Protein AF-A0A6B2G062-F1 (afdb_monomer_lite)

InterPro domains:
  IPR006133 DNA-directed DNA polymerase, family B, exonuclease domain [PF03104] (7-107)
  IPR006134 DNA-directed DNA polymerase, family B, multifunctional domain [PF00136] (172-376)
  IPR006172 DNA-directed DNA polymerase, family B [PR00106] (249-262)
  IPR006172 DNA-directed DNA polymerase, family B [PR00106] (330-342)
  IPR006172 DNA-directed DNA polymerase, family B [SM00486] (1-377)
  IPR012337 Ribonuclease H-like superfamily [SSF53098] (8-193)
  IPR023211 DNA polymerase, palm domain superfamily [G3DSA:3.90.1600.10] (231-376)
  IPR036397 Ribonuclease H superfamily [G3DSA:3.30.420.10] (1-230)
  IPR043502 DNA/RNA polymerase superfamily [SSF56672] (225-377)

Radius of gyration: 25.91 Å; chains: 1; bounding box: 56×65×72 Å

Foldseek 3Di:
DPDDPDPDDDDPDPLRVLLVVLVVCLVVVAQEAFAACCQPPVVLVSLVVCVVSVNQSQLSLAPDDDRDRDDSVCSNVVCRSNPNHAYAHQQVLCVVQDDDPHRPLQVLCCVQVVDRQDDDDPVCPVVCVPDPVSVVVVVVSVVVNVVSRVVSCVSSVVQLLLVLLCVLQVHDSSCSRSHDLLVSLLSNLVVLCVVVVHDAFPQDCVVVDPDDDDDDDDDDPPCPPPPPDQPADAADDDDDPDDDDPDDDDDDDDDLQLLVLCLVVLQDPVQWDWDQDPNDTATDGDPPDPDRYRSNVSLVVLVVVLVVLVVVLVVDDPPDPVNVSSVSNNVSSSSNSSCNLVNCSDPSRSNPPNNSNNVSNVVNRVVVVVVVVVVVD

Structure (mmCIF, N/CA/C/O backbone):
data_AF-A0A6B2G062-F1
#
_entry.id   AF-A0A6B2G062-F1
#
loop_
_atom_site.group_PDB
_atom_site.id
_atom_site.type_symbol
_atom_site.label_atom_id
_atom_site.label_alt_id
_atom_site.label_comp_id
_atom_site.label_asym_id
_atom_site.label_entity_id
_atom_site.label_seq_id
_atom_site.pdbx_PDB_ins_code
_atom_site.Cartn_x
_atom_site.Cartn_y
_atom_site.Cartn_z
_atom_site.occupancy
_atom_site.B_iso_or_equiv
_atom_site.auth_seq_id
_atom_site.auth_comp_id
_atom_site.auth_asym_id
_atom_site.auth_atom_id
_atom_site.pdbx_PDB_model_num
ATOM 1 N N . MET A 1 1 ? 12.544 -27.575 -26.876 1.00 39.84 1 MET A N 1
ATOM 2 C CA . MET A 1 1 ? 11.435 -26.635 -27.160 1.00 39.84 1 MET A CA 1
ATOM 3 C C . MET A 1 1 ? 11.613 -26.103 -28.573 1.00 39.84 1 MET A C 1
ATOM 5 O O . MET A 1 1 ? 12.681 -25.585 -28.862 1.00 39.84 1 MET A O 1
ATOM 9 N N . LYS A 1 2 ? 10.628 -26.300 -29.462 1.00 33.97 2 LYS A N 1
ATOM 10 C CA . LYS A 1 2 ? 10.662 -25.785 -30.844 1.00 33.97 2 LYS A CA 1
ATOM 11 C C . LYS A 1 2 ? 10.883 -24.268 -30.823 1.00 33.97 2 LYS A C 1
ATOM 13 O O . LYS A 1 2 ? 10.237 -23.581 -30.033 1.00 33.97 2 LYS A O 1
ATOM 18 N N . SER A 1 3 ? 11.791 -23.779 -31.666 1.00 41.38 3 SER A N 1
ATOM 19 C CA . SER A 1 3 ? 12.107 -22.362 -31.853 1.00 41.38 3 SER A CA 1
ATOM 20 C C . SER A 1 3 ? 10.835 -21.578 -32.181 1.00 41.38 3 SER A C 1
ATOM 22 O O . SER A 1 3 ? 10.365 -21.574 -33.317 1.00 41.38 3 SER A O 1
ATOM 24 N N . ARG A 1 4 ? 10.238 -20.931 -31.177 1.00 56.22 4 ARG A N 1
ATOM 25 C CA . ARG A 1 4 ? 9.289 -19.849 -31.438 1.00 56.22 4 ARG A CA 1
ATOM 26 C C . ARG A 1 4 ? 10.103 -18.742 -32.102 1.00 56.22 4 ARG A C 1
ATOM 28 O O . ARG A 1 4 ? 11.126 -18.350 -31.548 1.00 56.22 4 ARG A O 1
ATOM 35 N N . ASN A 1 5 ? 9.693 -18.294 -33.286 1.00 62.47 5 ASN A N 1
ATOM 36 C CA . ASN A 1 5 ? 10.328 -17.164 -33.961 1.00 62.47 5 ASN A CA 1
ATOM 37 C C . ASN A 1 5 ? 10.203 -15.932 -33.057 1.00 62.47 5 ASN A C 1
ATOM 39 O O . ASN A 1 5 ? 9.142 -15.317 -32.976 1.00 62.47 5 ASN A O 1
ATOM 43 N N . LEU A 1 6 ? 11.270 -15.628 -32.321 1.00 72.31 6 LEU A N 1
ATOM 44 C CA . LEU A 1 6 ? 11.372 -14.440 -31.486 1.00 72.31 6 LEU A CA 1
ATOM 45 C C . LEU A 1 6 ? 11.489 -13.228 -32.414 1.00 72.31 6 LEU A C 1
ATOM 47 O O . LEU A 1 6 ? 12.416 -13.149 -33.218 1.00 72.31 6 LEU A O 1
ATOM 51 N N . SER A 1 7 ? 10.550 -12.290 -32.315 1.00 85.94 7 SER A N 1
ATOM 52 C CA . SER A 1 7 ? 10.630 -11.008 -33.016 1.00 85.94 7 SER A CA 1
ATOM 53 C C . SER A 1 7 ? 11.633 -10.106 -32.294 1.00 85.94 7 SER A C 1
ATOM 55 O O . SER A 1 7 ? 11.302 -9.515 -31.265 1.00 85.94 7 SER A O 1
ATOM 57 N N . ILE A 1 8 ? 12.863 -10.037 -32.801 1.00 89.69 8 ILE A N 1
ATOM 58 C CA . ILE A 1 8 ? 13.950 -9.250 -32.209 1.00 89.69 8 ILE A CA 1
ATOM 59 C C . ILE A 1 8 ? 14.294 -8.102 -33.157 1.00 89.69 8 ILE A C 1
ATOM 61 O O . ILE A 1 8 ? 14.728 -8.335 -34.283 1.00 89.69 8 ILE A O 1
ATOM 65 N N . ASP A 1 9 ? 14.136 -6.869 -32.679 1.00 91.50 9 ASP A N 1
ATOM 66 C CA . ASP A 1 9 ? 14.569 -5.665 -33.387 1.00 91.50 9 ASP A CA 1
ATOM 67 C C . ASP A 1 9 ? 15.998 -5.309 -32.940 1.00 91.50 9 ASP A C 1
ATOM 69 O O . ASP A 1 9 ? 16.245 -5.061 -31.758 1.00 91.50 9 ASP A O 1
ATOM 73 N N . ILE A 1 10 ? 16.950 -5.282 -33.876 1.00 92.81 10 ILE A N 1
ATOM 74 C CA . ILE A 1 10 ? 18.358 -4.964 -33.591 1.00 92.81 10 ILE A CA 1
ATOM 75 C C . ILE A 1 10 ? 18.605 -3.477 -33.850 1.00 92.81 10 ILE A C 1
ATOM 77 O O . ILE A 1 10 ? 18.258 -2.950 -34.906 1.00 92.81 10 ILE A O 1
ATOM 81 N N . THR A 1 11 ? 19.249 -2.796 -32.903 1.00 95.00 11 THR A N 1
ATOM 82 C CA . THR A 1 11 ? 19.589 -1.371 -33.013 1.00 95.00 11 THR A CA 1
ATOM 83 C C . THR A 1 11 ? 21.090 -1.143 -32.892 1.00 95.00 11 THR A C 1
ATOM 85 O O . THR A 1 11 ? 21.745 -1.774 -32.070 1.00 95.00 11 THR A O 1
ATOM 88 N N . SER A 1 12 ? 21.627 -0.194 -33.661 1.00 94.25 12 SER A N 1
ATOM 89 C CA . SER A 1 12 ? 23.066 0.109 -33.714 1.00 94.25 12 SER A CA 1
ATOM 90 C C . SER A 1 12 ? 23.602 0.939 -32.542 1.00 94.25 12 SER A C 1
ATOM 92 O O . SER A 1 12 ? 24.811 1.004 -32.346 1.00 94.25 12 SER A O 1
ATOM 94 N N . SER A 1 13 ? 22.733 1.604 -31.778 1.00 95.62 13 SER A N 1
ATOM 95 C CA . SER A 1 13 ? 23.131 2.439 -30.641 1.00 95.62 13 SER A CA 1
ATOM 96 C C . SER A 1 13 ? 22.084 2.417 -29.533 1.00 95.62 13 SER A C 1
ATOM 98 O O . SER A 1 13 ? 20.899 2.195 -29.790 1.00 95.62 13 SER A O 1
ATOM 100 N N . GLU A 1 14 ? 22.507 2.733 -28.310 1.00 94.00 14 GLU A N 1
ATOM 101 C CA . GLU A 1 14 ? 21.614 2.888 -27.156 1.00 94.00 14 GLU A CA 1
ATOM 102 C C . GLU A 1 14 ? 20.565 3.994 -27.379 1.00 94.00 14 GLU A C 1
ATOM 104 O O . GLU A 1 14 ? 19.396 3.839 -27.026 1.00 94.00 14 GLU A O 1
ATOM 109 N N . ARG A 1 15 ? 20.934 5.089 -28.061 1.00 95.88 15 ARG A N 1
ATOM 110 C CA . ARG A 1 15 ? 19.985 6.140 -28.463 1.00 95.88 15 ARG A CA 1
ATOM 111 C C . ARG A 1 15 ? 18.885 5.584 -29.373 1.00 95.88 15 ARG A C 1
ATOM 113 O O . ARG A 1 15 ? 17.710 5.919 -29.187 1.00 95.88 15 ARG A O 1
ATOM 120 N N . SER A 1 16 ? 19.250 4.747 -30.346 1.00 96.31 16 SER A N 1
ATOM 121 C CA . SER A 1 16 ? 18.297 4.088 -31.248 1.00 96.31 16 SER A CA 1
ATOM 122 C C . SER A 1 16 ? 17.409 3.094 -30.495 1.00 96.31 16 SER A C 1
ATOM 124 O O . SER A 1 16 ? 16.202 3.085 -30.726 1.00 96.31 16 SER A O 1
ATOM 126 N N . LEU A 1 17 ? 17.974 2.333 -29.549 1.00 95.94 17 LEU A N 1
ATOM 127 C CA . LEU A 1 17 ? 17.240 1.414 -28.671 1.00 95.94 17 LEU A CA 1
ATOM 128 C C . LEU A 1 17 ? 16.159 2.147 -27.865 1.00 95.94 17 LEU A C 1
ATOM 130 O O . LEU A 1 17 ? 14.991 1.770 -27.908 1.00 95.94 17 LEU A O 1
ATOM 134 N N . LEU A 1 18 ? 16.520 3.233 -27.173 1.00 95.75 18 LEU A N 1
ATOM 135 C CA . LEU A 1 18 ? 15.570 4.019 -26.380 1.00 95.75 18 LEU A CA 1
ATOM 136 C C . LEU A 1 18 ? 14.495 4.678 -27.247 1.00 95.75 18 LEU A C 1
ATOM 138 O O . LEU A 1 18 ? 13.322 4.711 -26.879 1.00 95.75 18 LEU A O 1
ATOM 142 N N . THR A 1 19 ? 14.879 5.183 -28.420 1.00 95.94 19 THR A N 1
ATOM 143 C CA . THR A 1 19 ? 13.929 5.763 -29.380 1.00 95.94 19 THR A CA 1
ATOM 144 C C . THR A 1 19 ? 12.924 4.711 -29.853 1.00 95.94 19 THR A C 1
ATOM 146 O O . THR A 1 19 ? 11.722 4.988 -29.916 1.00 95.94 19 THR A O 1
ATOM 149 N N . LEU A 1 20 ? 13.391 3.492 -30.136 1.00 96.31 20 LEU A N 1
ATOM 150 C CA . LEU A 1 20 ? 12.534 2.371 -30.501 1.00 96.31 20 LEU A CA 1
ATOM 151 C C . LEU A 1 20 ? 11.614 1.977 -29.341 1.00 96.31 20 LEU A C 1
ATOM 153 O O . LEU A 1 20 ? 10.410 1.876 -29.552 1.00 96.31 20 LEU A O 1
ATOM 157 N N . LEU A 1 21 ? 12.144 1.842 -28.121 1.00 95.56 21 LEU A N 1
ATOM 158 C CA . LEU A 1 21 ? 11.374 1.510 -26.919 1.00 95.56 21 LEU A CA 1
ATOM 159 C C . LEU A 1 21 ? 10.225 2.501 -26.691 1.00 95.56 21 LEU A C 1
ATOM 161 O O . LEU A 1 21 ? 9.066 2.097 -26.625 1.00 95.56 21 LEU A O 1
ATOM 165 N N . PHE A 1 22 ? 10.515 3.804 -26.635 1.00 95.56 22 PHE A N 1
ATOM 166 C CA . PHE A 1 22 ? 9.485 4.829 -26.434 1.00 95.56 22 PHE A CA 1
ATOM 167 C C . PHE A 1 22 ? 8.473 4.885 -27.583 1.00 95.56 22 PHE A C 1
ATOM 169 O O . PHE A 1 22 ? 7.301 5.195 -27.369 1.00 95.56 22 PHE A O 1
ATOM 176 N N . THR A 1 23 ? 8.896 4.567 -28.807 1.00 96.06 23 THR A N 1
ATOM 177 C CA . THR A 1 23 ? 7.984 4.470 -29.951 1.00 96.06 23 THR A CA 1
ATOM 178 C C . THR A 1 23 ? 7.082 3.245 -29.836 1.00 96.06 23 THR A C 1
ATOM 180 O O . THR A 1 23 ? 5.879 3.382 -30.022 1.00 96.06 23 THR A O 1
ATOM 183 N N . LYS A 1 24 ? 7.611 2.078 -29.453 1.00 95.81 24 LYS A N 1
ATOM 184 C CA . LYS A 1 24 ? 6.823 0.856 -29.230 1.00 95.81 24 LYS A CA 1
ATOM 185 C C . LYS A 1 24 ? 5.815 1.039 -28.096 1.00 95.81 24 LYS A C 1
ATOM 187 O O . LYS A 1 24 ? 4.662 0.673 -28.278 1.00 95.81 24 LYS A O 1
ATOM 192 N N . ILE A 1 25 ? 6.206 1.671 -26.986 1.00 95.75 25 ILE A N 1
ATOM 193 C CA . ILE A 1 25 ? 5.281 2.009 -25.888 1.00 95.75 25 ILE A CA 1
ATOM 194 C C . ILE A 1 25 ? 4.170 2.935 -26.391 1.00 95.75 25 ILE A C 1
ATOM 196 O O . ILE A 1 25 ? 3.001 2.690 -26.123 1.00 95.75 25 ILE A O 1
ATOM 200 N N . SER A 1 26 ? 4.512 3.971 -27.161 1.00 95.62 26 SER A N 1
ATOM 201 C CA . SER A 1 26 ? 3.515 4.892 -27.718 1.00 95.62 26 SER A CA 1
ATOM 202 C C . SER A 1 26 ? 2.579 4.240 -28.735 1.00 95.62 26 SER A C 1
ATOM 204 O O . SER A 1 26 ? 1.438 4.671 -28.834 1.00 95.62 26 SER A O 1
ATOM 206 N N . LEU A 1 27 ? 3.065 3.271 -29.517 1.00 96.62 27 LEU A N 1
ATOM 207 C CA . LEU A 1 27 ? 2.271 2.556 -30.519 1.00 96.62 27 LEU A CA 1
ATOM 208 C C . LEU A 1 27 ? 1.362 1.503 -29.881 1.00 96.62 27 LEU A C 1
ATOM 210 O O . LEU A 1 27 ? 0.228 1.345 -30.315 1.00 96.62 27 LEU A O 1
ATOM 214 N N . ALA A 1 28 ? 1.858 0.790 -28.867 1.00 96.62 28 ALA A N 1
ATOM 215 C CA . ALA A 1 28 ? 1.064 -0.167 -28.102 1.00 96.62 28 ALA A CA 1
ATOM 216 C C . ALA A 1 28 ? 0.047 0.522 -27.175 1.00 96.62 28 ALA A C 1
ATOM 218 O O . ALA A 1 28 ? -0.949 -0.087 -26.809 1.00 96.62 28 ALA A O 1
ATOM 219 N N . ASP A 1 29 ? 0.334 1.766 -26.780 1.00 96.62 29 ASP A N 1
ATOM 220 C CA . ASP A 1 29 ? -0.446 2.614 -25.877 1.00 96.62 29 ASP A CA 1
ATOM 221 C C . ASP A 1 29 ? -1.025 1.896 -24.635 1.00 96.62 29 ASP A C 1
ATOM 223 O O . ASP A 1 29 ? -2.225 1.972 -24.380 1.00 96.62 29 ASP A O 1
ATOM 227 N N . PRO A 1 30 ? -0.193 1.231 -23.808 1.00 96.31 30 PRO A N 1
ATOM 228 C CA . PRO A 1 30 ? -0.688 0.465 -22.667 1.00 96.31 30 PRO A CA 1
ATOM 229 C C . PRO A 1 30 ? -1.278 1.363 -21.570 1.00 96.31 30 PRO A C 1
ATOM 231 O O . PRO A 1 30 ? -0.663 2.355 -21.165 1.00 96.31 30 PRO A O 1
ATOM 234 N N . ASP A 1 31 ? -2.420 0.974 -21.005 1.00 95.69 31 ASP A N 1
ATOM 235 C CA . ASP A 1 31 ? -2.989 1.656 -19.834 1.00 95.69 31 ASP A CA 1
ATOM 236 C C . ASP A 1 31 ? -2.202 1.380 -18.550 1.00 95.69 31 ASP A C 1
ATOM 238 O O . ASP A 1 31 ? -2.162 2.230 -17.661 1.00 95.69 31 ASP A O 1
ATOM 242 N N . ILE A 1 32 ? -1.573 0.204 -18.450 1.00 95.12 32 ILE A N 1
ATOM 243 C CA . ILE A 1 32 ? -0.846 -0.261 -17.266 1.00 95.12 32 ILE A CA 1
ATOM 244 C C . ILE A 1 32 ? 0.562 -0.705 -17.671 1.00 95.12 32 ILE A C 1
ATOM 246 O O . ILE A 1 32 ? 0.734 -1.571 -18.526 1.00 95.12 32 ILE A O 1
ATOM 250 N N . LEU A 1 33 ? 1.571 -0.132 -17.019 1.00 94.69 33 LEU A N 1
ATOM 251 C CA . LEU A 1 33 ? 2.962 -0.569 -17.068 1.00 94.69 33 LEU A CA 1
ATOM 252 C C . LEU A 1 33 ? 3.252 -1.420 -15.831 1.00 94.69 33 LEU A C 1
ATOM 254 O O . LEU A 1 33 ? 3.016 -0.971 -14.714 1.00 94.69 33 LEU A O 1
ATOM 258 N N . VAL A 1 34 ? 3.774 -2.630 -16.017 1.00 95.69 34 VAL A N 1
ATOM 259 C CA . VAL A 1 34 ? 4.070 -3.565 -14.921 1.00 95.69 34 VAL A CA 1
ATOM 260 C C . VAL A 1 34 ? 5.560 -3.861 -14.906 1.00 95.69 34 VAL A C 1
ATOM 262 O O . VAL A 1 34 ? 6.147 -4.122 -15.955 1.00 95.69 34 VAL A O 1
ATOM 265 N N . GLY A 1 35 ? 6.169 -3.855 -13.724 1.00 94.81 35 GLY A N 1
ATOM 266 C CA . GLY A 1 35 ? 7.543 -4.310 -13.558 1.00 94.81 35 GLY A CA 1
ATOM 267 C C . GLY A 1 35 ? 7.947 -4.448 -12.097 1.00 94.81 35 GLY A C 1
ATOM 268 O O . GLY A 1 35 ? 7.154 -4.231 -11.184 1.00 94.81 35 GLY A O 1
ATOM 269 N N . HIS A 1 36 ? 9.204 -4.817 -11.884 1.00 95.12 36 HIS A N 1
ATOM 270 C CA . HIS A 1 36 ? 9.808 -4.969 -10.564 1.00 95.12 36 HIS A CA 1
ATOM 271 C C . HIS A 1 36 ? 10.831 -3.855 -10.328 1.00 95.12 36 HIS A C 1
ATOM 273 O O . HIS A 1 36 ? 11.679 -3.614 -11.186 1.00 95.12 36 HIS A O 1
ATOM 279 N N . ASP A 1 37 ? 10.719 -3.164 -9.192 1.00 92.12 37 ASP A N 1
ATOM 280 C CA . ASP A 1 37 ? 11.590 -2.051 -8.792 1.00 92.12 37 ASP A CA 1
ATOM 281 C C . ASP A 1 37 ? 11.582 -0.884 -9.803 1.00 92.12 37 ASP A C 1
ATOM 283 O O . ASP A 1 37 ? 12.599 -0.258 -10.128 1.00 92.12 37 ASP A O 1
ATOM 287 N N . ILE A 1 38 ? 10.406 -0.608 -10.376 1.00 90.69 38 ILE A N 1
ATOM 288 C CA . ILE A 1 38 ? 10.274 0.362 -11.466 1.00 90.69 38 ILE A CA 1
ATOM 289 C C . ILE A 1 38 ? 10.402 1.807 -10.995 1.00 90.69 38 ILE A C 1
ATOM 291 O O . ILE A 1 38 ? 10.955 2.632 -11.726 1.00 90.69 38 ILE A O 1
ATOM 295 N N . PHE A 1 39 ? 9.911 2.133 -9.798 1.00 85.94 39 PHE A N 1
ATOM 296 C CA . PHE A 1 39 ? 9.911 3.509 -9.308 1.00 85.94 39 PHE A CA 1
ATOM 297 C C . PHE A 1 39 ? 11.291 3.940 -8.819 1.00 85.94 39 PHE A C 1
ATOM 299 O O . PHE A 1 39 ? 11.753 5.036 -9.152 1.00 85.94 39 PHE A O 1
ATOM 306 N N . GLU A 1 40 ? 11.961 3.082 -8.051 1.00 84.31 40 GLU A N 1
ATOM 307 C CA . GLU A 1 40 ? 13.258 3.409 -7.466 1.00 84.31 40 GLU A CA 1
ATOM 308 C C . GLU A 1 40 ? 14.413 3.207 -8.451 1.00 84.31 40 GLU A C 1
ATOM 310 O O . GLU A 1 40 ? 15.361 3.996 -8.414 1.00 84.31 40 GLU A O 1
ATOM 315 N N . TYR A 1 41 ? 14.312 2.243 -9.374 1.00 88.31 41 TYR A N 1
ATOM 316 C CA . TYR A 1 41 ? 15.388 1.923 -10.312 1.00 88.31 41 TYR A CA 1
ATOM 317 C C . TYR A 1 41 ? 15.029 2.180 -11.783 1.00 88.31 41 TYR A C 1
ATOM 319 O O . TYR A 1 41 ? 15.597 3.090 -12.397 1.00 88.31 41 TYR A O 1
ATOM 327 N N . VAL A 1 42 ? 14.092 1.423 -12.370 1.00 91.00 42 VAL A N 1
ATOM 328 C CA . VAL A 1 42 ? 13.928 1.358 -13.842 1.00 91.00 42 VAL A CA 1
ATOM 329 C C . VAL A 1 42 ? 13.597 2.717 -14.464 1.00 91.00 42 VAL A C 1
ATOM 331 O O . VAL A 1 42 ? 14.254 3.136 -15.417 1.00 91.00 42 VAL A O 1
ATOM 334 N N . PHE A 1 43 ? 12.613 3.448 -13.934 1.00 89.19 43 PHE A N 1
ATOM 335 C CA . PHE A 1 43 ? 12.236 4.753 -14.486 1.00 89.19 43 PHE A CA 1
ATOM 336 C C . PHE A 1 43 ? 13.323 5.812 -14.291 1.00 89.19 43 PHE A C 1
ATOM 338 O O . PHE A 1 43 ? 13.543 6.621 -15.195 1.00 89.19 43 PHE A O 1
ATOM 345 N N . LYS A 1 44 ? 14.043 5.794 -13.160 1.00 86.94 44 LYS A N 1
ATOM 346 C CA . LYS A 1 44 ? 15.177 6.704 -12.935 1.00 86.94 44 LYS A CA 1
ATOM 347 C C . LYS A 1 44 ? 16.290 6.442 -13.944 1.00 86.94 44 LYS A C 1
ATOM 349 O O . LYS A 1 44 ? 16.785 7.391 -14.550 1.00 86.94 44 LYS A O 1
ATOM 354 N N . LEU A 1 45 ? 16.631 5.173 -14.169 1.00 89.75 45 LEU A N 1
ATOM 355 C CA . LEU A 1 45 ? 17.641 4.776 -15.145 1.00 89.75 45 LEU A CA 1
ATOM 356 C C . LEU A 1 45 ? 17.227 5.174 -16.566 1.00 89.75 45 LEU A C 1
ATOM 358 O O . LEU A 1 45 ? 17.989 5.857 -17.246 1.00 89.75 45 LEU A O 1
ATOM 362 N N . LEU A 1 46 ? 16.009 4.827 -16.998 1.00 90.69 46 LEU A N 1
ATOM 363 C CA . LEU A 1 46 ? 15.516 5.147 -18.343 1.00 90.69 46 LEU A CA 1
ATOM 364 C C . LEU A 1 46 ? 15.555 6.650 -18.633 1.00 90.69 46 LEU A C 1
ATOM 366 O O . LEU A 1 46 ? 15.993 7.057 -19.709 1.00 90.69 46 LEU A O 1
ATOM 370 N N . ILE A 1 47 ? 15.131 7.485 -17.681 1.00 88.75 47 ILE A N 1
ATOM 371 C CA . ILE A 1 47 ? 15.160 8.943 -17.840 1.00 88.75 47 ILE A CA 1
ATOM 372 C C . ILE A 1 47 ? 16.584 9.490 -17.804 1.00 88.75 47 ILE A C 1
ATOM 374 O O . ILE A 1 47 ? 16.912 10.357 -18.614 1.00 88.75 47 ILE A O 1
ATOM 378 N N . HIS A 1 48 ? 17.445 8.967 -16.932 1.00 89.06 48 HIS A N 1
ATOM 379 C CA . HIS A 1 48 ? 18.847 9.369 -16.885 1.00 89.06 48 HIS A CA 1
ATOM 380 C C . HIS A 1 48 ? 19.571 9.075 -18.207 1.00 89.06 48 HIS A C 1
ATOM 382 O O . HIS A 1 48 ? 20.189 9.968 -18.789 1.00 89.06 48 HIS A O 1
ATOM 388 N N . VAL A 1 49 ? 19.438 7.853 -18.730 1.00 91.00 49 VAL A N 1
ATOM 389 C CA . VAL A 1 49 ? 20.063 7.455 -19.998 1.00 91.00 49 VAL A CA 1
ATOM 390 C C . VAL A 1 49 ? 19.449 8.228 -21.168 1.00 91.00 49 VAL A C 1
ATOM 392 O O . VAL A 1 49 ? 20.181 8.741 -22.010 1.00 91.00 49 VAL A O 1
ATOM 395 N N . ALA A 1 50 ? 18.124 8.409 -21.205 1.00 91.69 50 ALA A N 1
ATOM 396 C CA . ALA A 1 50 ? 17.469 9.204 -22.245 1.00 91.69 50 ALA A CA 1
ATOM 397 C C . ALA A 1 50 ? 17.941 10.668 -22.259 1.00 91.69 50 ALA A C 1
ATOM 399 O O . ALA A 1 50 ? 18.087 11.247 -23.340 1.00 91.69 50 ALA A O 1
ATOM 400 N N . ALA A 1 51 ? 18.216 11.253 -21.089 1.00 90.38 51 ALA A N 1
ATOM 401 C CA . ALA A 1 51 ? 18.762 12.601 -20.973 1.00 90.38 51 ALA A CA 1
ATOM 402 C C . ALA A 1 51 ? 20.194 12.673 -21.522 1.00 90.38 51 ALA A C 1
ATOM 404 O O . ALA A 1 51 ? 20.481 13.524 -22.367 1.00 90.38 51 ALA A O 1
ATOM 405 N N . ASN A 1 52 ? 21.065 11.742 -21.116 1.00 92.19 52 ASN A N 1
ATOM 406 C CA . ASN A 1 52 ? 22.455 11.672 -21.582 1.00 92.19 52 ASN A CA 1
ATOM 407 C C . ASN A 1 52 ? 22.532 11.441 -23.099 1.00 92.19 52 ASN A C 1
ATOM 409 O O . ASN A 1 52 ? 23.279 12.120 -23.802 1.00 92.19 52 ASN A O 1
ATOM 413 N N . GLN A 1 53 ? 21.691 10.544 -23.619 1.00 92.81 53 GLN A N 1
ATOM 414 C CA . GLN A 1 53 ? 21.589 10.229 -25.044 1.00 92.81 53 GLN A CA 1
ATOM 415 C C . GLN A 1 53 ? 20.771 11.263 -25.836 1.00 92.81 53 GLN A C 1
ATOM 417 O O . GLN A 1 53 ? 20.593 11.093 -27.042 1.00 92.81 53 GLN A O 1
ATOM 422 N N . LYS A 1 54 ? 20.268 12.335 -25.198 1.00 91.25 54 LYS A N 1
ATOM 423 C CA . LYS A 1 54 ? 19.467 13.424 -25.797 1.00 91.25 54 LYS A CA 1
ATOM 424 C C . LYS A 1 54 ? 18.253 12.926 -26.601 1.00 91.25 54 LYS A C 1
ATOM 426 O O . LYS A 1 54 ? 17.999 13.405 -27.713 1.00 91.25 54 LYS A O 1
ATOM 431 N N . VAL A 1 55 ? 17.528 11.933 -26.086 1.00 91.81 55 VAL A N 1
ATOM 432 C CA . VAL A 1 55 ? 16.347 11.343 -26.740 1.00 91.81 55 VAL A CA 1
ATOM 433 C C . VAL A 1 55 ? 15.141 12.272 -26.568 1.00 91.81 55 VAL A C 1
ATOM 435 O O . VAL A 1 55 ? 14.583 12.399 -25.482 1.00 91.81 55 VAL A O 1
ATOM 438 N N . ALA A 1 56 ? 14.704 12.916 -27.654 1.00 88.06 56 ALA A N 1
ATOM 439 C CA . ALA A 1 56 ? 13.651 13.938 -27.606 1.00 88.06 56 ALA A CA 1
ATOM 440 C C . ALA A 1 56 ? 12.254 13.394 -27.240 1.00 88.06 56 ALA A C 1
ATOM 442 O O . ALA A 1 56 ? 11.432 14.121 -26.691 1.00 88.06 56 ALA A O 1
ATOM 443 N N . ILE A 1 57 ? 11.981 12.119 -27.534 1.00 92.81 57 ILE A N 1
ATOM 444 C CA . ILE A 1 57 ? 10.652 11.498 -27.389 1.00 92.81 57 ILE A CA 1
ATOM 445 C C . ILE A 1 57 ? 10.441 10.762 -26.056 1.00 92.81 57 ILE A C 1
ATOM 447 O O . ILE A 1 57 ? 9.532 9.945 -25.948 1.00 92.81 57 ILE A O 1
ATOM 451 N N . TRP A 1 58 ? 11.255 11.046 -25.039 1.00 91.12 58 TRP A N 1
ATOM 452 C CA . TRP A 1 58 ? 11.183 10.407 -23.717 1.00 91.12 58 TRP A CA 1
ATOM 453 C C . TRP A 1 58 ? 9.795 10.499 -23.056 1.00 91.12 58 TRP A C 1
ATOM 455 O O . TRP A 1 58 ? 9.380 9.583 -22.353 1.00 91.12 58 TRP A O 1
ATOM 465 N N . SER A 1 59 ? 9.046 11.582 -23.308 1.00 92.12 59 SER A N 1
ATOM 466 C CA . SER A 1 59 ? 7.723 11.812 -22.708 1.00 92.12 59 SER A CA 1
ATOM 467 C C . SER A 1 59 ? 6.638 10.864 -23.229 1.00 92.12 59 SER A C 1
ATOM 469 O O . SER A 1 59 ? 5.571 10.777 -22.630 1.00 92.12 59 SER A O 1
ATOM 471 N N . ARG A 1 60 ? 6.931 10.083 -24.279 1.00 93.94 60 ARG A N 1
ATOM 472 C CA . ARG A 1 60 ? 6.085 8.972 -24.746 1.00 93.94 60 ARG A CA 1
ATOM 473 C C . ARG A 1 60 ? 6.016 7.796 -23.767 1.00 93.94 60 ARG A C 1
ATOM 475 O O . ARG A 1 60 ? 5.203 6.898 -23.972 1.00 93.94 60 ARG A O 1
ATOM 482 N N . LEU A 1 61 ? 6.848 7.787 -22.717 1.00 91.81 61 LEU A N 1
ATOM 483 C CA . LEU A 1 61 ? 6.660 6.859 -21.602 1.00 91.81 61 LEU A CA 1
ATOM 484 C C . LEU A 1 61 ? 5.298 7.087 -20.925 1.00 91.81 61 LEU A C 1
ATOM 486 O O . LEU A 1 61 ? 4.634 6.124 -20.558 1.00 91.81 61 LEU A O 1
ATOM 490 N N . GLY A 1 62 ? 4.853 8.342 -20.815 1.00 92.12 62 GLY A N 1
ATOM 491 C CA . GLY A 1 62 ? 3.481 8.700 -20.456 1.00 92.12 62 GLY A CA 1
ATOM 492 C C . GLY A 1 62 ? 2.588 8.916 -21.682 1.00 92.12 62 GLY A C 1
ATOM 493 O O . GLY A 1 62 ? 2.942 8.582 -22.813 1.00 92.12 62 GLY A O 1
ATOM 494 N N . ARG A 1 63 ? 1.410 9.502 -21.457 1.00 93.00 63 ARG A N 1
ATOM 495 C CA . ARG A 1 63 ? 0.503 10.000 -22.508 1.00 93.00 63 ARG A CA 1
ATOM 496 C C . ARG A 1 63 ? 0.543 11.522 -22.656 1.00 93.00 63 ARG A C 1
ATOM 498 O O . ARG A 1 63 ? 0.046 12.060 -23.641 1.00 93.00 63 ARG A O 1
ATOM 505 N N . PHE A 1 64 ? 1.143 12.233 -21.701 1.00 90.44 64 PHE A N 1
ATOM 506 C CA . PHE A 1 64 ? 1.257 13.687 -21.758 1.00 90.44 64 PHE A CA 1
ATOM 507 C C . PHE A 1 64 ? 2.572 14.123 -22.411 1.00 90.44 64 PHE A C 1
ATOM 509 O O . PHE A 1 64 ? 3.659 13.814 -21.922 1.00 90.44 64 PHE A O 1
ATOM 516 N N . LYS A 1 65 ? 2.482 14.888 -23.505 1.00 89.94 65 LYS A N 1
ATOM 517 C CA . LYS A 1 65 ? 3.657 15.411 -24.210 1.00 89.94 65 LYS A CA 1
ATOM 518 C C . LYS A 1 65 ? 4.350 16.476 -23.359 1.00 89.94 65 LYS A C 1
ATOM 520 O O . LYS A 1 65 ? 3.793 17.537 -23.100 1.00 89.94 65 LYS A O 1
ATOM 525 N N . GLN A 1 66 ? 5.597 16.213 -22.983 1.00 86.75 66 GLN A N 1
ATOM 526 C CA . GLN A 1 66 ? 6.422 17.131 -22.195 1.00 86.75 66 GLN A CA 1
ATOM 527 C C . GLN A 1 66 ? 7.683 17.515 -22.964 1.00 86.75 66 GLN A C 1
ATOM 529 O O . GLN A 1 66 ? 8.309 16.674 -23.611 1.00 86.75 66 GLN A O 1
ATOM 534 N N . THR A 1 67 ? 8.048 18.796 -22.887 1.00 84.69 67 THR A N 1
ATOM 535 C CA . THR A 1 67 ? 9.243 19.355 -23.540 1.00 84.69 67 THR A CA 1
ATOM 536 C C . THR A 1 67 ? 10.470 19.316 -22.636 1.00 84.69 67 THR A C 1
ATOM 538 O O . THR A 1 67 ? 11.576 19.077 -23.111 1.00 84.69 67 THR A O 1
ATOM 541 N N . LYS A 1 68 ? 10.290 19.528 -21.328 1.00 84.62 68 LYS A N 1
ATOM 542 C CA . LYS A 1 68 ? 11.376 19.560 -20.341 1.00 84.62 68 LYS A CA 1
ATOM 543 C C . LYS A 1 68 ? 11.422 18.251 -19.565 1.00 84.62 68 LYS A C 1
ATOM 545 O O . LYS A 1 68 ? 10.430 17.887 -18.942 1.00 84.62 68 LYS A O 1
ATOM 550 N N . MET A 1 69 ? 12.575 17.583 -19.575 1.00 82.19 69 MET A N 1
ATOM 551 C CA . MET A 1 69 ? 12.794 16.409 -18.729 1.00 82.19 69 MET A CA 1
ATOM 552 C C . MET A 1 69 ? 12.772 16.798 -17.245 1.00 82.19 69 MET A C 1
ATOM 554 O O . MET A 1 69 ? 13.308 17.854 -16.881 1.00 82.19 69 MET A O 1
ATOM 558 N N . PRO A 1 70 ? 12.175 15.968 -16.374 1.00 76.44 70 PRO A N 1
ATOM 559 C CA . PRO A 1 70 ? 12.232 16.194 -14.941 1.00 76.44 70 PRO A CA 1
ATOM 560 C C . PRO A 1 70 ? 13.670 16.036 -14.438 1.00 76.44 70 PRO A C 1
ATOM 562 O O . PRO A 1 70 ? 14.423 15.182 -14.900 1.00 76.44 70 PRO A O 1
ATOM 565 N N . LYS A 1 71 ? 14.059 16.869 -13.468 1.00 71.06 71 LYS A N 1
ATOM 566 C CA . LYS A 1 71 ? 15.348 16.726 -12.774 1.00 71.06 71 LYS A CA 1
ATOM 567 C C . LYS A 1 71 ? 15.300 15.506 -11.845 1.00 71.06 71 LYS A C 1
ATOM 569 O O . LYS A 1 71 ? 14.265 15.274 -11.222 1.00 71.06 71 LYS A O 1
ATOM 574 N N . ASN A 1 72 ? 16.427 14.803 -11.685 1.00 61.91 72 ASN A N 1
ATOM 575 C CA . ASN A 1 72 ? 16.541 13.566 -10.890 1.00 61.91 72 ASN A CA 1
ATOM 576 C C . ASN A 1 72 ? 15.919 13.648 -9.482 1.00 61.91 72 ASN A C 1
ATOM 578 O O . ASN A 1 72 ? 15.293 12.693 -9.034 1.00 61.91 72 ASN A O 1
ATOM 582 N N . SER A 1 73 ? 16.011 14.798 -8.806 1.00 53.50 73 SER A N 1
ATOM 583 C CA . SER A 1 73 ? 15.452 14.997 -7.461 1.00 53.50 73 SER A CA 1
ATOM 584 C C . SER A 1 73 ? 13.919 14.989 -7.389 1.00 53.50 73 SER A C 1
ATOM 586 O O . SER A 1 73 ? 13.371 14.762 -6.318 1.00 53.50 73 SER A O 1
ATOM 588 N N . LYS A 1 74 ? 13.215 15.205 -8.509 1.00 52.12 74 LYS A N 1
ATOM 589 C CA . LYS A 1 74 ? 11.742 15.181 -8.585 1.00 52.12 74 LYS A CA 1
ATOM 590 C C . LYS A 1 74 ? 11.178 13.853 -9.097 1.00 52.12 74 LYS A C 1
ATOM 592 O O . LYS A 1 74 ? 9.966 13.722 -9.236 1.00 52.12 74 LYS A O 1
ATOM 597 N N . ILE A 1 75 ? 12.032 12.864 -9.378 1.00 53.84 75 ILE A N 1
ATOM 598 C CA . ILE A 1 75 ? 11.582 11.555 -9.874 1.00 53.84 75 ILE A CA 1
ATOM 599 C C . ILE A 1 75 ? 10.918 10.730 -8.760 1.00 53.84 75 ILE A C 1
ATOM 601 O O . ILE A 1 75 ? 10.045 9.926 -9.062 1.00 53.84 75 ILE A O 1
ATOM 605 N N . HIS A 1 76 ? 11.228 10.985 -7.481 1.00 50.22 76 HIS A N 1
ATOM 606 C CA . HIS A 1 76 ? 10.533 10.345 -6.351 1.00 50.22 76 HIS A CA 1
ATOM 607 C C . HIS A 1 76 ? 9.029 10.662 -6.301 1.00 50.22 76 HIS A C 1
ATOM 609 O O . HIS A 1 76 ? 8.263 9.884 -5.745 1.00 50.22 76 HIS A O 1
ATOM 615 N N . GLU A 1 77 ? 8.579 11.756 -6.927 1.00 52.25 77 GLU A N 1
ATOM 616 C CA . GLU A 1 77 ? 7.146 12.036 -7.075 1.00 52.25 77 GLU A CA 1
ATOM 617 C C . GLU A 1 77 ? 6.513 11.338 -8.287 1.00 52.25 77 GLU A C 1
ATOM 619 O O . GLU A 1 77 ? 5.300 11.439 -8.431 1.00 52.25 77 GLU A O 1
ATOM 624 N N . GLY A 1 78 ? 7.310 10.630 -9.111 1.00 53.50 78 GLY A N 1
ATOM 625 C CA . GLY A 1 78 ? 6.990 9.533 -10.046 1.00 53.50 78 GLY A CA 1
ATOM 626 C C . GLY A 1 78 ? 5.935 9.778 -11.128 1.00 53.50 78 GLY A C 1
ATOM 627 O O . GLY A 1 78 ? 6.174 9.531 -12.307 1.00 53.50 78 GLY A O 1
ATOM 628 N N . MET A 1 79 ? 4.783 10.312 -10.745 1.00 61.12 79 MET A N 1
ATOM 629 C CA . MET A 1 79 ? 3.580 10.521 -11.539 1.00 61.12 79 MET A CA 1
ATOM 630 C C . MET A 1 79 ? 3.800 11.335 -12.813 1.00 61.12 79 MET A C 1
ATOM 632 O O . MET A 1 79 ? 3.044 11.174 -13.766 1.00 61.12 79 MET A O 1
ATOM 636 N N . SER A 1 80 ? 4.784 12.240 -12.845 1.00 73.00 80 SER A N 1
ATOM 637 C CA . SER A 1 80 ? 4.930 13.154 -13.983 1.00 73.00 80 SER A CA 1
ATOM 638 C C . SER A 1 80 ? 5.459 12.463 -15.240 1.00 73.00 80 SER A C 1
ATOM 640 O O . SER A 1 80 ? 5.063 12.850 -16.337 1.00 73.00 80 SER A O 1
ATOM 642 N N . ILE A 1 81 ? 6.301 11.434 -15.109 1.00 85.94 81 ILE A N 1
ATOM 643 C CA . ILE A 1 81 ? 7.000 10.824 -16.251 1.00 85.94 81 ILE A CA 1
ATOM 644 C C . ILE A 1 81 ? 6.068 9.901 -17.042 1.00 85.94 81 ILE A C 1
ATOM 646 O O . ILE A 1 81 ? 6.034 9.952 -18.269 1.00 85.94 81 ILE A O 1
ATOM 650 N N . TYR A 1 82 ? 5.297 9.073 -16.340 1.00 87.69 82 TYR A N 1
ATOM 651 C CA . TYR A 1 82 ? 4.334 8.139 -16.928 1.00 87.69 82 TYR A CA 1
ATOM 652 C C . TYR A 1 82 ? 2.892 8.669 -16.841 1.00 87.69 82 TYR A C 1
ATOM 654 O O . TYR A 1 82 ? 1.936 7.901 -16.901 1.00 87.69 82 TYR A O 1
ATOM 662 N N . CYS A 1 83 ? 2.719 9.991 -16.709 1.00 88.69 83 CYS A N 1
ATOM 663 C CA . CYS A 1 83 ? 1.410 10.628 -16.558 1.00 88.69 83 CYS A CA 1
ATOM 664 C C . CYS A 1 83 ? 0.435 10.181 -17.659 1.00 88.69 83 CYS A C 1
ATOM 666 O O . CYS A 1 83 ? 0.762 10.238 -18.847 1.00 88.69 83 CYS A O 1
ATOM 668 N N . GLY A 1 84 ? -0.760 9.740 -17.259 1.00 89.94 84 GLY A N 1
ATOM 669 C CA . GLY A 1 84 ? -1.781 9.176 -18.149 1.00 89.94 84 GLY A CA 1
ATOM 670 C C . GLY A 1 84 ? -1.703 7.656 -18.341 1.00 89.94 84 GLY A C 1
ATOM 671 O O . GLY A 1 84 ? -2.585 7.092 -18.985 1.00 89.94 84 GLY A O 1
ATOM 672 N N . ARG A 1 85 ? -0.698 6.995 -17.756 1.00 92.62 85 ARG A N 1
ATOM 673 C CA . ARG A 1 85 ? -0.615 5.536 -17.612 1.00 92.62 85 ARG A CA 1
ATOM 674 C C . ARG A 1 85 ? -0.568 5.166 -16.131 1.00 92.62 85 ARG A C 1
ATOM 676 O O . ARG A 1 85 ? -0.064 5.925 -15.303 1.00 92.62 85 ARG A O 1
ATOM 683 N N . LEU A 1 86 ? -1.098 4.001 -15.792 1.00 92.81 86 LEU A N 1
ATOM 684 C CA . LEU A 1 86 ? -0.906 3.378 -14.489 1.00 92.81 86 LEU A CA 1
ATOM 685 C C . LEU A 1 86 ? 0.439 2.652 -14.479 1.00 92.81 86 LEU A C 1
ATOM 687 O O . LEU A 1 86 ? 0.870 2.115 -15.497 1.00 92.81 86 LEU A O 1
ATOM 691 N N . ALA A 1 87 ? 1.092 2.622 -13.326 1.00 92.12 87 ALA A N 1
ATOM 692 C CA . ALA A 1 87 ? 2.333 1.893 -13.127 1.00 92.12 87 ALA A CA 1
ATOM 693 C C . ALA A 1 87 ? 2.186 0.982 -11.905 1.00 92.12 87 ALA A C 1
ATOM 695 O O . ALA A 1 87 ? 1.703 1.418 -10.859 1.00 92.12 87 ALA A O 1
ATOM 696 N N . VAL A 1 88 ? 2.573 -0.279 -12.062 1.00 94.00 88 VAL A N 1
ATOM 697 C CA . VAL A 1 88 ? 2.526 -1.325 -11.042 1.00 94.00 88 VAL A CA 1
ATOM 698 C C . VAL A 1 88 ? 3.953 -1.731 -10.729 1.00 94.00 88 VAL A C 1
ATOM 700 O O . VAL A 1 88 ? 4.607 -2.380 -11.547 1.00 94.00 88 VAL A O 1
ATOM 703 N N . ASP A 1 89 ? 4.414 -1.353 -9.541 1.00 93.38 89 ASP A N 1
ATOM 704 C CA . ASP A 1 89 ? 5.706 -1.783 -9.021 1.00 93.38 89 ASP A CA 1
ATOM 705 C C . ASP A 1 89 ? 5.527 -2.964 -8.073 1.00 93.38 89 ASP A C 1
ATOM 707 O O . ASP A 1 89 ? 5.001 -2.835 -6.966 1.00 93.38 89 ASP A O 1
ATOM 711 N N . LEU A 1 90 ? 5.961 -4.138 -8.519 1.00 95.06 90 LEU A N 1
ATOM 712 C CA . LEU A 1 90 ? 5.748 -5.379 -7.790 1.00 95.06 90 LEU A CA 1
ATOM 713 C C . LEU A 1 90 ? 6.497 -5.433 -6.465 1.00 95.06 90 LEU A C 1
ATOM 715 O O . LEU A 1 90 ? 6.015 -6.096 -5.555 1.00 95.06 90 LEU A O 1
ATOM 719 N N . LYS A 1 91 ? 7.643 -4.762 -6.326 1.00 93.25 91 LYS A N 1
ATOM 720 C CA . LYS A 1 91 ? 8.471 -4.854 -5.117 1.00 93.25 91 LYS A CA 1
ATOM 721 C C . LYS A 1 91 ? 7.760 -4.274 -3.879 1.00 93.25 91 LYS A C 1
ATOM 723 O O . LYS A 1 91 ? 7.476 -5.050 -2.965 1.00 93.25 91 LYS A O 1
ATOM 728 N N . PRO A 1 92 ? 7.369 -2.982 -3.850 1.00 91.19 92 PRO A N 1
ATOM 729 C CA . PRO A 1 92 ? 6.650 -2.414 -2.709 1.00 91.19 92 PRO A CA 1
ATOM 730 C C . PRO A 1 92 ? 5.236 -2.992 -2.553 1.00 91.19 92 PRO A C 1
ATOM 732 O O . PRO A 1 92 ? 4.749 -3.149 -1.435 1.00 91.19 92 PRO A O 1
ATOM 735 N N . LEU A 1 93 ? 4.564 -3.345 -3.656 1.00 93.06 93 LEU A N 1
ATOM 736 C CA . LEU A 1 93 ? 3.219 -3.922 -3.587 1.00 93.06 93 LEU A CA 1
ATOM 737 C C . LEU A 1 93 ? 3.240 -5.348 -3.025 1.00 93.06 93 LEU A C 1
ATOM 739 O O . LEU A 1 93 ? 2.352 -5.709 -2.259 1.00 93.06 93 LEU A O 1
ATOM 743 N N . SER A 1 94 ? 4.259 -6.150 -3.341 1.00 93.75 94 SER A N 1
ATOM 744 C CA . SER A 1 94 ? 4.420 -7.478 -2.736 1.00 93.75 94 SER A CA 1
ATOM 745 C C . SER A 1 94 ? 4.720 -7.364 -1.245 1.00 93.75 94 SER A C 1
ATOM 747 O O . SER A 1 94 ? 4.105 -8.079 -0.463 1.00 93.75 94 SER A O 1
ATOM 749 N N . GLU A 1 95 ? 5.570 -6.419 -0.833 1.00 91.81 95 GLU A N 1
ATOM 750 C CA . GLU A 1 95 ? 5.837 -6.145 0.588 1.00 91.81 95 GLU A CA 1
ATOM 751 C C . GLU A 1 95 ? 4.576 -5.761 1.372 1.00 91.81 95 GLU A C 1
ATOM 753 O O . GLU A 1 95 ? 4.413 -6.108 2.544 1.00 91.81 95 GLU A O 1
ATOM 758 N N . GLU A 1 96 ? 3.634 -5.077 0.725 1.00 90.81 96 GLU A N 1
ATOM 759 C CA . GLU A 1 96 ? 2.353 -4.771 1.344 1.00 90.81 96 GLU A CA 1
ATOM 760 C C . GLU A 1 96 ? 1.441 -6.001 1.492 1.00 90.81 96 GLU A C 1
ATOM 762 O O . GLU A 1 96 ? 0.692 -6.092 2.472 1.00 90.81 96 GLU A O 1
ATOM 767 N N . LEU A 1 97 ? 1.468 -6.920 0.525 1.00 91.75 97 LEU A N 1
ATOM 768 C CA . LEU A 1 97 ? 0.486 -8.000 0.404 1.00 91.75 97 LEU A CA 1
ATOM 769 C C . LEU A 1 97 ? 0.919 -9.320 1.044 1.00 91.75 97 LEU A C 1
ATOM 771 O O . LEU A 1 97 ? 0.063 -10.064 1.530 1.00 91.75 97 LEU A O 1
ATOM 775 N N . VAL A 1 98 ? 2.214 -9.625 1.034 1.00 93.19 98 VAL A N 1
ATOM 776 C CA . VAL A 1 98 ? 2.787 -10.888 1.511 1.00 93.19 98 VAL A CA 1
ATOM 777 C C . VAL A 1 98 ? 3.961 -10.620 2.445 1.00 93.19 98 VAL A C 1
ATOM 779 O O . VAL A 1 98 ? 4.609 -9.587 2.362 1.00 93.19 98 VAL A O 1
ATOM 782 N N . LYS A 1 99 ? 4.216 -11.547 3.374 1.00 92.81 99 LYS A N 1
ATOM 783 C CA . LYS A 1 99 ? 5.306 -11.434 4.350 1.00 92.81 99 LYS A CA 1
ATOM 784 C C . LYS A 1 99 ? 6.444 -12.369 3.967 1.00 92.81 99 LYS A C 1
ATOM 786 O O . LYS A 1 99 ? 6.371 -13.559 4.268 1.00 92.81 99 LYS A O 1
ATOM 791 N N . TYR A 1 100 ? 7.483 -11.822 3.350 1.00 92.12 100 TYR A N 1
ATOM 792 C CA . TYR A 1 100 ? 8.718 -12.532 3.018 1.00 92.12 100 TYR A CA 1
ATOM 793 C C . TYR A 1 100 ? 9.938 -11.838 3.628 1.00 92.12 100 TYR A C 1
ATOM 795 O O . TYR A 1 100 ? 9.853 -10.709 4.110 1.00 92.12 100 TYR A O 1
ATOM 803 N N . SER A 1 101 ? 11.071 -12.543 3.646 1.00 90.00 101 SER A N 1
ATOM 804 C CA . SER A 1 101 ? 12.349 -12.005 4.124 1.00 90.00 101 SER A CA 1
ATOM 805 C C . SER A 1 101 ? 12.984 -11.040 3.122 1.00 90.00 101 SER A C 1
ATOM 807 O O . SER A 1 101 ? 13.606 -10.065 3.533 1.00 90.00 101 SER A O 1
ATOM 809 N N . ASN A 1 102 ? 12.819 -11.297 1.822 1.00 92.88 102 ASN A N 1
ATOM 810 C CA . ASN A 1 102 ? 13.205 -10.392 0.745 1.00 92.88 102 ASN A CA 1
ATOM 811 C C . ASN A 1 102 ? 12.086 -10.313 -0.311 1.00 92.88 102 ASN A C 1
ATOM 813 O O . ASN A 1 102 ? 11.239 -11.204 -0.396 1.00 92.88 102 ASN A O 1
ATOM 817 N N . TYR A 1 103 ? 12.105 -9.243 -1.107 1.00 94.31 103 TYR A N 1
ATOM 818 C CA . TYR A 1 103 ? 11.137 -8.986 -2.182 1.00 94.31 103 TYR A CA 1
ATOM 819 C C . TYR A 1 103 ? 11.814 -8.791 -3.544 1.00 94.31 103 TYR A C 1
ATOM 821 O O . TYR A 1 103 ? 11.278 -8.121 -4.428 1.00 94.31 103 TYR A O 1
ATOM 829 N N . ASP A 1 104 ? 13.007 -9.348 -3.722 1.00 93.94 104 ASP A N 1
ATOM 830 C CA . ASP A 1 104 ? 13.670 -9.417 -5.015 1.00 93.94 104 ASP A CA 1
ATOM 831 C C . ASP A 1 104 ? 12.924 -10.383 -5.934 1.00 93.94 104 ASP A C 1
ATOM 833 O O . ASP A 1 104 ? 12.275 -11.335 -5.491 1.00 93.94 104 ASP A O 1
ATOM 837 N N . LEU A 1 105 ? 13.040 -10.160 -7.245 1.00 94.25 105 LEU A N 1
ATOM 838 C CA . LEU A 1 105 ? 12.289 -10.930 -8.233 1.00 94.25 105 LEU A CA 1
ATOM 839 C C . LEU A 1 105 ? 12.547 -12.443 -8.116 1.00 94.25 105 LEU A C 1
ATOM 841 O O . LEU A 1 105 ? 11.629 -13.230 -8.308 1.00 94.25 105 LEU A O 1
ATOM 845 N N . ASN A 1 106 ? 13.764 -12.854 -7.741 1.00 94.31 106 ASN A N 1
ATOM 846 C CA . ASN A 1 106 ? 14.100 -14.264 -7.514 1.00 94.31 106 ASN A CA 1
ATOM 847 C C . ASN A 1 106 ? 13.260 -14.907 -6.403 1.00 94.31 106 ASN A C 1
ATOM 849 O O . ASN A 1 106 ? 12.715 -15.990 -6.610 1.00 94.31 106 ASN A O 1
ATOM 853 N N . GLU A 1 107 ? 13.153 -14.258 -5.241 1.00 94.25 107 GLU A N 1
ATOM 854 C CA . GLU A 1 107 ? 12.390 -14.799 -4.109 1.00 94.25 107 GLU A CA 1
ATOM 855 C C . GLU A 1 107 ? 10.898 -14.812 -4.430 1.00 94.25 107 GLU A C 1
ATOM 857 O O . GLU A 1 107 ? 10.217 -15.794 -4.146 1.00 94.25 107 GLU A O 1
ATOM 862 N N . LEU A 1 108 ? 10.397 -13.762 -5.091 1.00 95.38 108 LEU A N 1
ATOM 863 C CA . LEU A 1 108 ? 9.003 -13.703 -5.524 1.00 95.38 108 LEU A CA 1
ATO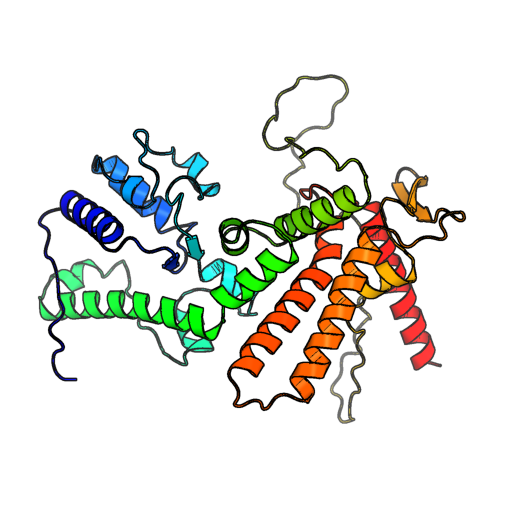M 864 C C . LEU A 1 108 ? 8.670 -14.821 -6.521 1.00 95.38 108 LEU A C 1
ATOM 866 O O . LEU A 1 108 ? 7.655 -15.491 -6.349 1.00 95.38 108 LEU A O 1
ATOM 870 N N . CYS A 1 109 ? 9.524 -15.074 -7.518 1.00 95.62 109 CYS A N 1
ATOM 871 C CA . CYS A 1 109 ? 9.336 -16.188 -8.452 1.00 95.62 109 CYS A CA 1
ATOM 872 C C . CYS A 1 109 ? 9.351 -17.544 -7.738 1.00 95.62 109 CYS A C 1
ATOM 874 O O . CYS A 1 109 ? 8.486 -18.377 -7.997 1.00 95.62 109 CYS A O 1
ATOM 876 N N . ASN A 1 110 ? 10.292 -17.753 -6.816 1.00 95.00 110 ASN A N 1
ATOM 877 C CA . ASN A 1 110 ? 10.402 -19.011 -6.085 1.00 95.00 110 ASN A CA 1
ATOM 878 C C . ASN A 1 110 ? 9.171 -19.249 -5.194 1.00 95.00 110 ASN A C 1
ATOM 880 O O . ASN A 1 110 ? 8.556 -20.304 -5.251 1.00 95.00 110 ASN A O 1
ATOM 884 N N . ARG A 1 111 ? 8.752 -18.245 -4.415 1.00 94.94 111 ARG A N 1
ATOM 885 C CA . ARG A 1 111 ? 7.666 -18.381 -3.430 1.00 94.94 111 ARG A CA 1
ATOM 886 C C . ARG A 1 111 ? 6.258 -18.350 -4.017 1.00 94.94 111 ARG A C 1
ATOM 888 O O . ARG A 1 111 ? 5.359 -18.937 -3.422 1.00 94.94 111 ARG A O 1
ATOM 895 N N . LEU A 1 112 ? 6.033 -17.596 -5.095 1.00 94.81 112 LEU A N 1
ATOM 896 C CA . LEU A 1 112 ? 4.688 -17.389 -5.654 1.00 94.81 112 LEU A CA 1
ATOM 897 C C . LEU A 1 112 ? 4.410 -18.242 -6.889 1.00 94.81 112 LEU A C 1
ATOM 899 O O . LEU A 1 112 ? 3.245 -18.567 -7.140 1.00 94.81 112 LEU A O 1
ATOM 903 N N . LEU A 1 113 ? 5.447 -18.547 -7.673 1.00 94.94 113 LEU A N 1
ATOM 904 C CA . LEU A 1 113 ? 5.326 -19.270 -8.939 1.00 94.94 113 LEU A CA 1
ATOM 905 C C . LEU A 1 113 ? 5.949 -20.671 -8.891 1.00 94.94 113 LEU A C 1
ATOM 907 O O . LEU A 1 113 ? 5.778 -21.411 -9.855 1.00 94.94 113 LEU A O 1
ATOM 911 N N . ASP A 1 114 ? 6.665 -21.025 -7.817 1.00 94.00 114 ASP A N 1
ATOM 912 C CA . ASP A 1 114 ? 7.462 -22.254 -7.708 1.00 94.00 114 ASP A CA 1
ATOM 913 C C . ASP A 1 114 ? 8.516 -22.376 -8.835 1.00 94.00 114 ASP A C 1
ATOM 915 O O . ASP A 1 114 ? 8.831 -23.465 -9.320 1.00 94.00 114 ASP A O 1
ATOM 919 N N . ILE A 1 115 ? 9.071 -21.236 -9.280 1.00 93.56 115 ILE A N 1
ATOM 920 C CA . ILE A 1 115 ? 10.067 -21.156 -10.361 1.00 93.56 115 ILE A CA 1
ATOM 921 C C . ILE A 1 115 ? 11.409 -20.661 -9.819 1.00 93.56 115 ILE A C 1
ATOM 923 O O . ILE A 1 115 ? 11.531 -19.532 -9.339 1.00 93.56 115 ILE A O 1
ATOM 927 N N . ASN A 1 116 ? 12.458 -21.460 -10.022 1.00 91.25 116 ASN A N 1
ATOM 928 C CA . ASN A 1 116 ? 13.838 -21.040 -9.788 1.00 91.25 116 ASN A CA 1
ATOM 929 C C . ASN A 1 116 ? 14.339 -20.168 -10.946 1.00 91.25 116 ASN A C 1
ATOM 931 O O . ASN A 1 116 ? 14.787 -20.663 -11.982 1.00 91.25 116 ASN A O 1
ATOM 935 N N . ARG A 1 117 ? 14.266 -18.848 -10.762 1.00 91.31 117 ARG A N 1
ATOM 936 C CA . ARG A 1 117 ? 14.810 -17.865 -11.705 1.00 91.31 117 ARG A CA 1
ATOM 937 C C . ARG A 1 117 ? 16.343 -17.888 -11.687 1.00 91.31 117 ARG A C 1
ATOM 939 O O . ARG A 1 117 ? 16.966 -17.717 -10.643 1.00 91.31 117 ARG A O 1
ATOM 946 N N . SER A 1 118 ? 16.960 -18.015 -12.859 1.00 86.00 118 SER A N 1
ATOM 947 C CA . SER A 1 118 ? 18.403 -17.832 -13.036 1.00 86.00 118 SER A CA 1
ATOM 948 C C . SER A 1 118 ? 18.761 -16.344 -13.053 1.00 86.00 118 SER A C 1
ATOM 950 O O . SER A 1 118 ? 18.290 -15.603 -13.918 1.00 86.00 118 SER A O 1
ATOM 952 N N . SER A 1 119 ? 19.608 -15.898 -12.127 1.00 82.56 119 SER A N 1
ATOM 953 C CA . SER A 1 119 ? 20.121 -14.525 -12.110 1.00 82.56 119 SER A CA 1
ATOM 954 C C . SER A 1 119 ? 21.269 -14.331 -13.097 1.00 82.56 119 SER A C 1
ATOM 956 O O . SER A 1 119 ? 22.152 -15.180 -13.208 1.00 82.56 119 SER A O 1
ATOM 958 N N . VAL A 1 120 ? 21.293 -13.170 -13.749 1.00 85.69 120 VAL A N 1
ATOM 959 C CA . VAL A 1 120 ? 22.434 -12.717 -14.548 1.00 85.69 120 VAL A CA 1
ATOM 960 C C . VAL A 1 120 ? 23.374 -11.930 -13.642 1.00 85.69 120 VAL A C 1
ATOM 962 O O . VAL A 1 120 ? 22.963 -10.945 -13.032 1.00 85.69 120 VAL A O 1
ATOM 965 N N . ASP A 1 121 ? 24.628 -12.363 -13.556 1.00 85.88 121 ASP A N 1
ATOM 966 C CA . ASP A 1 121 ? 25.675 -11.609 -12.872 1.00 85.88 121 ASP A CA 1
ATOM 967 C C . ASP A 1 121 ? 26.202 -10.487 -13.778 1.00 85.88 121 ASP A C 1
ATOM 969 O O . ASP A 1 121 ? 26.625 -10.727 -14.914 1.00 85.88 121 ASP A O 1
ATOM 973 N N . TRP A 1 122 ? 26.180 -9.257 -13.265 1.00 82.44 122 TRP A N 1
ATOM 974 C CA . TRP A 1 122 ? 26.566 -8.057 -14.001 1.00 82.44 122 TRP A CA 1
ATOM 975 C C . TRP A 1 122 ? 28.047 -8.064 -14.392 1.00 82.44 122 TRP A C 1
ATOM 977 O O . TRP A 1 122 ? 28.388 -7.551 -15.458 1.00 82.44 122 TRP A O 1
ATOM 987 N N . MET A 1 123 ? 28.919 -8.686 -13.588 1.00 88.62 123 MET A N 1
ATOM 988 C CA . MET A 1 123 ? 30.353 -8.772 -13.896 1.00 88.62 123 MET A CA 1
ATOM 989 C C . MET A 1 123 ? 30.612 -9.579 -15.170 1.00 88.62 123 MET A C 1
ATOM 991 O O . MET A 1 123 ? 31.567 -9.332 -15.902 1.00 88.62 123 MET A O 1
ATOM 995 N N . ASN A 1 124 ? 29.718 -10.521 -15.464 1.00 87.62 124 ASN A N 1
ATOM 996 C CA . ASN A 1 124 ? 29.837 -11.456 -16.570 1.00 87.62 124 ASN A CA 1
ATOM 997 C C . ASN A 1 124 ? 29.027 -11.039 -17.805 1.00 87.62 124 ASN A C 1
ATOM 999 O O . ASN A 1 124 ? 28.931 -11.814 -18.757 1.00 87.62 124 ASN A O 1
ATOM 1003 N N . ILE A 1 125 ? 28.466 -9.823 -17.840 1.00 89.50 125 ILE A N 1
ATOM 1004 C CA . ILE A 1 125 ? 27.572 -9.402 -18.929 1.00 89.50 125 ILE A CA 1
ATOM 1005 C C . ILE A 1 125 ? 28.268 -9.395 -20.298 1.00 89.50 125 ILE A C 1
ATOM 1007 O O . ILE A 1 125 ? 27.680 -9.823 -21.289 1.00 89.50 125 ILE A O 1
ATOM 1011 N N . ASN A 1 126 ? 29.552 -9.025 -20.344 1.00 91.94 126 ASN A N 1
ATOM 1012 C CA . ASN A 1 126 ? 30.352 -9.015 -21.573 1.00 91.94 126 ASN A CA 1
ATOM 1013 C C . ASN A 1 126 ? 30.486 -10.414 -22.194 1.00 91.94 126 ASN A C 1
ATOM 1015 O O . ASN A 1 126 ? 30.528 -10.547 -23.418 1.00 91.94 126 ASN A O 1
ATOM 1019 N N . ASN A 1 127 ? 30.476 -11.468 -21.372 1.00 91.00 127 ASN A N 1
ATOM 1020 C CA . ASN A 1 127 ? 30.591 -12.845 -21.851 1.00 91.00 127 ASN A CA 1
ATOM 1021 C C . ASN A 1 127 ? 29.374 -13.256 -22.689 1.00 91.00 127 ASN A C 1
ATOM 1023 O O . ASN A 1 127 ? 29.515 -14.044 -23.627 1.00 91.00 127 ASN A O 1
ATOM 1027 N N . TYR A 1 128 ? 28.198 -12.675 -22.423 1.00 90.19 128 TYR A N 1
ATOM 1028 C CA . TYR A 1 128 ? 26.987 -12.956 -23.194 1.00 90.19 128 TYR A CA 1
ATOM 1029 C C . TYR A 1 128 ? 27.041 -12.410 -24.626 1.00 90.19 128 TYR A C 1
ATOM 1031 O O . TYR A 1 128 ? 26.354 -12.940 -25.495 1.00 90.19 128 TYR A O 1
ATOM 1039 N N . PHE A 1 129 ? 27.894 -11.420 -24.909 1.00 92.06 129 PHE A N 1
ATOM 1040 C CA . PHE A 1 129 ? 28.056 -10.837 -26.247 1.00 92.06 129 PHE A CA 1
ATOM 1041 C C . PHE A 1 129 ? 29.073 -11.580 -27.129 1.00 92.06 129 PHE A C 1
ATOM 1043 O O . PHE A 1 129 ? 29.232 -11.239 -28.298 1.00 92.06 129 PHE A O 1
ATOM 1050 N N . THR A 1 130 ? 29.747 -12.610 -26.609 1.00 94.12 130 THR A N 1
ATOM 1051 C CA . THR A 1 130 ? 30.791 -13.345 -27.351 1.00 94.12 130 THR A CA 1
ATOM 1052 C C . THR A 1 130 ? 30.238 -14.244 -28.457 1.00 94.12 130 THR A C 1
ATOM 1054 O O . THR A 1 130 ? 30.870 -14.412 -29.498 1.00 94.12 130 THR A O 1
ATOM 1057 N N . LYS A 1 131 ? 29.064 -14.848 -28.239 1.00 93.88 131 LYS A N 1
ATOM 1058 C CA . LYS A 1 131 ? 28.418 -15.782 -29.170 1.00 93.88 131 LYS A CA 1
ATOM 1059 C C . LYS A 1 131 ? 26.939 -15.456 -29.299 1.00 93.88 131 LYS A C 1
ATOM 1061 O O . LYS A 1 131 ? 26.262 -15.209 -28.303 1.00 93.88 131 LYS A O 1
ATOM 1066 N N . SER A 1 132 ? 26.415 -15.564 -30.518 1.00 90.88 132 SER A N 1
ATOM 1067 C CA . SER A 1 132 ? 24.999 -15.319 -30.813 1.00 90.88 132 SER A CA 1
ATOM 1068 C C . SER A 1 132 ? 24.056 -16.211 -29.999 1.00 90.88 132 SER A C 1
ATOM 1070 O O . SER A 1 132 ? 23.036 -15.732 -29.516 1.00 90.88 132 SER A O 1
ATOM 1072 N N . SER A 1 133 ? 24.405 -17.482 -29.779 1.00 90.94 133 SER A N 1
ATOM 1073 C CA . SER A 1 133 ? 23.598 -18.411 -28.976 1.00 90.94 133 SER A CA 1
ATOM 1074 C C . SER A 1 133 ? 23.475 -17.984 -27.511 1.00 90.94 133 SER A C 1
ATOM 1076 O O . SER A 1 133 ? 22.397 -18.084 -26.927 1.00 90.94 133 SER A O 1
ATOM 1078 N N . ILE A 1 134 ? 24.560 -17.469 -26.926 1.00 91.38 134 ILE A N 1
ATOM 1079 C CA . ILE A 1 134 ? 24.589 -17.006 -25.535 1.00 91.38 134 ILE A CA 1
ATOM 1080 C C . ILE A 1 134 ? 23.825 -15.680 -25.414 1.00 91.38 134 ILE A C 1
ATOM 1082 O O . ILE A 1 134 ? 23.020 -15.523 -24.496 1.00 91.38 134 ILE A O 1
ATOM 1086 N N . LEU A 1 135 ? 23.972 -14.769 -26.378 1.00 91.69 135 LEU A N 1
ATOM 1087 C CA . LEU A 1 135 ? 23.192 -13.531 -26.417 1.00 91.69 135 LEU A CA 1
ATOM 1088 C C . LEU A 1 135 ? 21.686 -13.809 -26.531 1.00 91.69 135 LEU A C 1
ATOM 1090 O O . LEU A 1 135 ? 20.887 -13.199 -25.823 1.00 91.69 135 LEU A O 1
ATOM 1094 N N . LEU A 1 136 ? 21.289 -14.768 -27.373 1.00 91.50 136 LEU A N 1
ATOM 1095 C CA . LEU A 1 136 ? 19.893 -15.201 -27.472 1.00 91.50 136 LEU A CA 1
ATOM 1096 C C . LEU A 1 136 ? 19.380 -15.779 -26.148 1.00 91.50 136 LEU A C 1
ATOM 1098 O O . LEU A 1 136 ? 18.241 -15.507 -25.774 1.00 91.50 136 LEU A O 1
ATOM 1102 N N . SER A 1 137 ? 20.219 -16.515 -25.410 1.00 90.25 137 SER A N 1
ATOM 1103 C CA . SER A 1 137 ? 19.850 -17.003 -24.077 1.00 90.25 137 SER A CA 1
ATOM 1104 C C . SER A 1 137 ? 19.617 -15.854 -23.088 1.00 90.25 137 SER A C 1
ATOM 1106 O O . SER A 1 137 ? 18.622 -15.876 -22.370 1.00 90.25 137 SER A O 1
ATOM 1108 N N . LEU A 1 138 ? 20.449 -14.802 -23.117 1.00 91.69 138 LEU A N 1
ATOM 1109 C CA . LEU A 1 138 ? 20.256 -13.604 -22.293 1.00 91.69 138 LEU A CA 1
ATOM 1110 C C . LEU A 1 138 ? 18.934 -12.904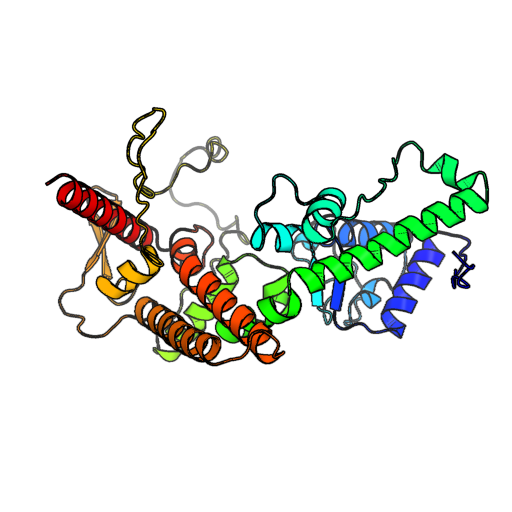 -22.623 1.00 91.69 138 LEU A C 1
ATOM 1112 O O . LEU A 1 138 ? 18.170 -12.577 -21.719 1.00 91.69 138 LEU A O 1
ATOM 1116 N N . ILE A 1 139 ? 18.637 -12.711 -23.912 1.00 91.81 139 ILE A N 1
ATOM 1117 C CA . ILE A 1 139 ? 17.377 -12.100 -24.360 1.00 91.81 139 ILE A CA 1
ATOM 1118 C C . ILE A 1 139 ? 16.185 -12.919 -23.859 1.00 91.81 139 ILE A C 1
ATOM 1120 O O . ILE A 1 139 ? 15.228 -12.353 -23.336 1.00 91.81 139 ILE A O 1
ATOM 1124 N N . GLN A 1 140 ? 16.251 -14.248 -23.958 1.00 90.94 140 GLN A N 1
ATOM 1125 C CA . GLN A 1 140 ? 15.189 -15.122 -23.470 1.00 90.94 140 GLN A CA 1
ATOM 1126 C C . GLN A 1 140 ? 15.000 -15.016 -21.949 1.00 90.94 140 GLN A C 1
ATOM 1128 O O . GLN A 1 140 ? 13.859 -14.977 -21.491 1.00 90.94 140 GLN A O 1
ATOM 1133 N N . LEU A 1 141 ? 16.083 -14.928 -21.169 1.00 91.19 141 LEU A N 1
ATOM 1134 C CA . LEU A 1 141 ? 16.005 -14.715 -19.720 1.00 91.19 141 LEU A CA 1
ATOM 1135 C C . LEU A 1 141 ? 15.308 -13.392 -19.379 1.00 91.19 141 LEU A C 1
ATOM 1137 O O . LEU A 1 141 ? 14.369 -13.386 -18.588 1.00 91.19 141 LEU A O 1
ATOM 1141 N N . LEU A 1 142 ? 15.699 -12.295 -20.032 1.00 91.38 142 LEU A N 1
ATOM 1142 C CA . LEU A 1 142 ? 15.088 -10.978 -19.814 1.00 91.38 142 LEU A CA 1
ATOM 1143 C C . LEU A 1 142 ? 13.616 -10.935 -20.251 1.00 91.38 142 LEU A C 1
ATOM 1145 O O . LEU A 1 142 ? 12.789 -10.293 -19.606 1.00 91.38 142 LEU A O 1
ATOM 1149 N N . MET A 1 143 ? 13.256 -11.640 -21.326 1.00 91.56 143 MET A N 1
ATOM 1150 C CA . MET A 1 143 ? 11.856 -11.779 -21.735 1.00 91.56 143 MET A CA 1
ATOM 1151 C C . MET A 1 143 ? 11.043 -12.569 -20.708 1.00 91.56 143 MET A C 1
ATOM 1153 O O . MET A 1 143 ? 9.926 -12.168 -20.379 1.00 91.56 143 MET A O 1
ATOM 1157 N N . ASN A 1 144 ? 11.602 -13.661 -20.180 1.00 93.00 144 ASN A N 1
ATOM 1158 C CA . ASN A 1 144 ? 10.967 -14.445 -19.124 1.00 93.00 144 ASN A CA 1
ATOM 1159 C C . ASN A 1 144 ? 10.729 -13.604 -17.864 1.00 93.00 144 ASN A C 1
ATOM 1161 O O . ASN A 1 144 ? 9.661 -13.722 -17.276 1.00 93.00 144 ASN A O 1
ATOM 1165 N N . ASP A 1 145 ? 11.644 -12.701 -17.501 1.00 93.94 145 ASP A N 1
ATOM 1166 C CA . ASP A 1 145 ? 11.450 -11.780 -16.370 1.00 93.94 145 ASP A CA 1
ATOM 1167 C C . ASP A 1 145 ? 10.215 -10.891 -16.542 1.00 93.94 145 ASP A C 1
ATOM 1169 O O . ASP A 1 145 ? 9.448 -10.700 -15.594 1.00 93.94 145 ASP A O 1
ATOM 1173 N N . GLY A 1 146 ? 9.973 -10.403 -17.763 1.00 93.62 146 GLY A N 1
ATOM 1174 C CA . GLY A 1 146 ? 8.744 -9.684 -18.099 1.00 93.62 146 GLY A CA 1
ATOM 1175 C C . GLY A 1 146 ? 7.491 -10.545 -17.896 1.00 93.62 146 GLY A C 1
ATOM 1176 O O . GLY A 1 146 ? 6.509 -10.082 -17.312 1.00 93.62 146 GLY A O 1
ATOM 1177 N N . PHE A 1 147 ? 7.530 -11.817 -18.305 1.00 94.62 147 PHE A N 1
ATOM 1178 C CA . PHE A 1 147 ? 6.425 -12.757 -18.082 1.00 94.62 147 PHE A CA 1
ATOM 1179 C C . PHE A 1 147 ? 6.220 -13.089 -16.601 1.00 94.62 147 PHE A C 1
ATOM 1181 O O . PHE A 1 147 ? 5.077 -13.129 -16.147 1.00 94.62 147 PHE A O 1
ATOM 1188 N N . TYR A 1 148 ? 7.294 -13.276 -15.834 1.00 96.31 148 TYR A N 1
ATOM 1189 C CA . TYR A 1 148 ? 7.206 -13.519 -14.396 1.00 96.31 148 TYR A CA 1
ATOM 1190 C C . TYR A 1 148 ? 6.573 -12.335 -13.668 1.00 96.31 148 TYR A C 1
ATOM 1192 O O . TYR A 1 148 ? 5.715 -12.542 -12.814 1.00 96.31 148 TYR A O 1
ATOM 1200 N N . CYS A 1 149 ? 6.908 -11.098 -14.052 1.00 96.69 149 CYS A N 1
ATOM 1201 C CA . CYS A 1 149 ? 6.264 -9.908 -13.495 1.00 96.69 149 CYS A CA 1
ATOM 1202 C C . CYS A 1 149 ? 4.738 -9.932 -13.704 1.00 96.69 149 CYS A C 1
ATOM 1204 O O . CYS A 1 149 ? 3.974 -9.675 -12.772 1.00 96.69 149 CYS A O 1
ATOM 1206 N N . LEU A 1 150 ? 4.279 -10.291 -14.907 1.00 96.56 150 LEU A N 1
ATOM 1207 C CA . LEU A 1 150 ? 2.847 -10.408 -15.200 1.00 96.56 150 LEU A CA 1
ATOM 1208 C C . LEU A 1 150 ? 2.178 -11.532 -14.395 1.00 96.56 150 LEU A C 1
ATOM 1210 O O . LEU A 1 150 ? 1.101 -11.323 -13.841 1.00 96.56 150 LEU A O 1
ATOM 1214 N N . GLN A 1 151 ? 2.823 -12.696 -14.279 1.00 96.81 151 GLN A N 1
ATOM 1215 C CA . GLN A 1 151 ? 2.298 -13.820 -13.498 1.00 96.81 151 GLN A CA 1
ATOM 1216 C C . GLN A 1 151 ? 2.217 -13.503 -12.001 1.00 96.81 151 GLN A C 1
ATOM 1218 O O . GLN A 1 151 ? 1.230 -13.848 -11.358 1.00 96.81 151 GLN A O 1
ATOM 1223 N N . ILE A 1 152 ? 3.215 -12.813 -11.440 1.00 97.06 152 ILE A N 1
ATOM 1224 C CA . ILE A 1 152 ? 3.202 -12.372 -10.037 1.00 97.06 152 ILE A CA 1
ATOM 1225 C C . ILE A 1 152 ? 2.058 -11.380 -9.800 1.00 97.06 152 ILE A C 1
ATOM 1227 O O . ILE A 1 152 ? 1.330 -11.509 -8.814 1.00 97.06 152 ILE A O 1
ATOM 1231 N N . MET A 1 153 ? 1.868 -10.414 -10.707 1.00 96.94 153 MET A N 1
ATOM 1232 C CA . MET A 1 153 ? 0.771 -9.445 -10.620 1.00 96.94 153 MET A CA 1
ATOM 1233 C C . MET A 1 153 ? -0.597 -10.136 -10.561 1.00 96.94 153 MET A C 1
ATOM 1235 O O . MET A 1 153 ? -1.438 -9.763 -9.735 1.00 96.94 153 MET A O 1
ATOM 1239 N N . ASP A 1 154 ? -0.801 -11.131 -11.426 1.00 95.44 154 ASP A N 1
ATOM 1240 C CA . ASP A 1 154 ? -2.027 -11.925 -11.505 1.00 95.44 154 ASP A CA 1
ATOM 1241 C C . ASP A 1 154 ? -2.220 -12.794 -10.253 1.00 95.44 154 ASP A C 1
ATOM 1243 O O . ASP A 1 154 ? -3.246 -12.705 -9.580 1.00 95.44 154 ASP A O 1
ATOM 1247 N N . LYS A 1 155 ? -1.178 -13.529 -9.836 1.00 95.31 155 LYS A N 1
ATOM 1248 C CA . LYS A 1 155 ? -1.197 -14.392 -8.643 1.00 95.31 155 LYS A CA 1
ATOM 1249 C C . LYS A 1 155 ? -1.577 -13.625 -7.374 1.00 95.31 155 LYS A C 1
ATOM 1251 O O . LYS A 1 155 ? -2.353 -14.114 -6.551 1.00 95.31 155 LYS A O 1
ATOM 1256 N N . LEU A 1 156 ? -1.053 -12.410 -7.216 1.00 95.12 156 LEU A N 1
ATOM 1257 C CA . LEU A 1 156 ? -1.351 -11.538 -6.078 1.00 95.12 156 LEU A CA 1
ATOM 1258 C C . LEU A 1 156 ? -2.673 -10.766 -6.228 1.00 95.12 156 LEU A C 1
ATOM 1260 O O . LEU A 1 156 ? -3.124 -10.149 -5.258 1.00 95.12 156 LEU A O 1
ATOM 1264 N N . ASN A 1 157 ? -3.318 -10.831 -7.398 1.00 95.88 157 ASN A N 1
ATOM 1265 C CA . ASN A 1 157 ? -4.527 -10.088 -7.748 1.00 95.88 157 ASN A CA 1
ATOM 1266 C C . ASN A 1 157 ? -4.376 -8.576 -7.509 1.00 95.88 157 ASN A C 1
ATOM 1268 O O . ASN A 1 157 ? -5.279 -7.929 -6.973 1.00 95.88 157 ASN A O 1
ATOM 1272 N N . ILE A 1 158 ? -3.226 -8.006 -7.889 1.00 95.81 158 ILE A N 1
ATOM 1273 C CA . ILE A 1 158 ? -2.885 -6.610 -7.575 1.00 95.81 158 ILE A CA 1
ATOM 1274 C C . ILE A 1 158 ? -3.923 -5.653 -8.172 1.00 95.81 158 ILE A C 1
ATOM 1276 O O . ILE A 1 158 ? -4.557 -4.900 -7.437 1.00 95.81 158 ILE A O 1
ATOM 1280 N N . ILE A 1 159 ? -4.152 -5.689 -9.486 1.00 95.88 159 ILE A N 1
ATOM 1281 C CA . ILE A 1 159 ? -5.058 -4.727 -10.134 1.00 95.88 159 ILE A CA 1
ATOM 1282 C C . ILE A 1 159 ? -6.483 -4.782 -9.552 1.00 95.88 159 ILE A C 1
ATOM 1284 O O . ILE A 1 159 ? -6.963 -3.732 -9.112 1.00 95.88 159 ILE A O 1
ATOM 1288 N N . PRO A 1 160 ? -7.151 -5.951 -9.453 1.00 96.31 160 PRO A N 1
ATOM 1289 C CA . PRO A 1 160 ? -8.488 -6.019 -8.863 1.00 96.31 160 PRO A CA 1
ATOM 1290 C C . PRO A 1 160 ? -8.535 -5.548 -7.405 1.00 96.31 160 PRO A C 1
ATOM 1292 O O . PRO A 1 160 ? -9.464 -4.843 -7.008 1.00 96.31 160 PRO A O 1
ATOM 1295 N N . LEU A 1 161 ? -7.531 -5.903 -6.598 1.00 96.81 161 LEU A N 1
ATOM 1296 C CA . LEU A 1 161 ? -7.486 -5.536 -5.185 1.00 96.81 161 LEU A CA 1
ATOM 1297 C C . LEU A 1 161 ? -7.332 -4.028 -4.992 1.00 96.81 161 LEU A C 1
ATOM 1299 O O . LEU A 1 161 ? -8.080 -3.419 -4.225 1.00 96.81 161 LEU A O 1
ATOM 1303 N N . PHE A 1 162 ? -6.387 -3.416 -5.701 1.00 95.75 162 PHE A N 1
ATOM 1304 C CA . PHE A 1 162 ? -6.143 -1.980 -5.604 1.00 95.75 162 PHE A CA 1
ATOM 1305 C C . PHE A 1 162 ? -7.255 -1.156 -6.255 1.00 95.75 162 PHE A C 1
ATOM 1307 O O . PHE A 1 162 ? -7.532 -0.050 -5.788 1.00 95.75 162 PHE A O 1
ATOM 1314 N N . TYR A 1 163 ? -7.955 -1.710 -7.249 1.00 96.31 163 TYR A N 1
ATOM 1315 C CA . TYR A 1 163 ? -9.206 -1.145 -7.748 1.00 96.31 163 TYR A CA 1
ATOM 1316 C C . TYR A 1 163 ? -10.274 -1.099 -6.649 1.00 96.31 163 TYR A C 1
ATOM 1318 O O . TYR A 1 163 ? -10.800 -0.025 -6.372 1.00 96.31 163 TYR A O 1
ATOM 1326 N N . GLN A 1 164 ? -10.526 -2.210 -5.941 1.00 96.88 164 GLN A N 1
ATOM 1327 C CA . GLN A 1 164 ? -11.480 -2.222 -4.822 1.00 96.88 164 GLN A CA 1
ATOM 1328 C C . GLN A 1 164 ? -11.085 -1.231 -3.720 1.00 96.88 164 GLN A C 1
ATOM 1330 O O . GLN A 1 164 ? -11.936 -0.501 -3.220 1.00 96.88 164 GLN A O 1
ATOM 1335 N N . ILE A 1 165 ? -9.798 -1.162 -3.364 1.00 95.81 165 ILE A N 1
ATOM 1336 C CA . ILE A 1 165 ? -9.288 -0.180 -2.395 1.00 95.81 165 ILE A CA 1
ATOM 1337 C C . ILE A 1 165 ? -9.564 1.255 -2.863 1.00 95.81 165 ILE A C 1
ATOM 1339 O O . ILE A 1 165 ? -10.093 2.057 -2.097 1.00 95.81 165 ILE A O 1
ATOM 1343 N N . SER A 1 166 ? -9.245 1.569 -4.119 1.00 95.56 166 SER A N 1
ATOM 1344 C CA . SER A 1 166 ? -9.480 2.884 -4.721 1.00 95.56 166 SER A CA 1
ATOM 1345 C C . SER A 1 166 ? -10.963 3.254 -4.723 1.00 95.56 166 SER A C 1
ATOM 1347 O O . SER A 1 166 ? -11.299 4.376 -4.347 1.00 95.56 166 SER A O 1
ATOM 1349 N N . SER A 1 167 ? -11.853 2.311 -5.047 1.00 95.81 167 SER A N 1
ATOM 1350 C CA . SER A 1 167 ? -13.304 2.516 -4.995 1.00 95.81 167 SER A CA 1
ATOM 1351 C C . SER A 1 167 ? -13.833 2.719 -3.573 1.00 95.81 167 SER A C 1
ATOM 1353 O O . SER A 1 167 ? -14.760 3.497 -3.387 1.00 95.81 167 SER A O 1
ATOM 1355 N N . ILE A 1 168 ? -13.263 2.037 -2.574 1.00 95.50 168 ILE A N 1
ATOM 1356 C CA . ILE A 1 168 ? -13.663 2.178 -1.165 1.00 95.50 168 ILE A CA 1
ATOM 1357 C C . ILE A 1 168 ? -13.214 3.529 -0.601 1.00 95.50 168 ILE A C 1
ATOM 1359 O O . ILE A 1 168 ? -13.983 4.196 0.080 1.00 95.50 168 ILE A O 1
ATOM 1363 N N . CYS A 1 169 ? -11.966 3.920 -0.853 1.00 95.06 169 CYS A N 1
ATOM 1364 C CA . CYS A 1 169 ? -11.384 5.128 -0.276 1.00 95.06 169 CYS A CA 1
ATOM 1365 C C . CYS A 1 169 ? -11.672 6.400 -1.085 1.00 95.06 169 CYS A C 1
ATOM 1367 O O . CYS A 1 169 ? -11.479 7.495 -0.568 1.00 95.06 169 CYS A O 1
ATOM 1369 N N . GLY A 1 170 ? -12.082 6.280 -2.350 1.00 94.38 170 GLY A N 1
ATOM 1370 C CA . GLY A 1 170 ? -12.413 7.421 -3.205 1.00 94.38 170 GLY A CA 1
ATOM 1371 C C . GLY A 1 170 ? -11.201 8.239 -3.669 1.00 94.38 170 GLY A C 1
ATOM 1372 O O . GLY A 1 170 ? -11.313 9.453 -3.832 1.00 94.38 170 GLY A O 1
ATOM 1373 N N . HIS A 1 171 ? -10.043 7.600 -3.874 1.00 91.69 171 HIS A N 1
ATOM 1374 C CA . HIS A 1 171 ? -8.852 8.217 -4.481 1.00 91.69 171 HIS A CA 1
ATOM 1375 C C . HIS A 1 171 ? -8.566 7.637 -5.873 1.00 91.69 171 HIS A C 1
ATOM 1377 O O . HIS A 1 171 ? -8.995 6.518 -6.156 1.00 91.69 171 HIS A O 1
ATOM 1383 N N . PRO A 1 172 ? -7.778 8.313 -6.733 1.00 92.00 172 PRO A N 1
ATOM 1384 C CA . PRO A 1 172 ? -7.381 7.758 -8.027 1.00 92.00 172 PRO A CA 1
ATOM 1385 C C . PRO A 1 172 ? -6.630 6.423 -7.898 1.00 92.00 172 PRO A C 1
ATOM 1387 O O . PRO A 1 172 ? -5.791 6.255 -7.005 1.00 92.00 172 PRO A O 1
ATOM 1390 N N . LEU A 1 173 ? -6.874 5.491 -8.826 1.00 92.81 173 LEU A N 1
ATOM 1391 C CA . LEU A 1 173 ? -6.220 4.173 -8.847 1.00 92.81 173 LEU A CA 1
ATOM 1392 C C . LEU A 1 173 ? -4.694 4.278 -8.985 1.00 92.81 173 LEU A C 1
ATOM 1394 O O . LEU A 1 173 ? -3.952 3.520 -8.367 1.00 92.81 173 LEU A O 1
ATOM 1398 N N . SER A 1 174 ? -4.212 5.272 -9.731 1.00 90.00 174 SER A N 1
ATOM 1399 C CA . SER A 1 174 ? -2.780 5.546 -9.871 1.00 90.00 174 SER A CA 1
ATOM 1400 C C . SER A 1 174 ? -2.108 5.841 -8.525 1.00 90.00 174 SER A C 1
ATOM 1402 O O . SER A 1 174 ? -0.994 5.390 -8.281 1.00 90.00 174 SER A O 1
ATOM 1404 N N . ARG A 1 175 ? -2.804 6.544 -7.619 1.00 87.06 175 ARG A N 1
ATOM 1405 C CA . ARG A 1 175 ? -2.335 6.816 -6.250 1.00 87.06 175 ARG A CA 1
ATOM 1406 C C . ARG A 1 175 ? -2.404 5.551 -5.387 1.00 87.06 175 ARG A C 1
ATOM 1408 O O . ARG A 1 175 ? -1.521 5.343 -4.568 1.00 87.06 175 ARG A O 1
ATOM 1415 N N . ALA A 1 176 ? -3.392 4.679 -5.611 1.00 89.12 176 ALA A N 1
ATOM 1416 C CA . ALA A 1 176 ? -3.506 3.391 -4.920 1.00 89.12 176 ALA A CA 1
ATOM 1417 C C . ALA A 1 176 ? -2.266 2.509 -5.123 1.00 89.12 176 ALA A C 1
ATOM 1419 O O . ALA A 1 176 ? -1.754 1.945 -4.161 1.00 89.12 176 ALA A O 1
ATOM 1420 N N . LEU A 1 177 ? -1.821 2.410 -6.381 1.00 89.06 177 LEU A N 1
ATOM 1421 C CA . LEU A 1 177 ? -0.727 1.543 -6.825 1.00 89.06 177 LEU A CA 1
ATOM 1422 C C . LEU A 1 177 ? 0.660 2.124 -6.525 1.00 89.06 177 LEU A C 1
ATOM 1424 O O . LEU A 1 177 ? 1.614 1.370 -6.372 1.00 89.06 177 LEU A O 1
ATOM 1428 N N . ALA A 1 178 ? 0.781 3.452 -6.459 1.00 78.56 178 ALA A N 1
ATOM 1429 C CA . ALA A 1 178 ? 2.068 4.118 -6.270 1.00 78.56 178 ALA A CA 1
ATOM 1430 C C . ALA A 1 178 ? 2.383 4.486 -4.809 1.00 78.56 178 ALA A C 1
ATOM 1432 O O . ALA A 1 178 ? 3.547 4.704 -4.487 1.00 78.56 178 ALA A O 1
ATOM 1433 N N . LEU A 1 179 ? 1.378 4.629 -3.931 1.00 68.88 179 LEU A N 1
ATOM 1434 C CA . LEU A 1 179 ? 1.549 5.324 -2.645 1.00 68.88 179 LEU A CA 1
ATOM 1435 C C . LEU A 1 179 ? 1.165 4.490 -1.430 1.00 68.88 179 LEU A C 1
ATOM 1437 O O . LEU A 1 179 ? 0.431 3.501 -1.494 1.00 68.88 179 LEU A O 1
ATOM 1441 N N . GLY A 1 180 ? 1.664 4.961 -0.286 1.00 75.81 180 GLY A N 1
ATOM 1442 C CA . GLY A 1 180 ? 1.474 4.344 1.016 1.00 75.81 180 GLY A CA 1
ATOM 1443 C C . GLY A 1 180 ? 0.042 4.430 1.547 1.00 75.81 180 GLY A C 1
ATOM 1444 O O . GLY A 1 180 ? -0.765 5.282 1.172 1.00 75.81 180 GLY A O 1
ATOM 1445 N N . ARG A 1 181 ? -0.246 3.545 2.504 1.00 85.19 181 ARG A N 1
ATOM 1446 C CA . ARG A 1 181 ? -1.567 3.343 3.125 1.00 85.19 181 ARG A CA 1
ATOM 1447 C C . ARG A 1 181 ? -2.185 4.622 3.707 1.00 85.19 181 ARG A C 1
ATOM 1449 O O . ARG A 1 181 ? -3.402 4.766 3.684 1.00 85.19 181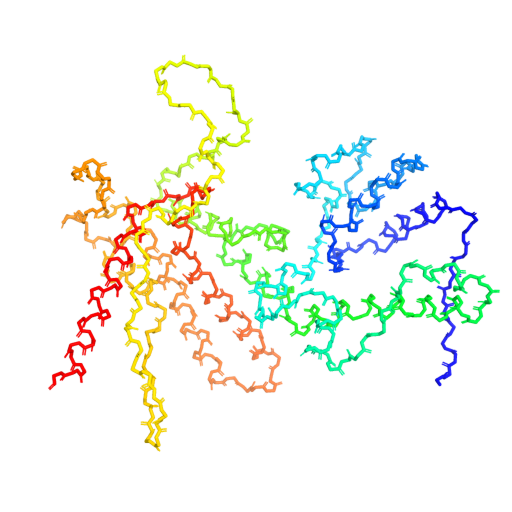 ARG A O 1
ATOM 1456 N N . ALA A 1 182 ? -1.361 5.554 4.193 1.00 87.56 182 ALA A N 1
ATOM 1457 C CA . ALA A 1 182 ? -1.818 6.795 4.821 1.00 87.56 182 ALA A CA 1
ATOM 1458 C C . ALA A 1 182 ? -2.648 7.679 3.876 1.00 87.56 182 ALA A C 1
ATOM 1460 O O . ALA A 1 182 ? -3.683 8.190 4.290 1.00 87.56 182 ALA A O 1
ATOM 1461 N N . GLU A 1 183 ? -2.259 7.808 2.602 1.00 88.62 183 GLU A N 1
ATOM 1462 C CA . GLU A 1 183 ? -3.020 8.625 1.645 1.00 88.62 183 GLU A CA 1
ATOM 1463 C C . GLU A 1 183 ? -4.381 7.996 1.326 1.00 88.62 183 GLU A C 1
ATOM 1465 O O . GLU A 1 183 ? -5.369 8.698 1.141 1.00 88.62 183 GLU A O 1
ATOM 1470 N N . ARG A 1 184 ? -4.470 6.663 1.335 1.00 92.19 184 ARG A N 1
ATOM 1471 C CA . ARG A 1 184 ? -5.739 5.962 1.098 1.00 92.19 184 ARG A CA 1
ATOM 1472 C C . ARG A 1 184 ? -6.748 6.280 2.199 1.00 92.19 184 ARG A C 1
ATOM 1474 O O . ARG A 1 184 ? -7.900 6.597 1.916 1.00 92.19 184 ARG A O 1
ATOM 1481 N N . ILE A 1 185 ? -6.286 6.269 3.450 1.00 93.75 185 ILE A N 1
ATOM 1482 C CA . ILE A 1 185 ? -7.103 6.670 4.599 1.00 93.75 185 ILE A CA 1
ATOM 1483 C C . ILE A 1 185 ? -7.384 8.175 4.590 1.00 93.75 185 ILE A C 1
ATOM 1485 O O . ILE A 1 185 ? -8.492 8.568 4.933 1.00 93.75 185 ILE A O 1
ATOM 1489 N N . GLU A 1 186 ? -6.434 9.015 4.164 1.00 94.19 186 GLU A N 1
ATOM 1490 C CA . GLU A 1 186 ? -6.660 10.459 4.014 1.00 94.19 186 GLU A CA 1
ATOM 1491 C C . GLU A 1 186 ? -7.888 10.731 3.137 1.00 94.19 186 GLU A C 1
ATOM 1493 O O . GLU A 1 186 ? -8.788 11.435 3.580 1.00 94.19 186 GLU A O 1
ATOM 1498 N N . TYR A 1 187 ? -7.974 10.141 1.939 1.00 95.12 187 TYR A N 1
ATOM 1499 C CA . TYR A 1 187 ? -9.134 10.340 1.060 1.00 95.12 187 TYR A CA 1
ATOM 1500 C C . TYR A 1 187 ? -10.435 9.807 1.660 1.00 95.12 187 TYR A C 1
ATOM 1502 O O . TYR A 1 187 ? -11.444 10.507 1.605 1.00 95.12 187 TYR A O 1
ATOM 1510 N N . LEU A 1 188 ? -10.406 8.626 2.286 1.00 96.19 188 LEU A N 1
ATOM 1511 C CA . LEU A 1 188 ? -11.581 8.068 2.960 1.00 96.19 188 LEU A CA 1
ATOM 1512 C C . LEU A 1 188 ? -12.133 9.043 4.011 1.00 96.19 188 LEU A C 1
ATOM 1514 O O . LEU A 1 188 ? -13.331 9.315 4.044 1.00 96.19 188 LEU A O 1
ATOM 1518 N N . LEU A 1 189 ? -11.253 9.595 4.850 1.00 95.69 189 LEU A N 1
ATOM 1519 C CA . LEU A 1 189 ? -11.644 10.546 5.887 1.00 95.69 189 LEU A CA 1
ATOM 1520 C C . LEU A 1 189 ? -12.079 11.887 5.294 1.00 95.69 189 LEU A C 1
ATOM 1522 O O . LEU A 1 189 ? -13.046 12.463 5.779 1.00 95.69 189 LEU A O 1
ATOM 1526 N N . LEU A 1 190 ? -11.429 12.374 4.232 1.00 96.19 190 LEU A N 1
ATOM 1527 C CA . LEU A 1 190 ? -11.858 13.598 3.551 1.00 96.19 190 LEU A CA 1
ATOM 1528 C C . LEU A 1 190 ? -13.296 13.490 3.052 1.00 96.19 190 LEU A C 1
ATOM 1530 O O . LEU A 1 190 ? -14.066 14.420 3.275 1.00 96.19 190 LEU A O 1
ATOM 1534 N N . HIS A 1 191 ? -13.664 12.371 2.426 1.00 96.56 191 HIS A N 1
ATOM 1535 C CA . HIS A 1 191 ? -15.044 12.123 2.003 1.00 96.56 191 HIS A CA 1
ATOM 1536 C C . HIS A 1 191 ? -15.990 12.075 3.208 1.00 96.56 191 HIS A C 1
ATOM 1538 O O . HIS A 1 191 ? -16.961 12.826 3.234 1.00 96.56 191 HIS A O 1
ATOM 1544 N N . GLY A 1 192 ? -15.663 11.306 4.253 1.00 95.25 192 GLY A N 1
ATOM 1545 C CA . GLY A 1 192 ? -16.511 11.182 5.449 1.00 95.25 192 GLY A CA 1
ATOM 1546 C C . GLY A 1 192 ? -16.735 12.497 6.215 1.00 95.25 192 GLY A C 1
ATOM 1547 O O . GLY A 1 192 ? -17.857 12.797 6.635 1.00 95.25 192 GLY A O 1
ATOM 1548 N N . PHE A 1 193 ? -15.693 13.320 6.374 1.00 95.69 193 PHE A N 1
ATOM 1549 C CA . PHE A 1 193 ? -15.805 14.635 7.016 1.00 95.69 193 PHE A CA 1
ATOM 1550 C C . PHE A 1 193 ? -16.559 15.636 6.138 1.00 95.69 193 PHE A C 1
ATOM 1552 O O . PHE A 1 193 ? -17.362 16.408 6.660 1.00 95.69 193 PHE A O 1
ATOM 1559 N N . THR A 1 194 ? -16.367 15.584 4.816 1.00 95.44 194 THR A N 1
ATOM 1560 C CA .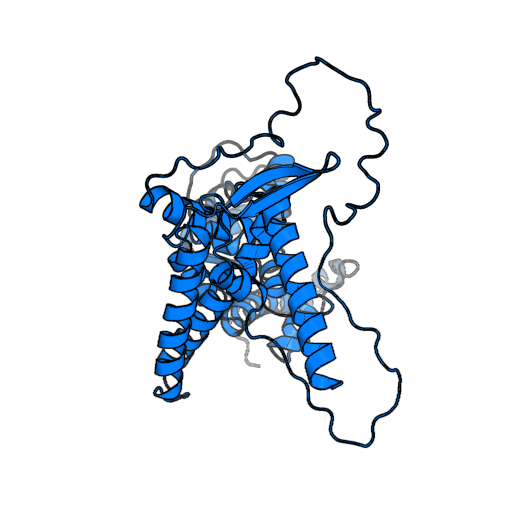 THR A 1 194 ? -17.090 16.444 3.865 1.00 95.44 194 THR A CA 1
ATOM 1561 C C . THR A 1 194 ? -18.584 16.111 3.841 1.00 95.44 194 THR A C 1
ATOM 1563 O O . THR A 1 194 ? -19.409 17.017 3.918 1.00 95.44 194 THR A O 1
ATOM 1566 N N . GLU A 1 195 ? -18.946 14.821 3.820 1.00 94.62 195 GLU A N 1
ATOM 1567 C CA . GLU A 1 195 ? -20.335 14.345 3.963 1.00 94.62 195 GLU A CA 1
ATOM 1568 C C . GLU A 1 195 ? -20.974 14.811 5.279 1.00 94.62 195 GLU A C 1
ATOM 1570 O O . GLU A 1 195 ? -22.175 15.067 5.337 1.00 94.62 195 GLU A O 1
ATOM 1575 N N . SER A 1 196 ? -20.168 14.949 6.334 1.00 92.00 196 SER A N 1
ATOM 1576 C CA . SER A 1 196 ? -20.606 15.410 7.656 1.00 92.00 196 SER A CA 1
ATOM 1577 C C . SER A 1 196 ? -20.525 16.935 7.826 1.00 92.00 196 SER A C 1
ATOM 1579 O O . SER A 1 196 ? -20.578 17.416 8.956 1.00 92.00 196 SER A O 1
ATOM 1581 N N . ALA A 1 197 ? -20.367 17.693 6.731 1.00 92.88 197 ALA A N 1
ATOM 1582 C CA . ALA A 1 197 ? -20.244 19.155 6.715 1.00 92.88 197 ALA A CA 1
ATOM 1583 C C . ALA A 1 197 ? -19.148 19.713 7.653 1.00 92.88 197 ALA A C 1
ATOM 1585 O O . ALA A 1 197 ? -19.247 20.831 8.157 1.00 92.88 197 ALA A O 1
ATOM 1586 N N . CYS A 1 198 ? -18.090 18.934 7.890 1.00 90.19 198 CYS A N 1
ATOM 1587 C CA . CYS A 1 198 ? -16.954 19.327 8.715 1.00 90.19 198 CYS A CA 1
ATOM 1588 C C . CYS A 1 198 ? -15.863 19.978 7.858 1.00 90.19 198 CYS A C 1
ATOM 1590 O O . CYS A 1 198 ? -15.596 19.556 6.732 1.00 90.19 198 CYS A O 1
ATOM 1592 N N . ILE A 1 199 ? -15.167 20.969 8.418 1.00 92.50 199 ILE A N 1
ATOM 1593 C CA . ILE A 1 199 ? -13.979 21.545 7.781 1.00 92.50 199 ILE A CA 1
ATOM 1594 C C . ILE A 1 199 ? -12.797 20.603 8.015 1.00 92.50 199 ILE A C 1
ATOM 1596 O O . ILE A 1 199 ? -12.390 20.360 9.151 1.00 92.50 199 ILE A O 1
ATOM 1600 N N . CYS A 1 200 ? -12.236 20.071 6.932 1.00 92.19 200 CYS A N 1
ATOM 1601 C CA . CYS A 1 200 ? -11.061 19.211 6.999 1.00 92.19 200 CYS A CA 1
ATOM 1602 C C . CYS A 1 200 ? -9.783 20.026 7.265 1.00 92.19 200 CYS A C 1
ATOM 1604 O O . CYS A 1 200 ? -9.660 21.138 6.749 1.00 92.19 200 CYS A O 1
ATOM 1606 N N . PRO A 1 201 ? -8.783 19.457 7.966 1.00 89.69 201 PRO A N 1
ATOM 1607 C CA . PRO A 1 201 ? -7.482 20.098 8.138 1.00 89.69 201 PRO A CA 1
ATOM 1608 C C . PRO A 1 201 ? -6.857 20.437 6.789 1.00 89.69 201 PRO A C 1
ATOM 1610 O O . PRO A 1 201 ? -6.969 19.648 5.849 1.00 89.69 201 PRO A O 1
ATOM 1613 N N . ASP A 1 202 ? -6.141 21.548 6.676 1.00 89.31 202 ASP A N 1
ATOM 1614 C CA . ASP A 1 202 ? -5.361 21.823 5.473 1.00 89.31 202 ASP A CA 1
ATOM 1615 C C . ASP A 1 202 ? -4.223 20.815 5.309 1.00 89.31 202 ASP A C 1
ATOM 1617 O O . ASP A 1 202 ? -3.668 20.279 6.274 1.00 89.31 202 ASP A O 1
ATOM 1621 N N . LYS A 1 203 ? -3.833 20.550 4.060 1.00 85.06 203 LYS A N 1
ATOM 1622 C CA . LYS A 1 203 ? -2.684 19.685 3.799 1.00 85.06 203 LYS A CA 1
ATOM 1623 C C . LYS A 1 203 ? -1.416 20.390 4.281 1.00 85.06 203 LYS A C 1
ATOM 1625 O O . LYS A 1 203 ? -0.961 21.355 3.665 1.00 85.06 203 LYS A O 1
ATOM 1630 N N . SER A 1 204 ? -0.849 19.903 5.384 1.00 72.31 204 SER A N 1
ATOM 1631 C CA . SER A 1 204 ? 0.369 20.459 5.975 1.00 72.31 204 SER A CA 1
ATOM 1632 C C . SER A 1 204 ? 1.510 20.463 4.953 1.00 72.31 204 SER A C 1
ATOM 1634 O O . SER A 1 204 ? 2.040 19.420 4.574 1.00 72.31 204 SER A O 1
ATOM 1636 N N . ARG A 1 205 ? 1.926 21.658 4.517 1.00 55.41 205 ARG A N 1
ATOM 1637 C CA . ARG A 1 205 ? 3.099 21.863 3.650 1.00 55.41 205 ARG A CA 1
ATOM 1638 C C . ARG A 1 205 ? 4.417 21.844 4.429 1.00 55.41 205 ARG A C 1
ATOM 1640 O O . ARG A 1 205 ? 5.422 22.316 3.906 1.00 55.41 205 ARG A O 1
ATOM 1647 N N . LYS A 1 206 ? 4.453 21.340 5.670 1.00 51.62 206 LYS A N 1
ATOM 1648 C CA . LYS A 1 206 ? 5.636 21.440 6.550 1.00 51.62 206 LYS A CA 1
ATOM 1649 C C . LYS A 1 206 ? 6.884 20.686 6.049 1.00 51.62 206 LYS A C 1
ATOM 1651 O O . LYS A 1 206 ? 7.957 20.918 6.585 1.00 51.62 206 LYS A O 1
ATOM 1656 N N . ASN A 1 207 ? 6.790 19.915 4.958 1.00 42.56 207 ASN A N 1
ATOM 1657 C CA . ASN A 1 207 ? 7.955 19.396 4.217 1.00 42.56 207 ASN A CA 1
ATOM 1658 C C . ASN A 1 207 ? 8.254 20.122 2.883 1.00 42.56 207 ASN A C 1
ATOM 1660 O O . ASN A 1 207 ? 9.187 19.740 2.186 1.00 42.56 207 ASN A O 1
ATOM 1664 N N . MET A 1 208 ? 7.505 21.172 2.522 1.00 35.72 208 MET A N 1
ATOM 1665 C CA . MET A 1 208 ? 7.703 21.970 1.298 1.00 35.72 208 MET A CA 1
ATOM 1666 C C . MET A 1 208 ? 8.175 23.411 1.569 1.00 35.72 208 MET A C 1
ATOM 1668 O O . MET A 1 208 ? 8.739 24.035 0.677 1.00 35.72 208 MET A O 1
ATOM 1672 N N . TYR A 1 209 ? 8.018 23.924 2.794 1.00 31.72 209 TYR A N 1
ATOM 1673 C CA . TYR A 1 209 ? 8.572 25.215 3.218 1.00 31.72 209 TYR A CA 1
ATOM 1674 C C . TYR A 1 209 ? 9.298 25.070 4.561 1.00 31.72 209 TYR A C 1
ATOM 1676 O O . TYR A 1 209 ? 8.736 25.332 5.620 1.00 31.72 209 TYR A O 1
ATOM 1684 N N . LYS A 1 210 ? 10.579 24.688 4.505 1.00 32.84 210 LYS A N 1
ATOM 1685 C CA . LYS A 1 210 ? 11.560 24.855 5.597 1.00 32.84 210 LYS A CA 1
ATOM 1686 C C . LYS A 1 210 ? 12.032 26.315 5.748 1.00 32.84 210 LYS A C 1
ATOM 1688 O O . LYS A 1 210 ? 13.119 26.571 6.248 1.00 32.84 210 LYS A O 1
ATOM 1693 N N . THR A 1 211 ? 11.243 27.286 5.306 1.00 36.03 211 THR A N 1
ATOM 1694 C CA . THR A 1 211 ? 11.630 28.698 5.322 1.00 36.03 211 THR A CA 1
ATOM 1695 C C . THR A 1 211 ? 10.402 29.579 5.481 1.00 36.03 211 THR A C 1
ATOM 1697 O O . THR A 1 211 ? 9.851 30.069 4.502 1.00 36.03 211 THR A O 1
ATOM 1700 N N . ILE A 1 212 ? 10.002 29.807 6.732 1.00 28.69 212 ILE A N 1
ATOM 1701 C CA . ILE A 1 212 ? 9.631 31.151 7.191 1.00 28.69 212 ILE A CA 1
ATOM 1702 C C . ILE A 1 212 ? 10.377 31.374 8.520 1.00 28.69 212 ILE A C 1
ATOM 1704 O O . ILE A 1 212 ? 10.454 30.437 9.319 1.00 28.69 212 ILE A O 1
ATOM 1708 N N . PRO A 1 213 ? 11.020 32.539 8.713 1.00 32.03 213 PRO A N 1
ATOM 1709 C CA . PRO A 1 213 ? 12.091 32.736 9.680 1.00 32.03 213 PRO A CA 1
ATOM 1710 C C . PRO A 1 213 ? 11.559 32.945 11.099 1.00 32.03 213 PRO A C 1
ATOM 1712 O O . PRO A 1 213 ? 10.500 33.533 11.280 1.00 32.03 213 PRO A O 1
ATOM 1715 N N . ASN A 1 214 ? 12.360 32.500 12.070 1.00 32.06 214 ASN A N 1
ATOM 1716 C CA . ASN A 1 214 ? 12.506 33.016 13.432 1.00 32.06 214 ASN A CA 1
ATOM 1717 C C . ASN A 1 214 ? 11.338 33.820 14.020 1.00 32.06 214 ASN A C 1
ATOM 1719 O O . ASN A 1 214 ? 11.180 34.995 13.702 1.00 32.06 214 ASN A O 1
ATOM 1723 N N . GLN A 1 215 ? 10.731 33.269 15.071 1.00 29.44 215 GLN A N 1
ATOM 1724 C CA . GLN A 1 215 ? 10.824 33.895 16.391 1.00 29.44 215 GLN A CA 1
ATOM 1725 C C . GLN A 1 215 ? 10.523 32.865 17.492 1.00 29.44 215 GLN A C 1
ATOM 1727 O O . GLN A 1 215 ? 9.448 32.279 17.519 1.00 29.44 215 GLN A O 1
ATOM 1732 N N . VAL A 1 216 ? 11.502 32.718 18.402 1.00 30.19 216 VAL A N 1
ATOM 1733 C CA . VAL A 1 216 ? 11.475 31.990 19.691 1.00 30.19 216 VAL A CA 1
ATOM 1734 C C . VAL A 1 216 ? 11.481 30.450 19.549 1.00 30.19 216 VAL A C 1
ATOM 1736 O O . VAL A 1 216 ? 10.542 29.868 19.036 1.00 30.19 216 VAL A O 1
ATOM 1739 N N . SER A 1 217 ? 12.472 29.661 19.965 1.00 27.89 217 SER A N 1
ATOM 1740 C CA . SER A 1 217 ? 13.709 29.867 20.723 1.00 27.89 217 SER A CA 1
ATOM 1741 C C . SER A 1 217 ? 14.503 28.548 20.698 1.00 27.89 217 SER A C 1
ATOM 1743 O O . SER A 1 217 ? 13.948 27.490 20.981 1.00 27.89 217 SER A O 1
ATOM 1745 N N . THR A 1 218 ? 15.790 28.632 20.356 1.00 31.23 218 THR A N 1
ATOM 1746 C CA . THR A 1 218 ? 16.909 27.793 20.836 1.00 31.23 218 THR A CA 1
ATOM 1747 C C . THR A 1 218 ? 16.610 26.373 21.343 1.00 31.23 218 THR A C 1
ATOM 1749 O O . THR A 1 218 ? 16.564 26.152 22.549 1.00 31.23 218 THR A O 1
ATOM 1752 N N . LEU A 1 219 ? 16.603 25.384 20.446 1.00 30.23 219 LEU A N 1
ATOM 1753 C CA . LEU A 1 219 ? 17.138 24.049 20.738 1.00 30.23 219 LEU A CA 1
ATOM 1754 C C . LEU A 1 219 ? 17.921 23.570 19.508 1.00 30.23 219 LEU A C 1
ATOM 1756 O O . LEU A 1 219 ? 17.420 23.599 18.387 1.00 30.23 219 LEU A O 1
ATOM 1760 N N . LYS A 1 220 ? 19.193 23.228 19.728 1.00 27.83 220 LYS A N 1
ATOM 1761 C CA . LYS A 1 220 ? 20.187 22.887 18.702 1.00 27.83 220 LYS A CA 1
ATOM 1762 C C . LYS A 1 220 ? 19.715 21.704 17.845 1.00 27.83 220 LYS A C 1
ATOM 1764 O O . LYS A 1 220 ? 19.335 20.663 18.371 1.00 27.83 220 LYS A O 1
ATOM 1769 N N . GLU A 1 221 ? 19.796 21.864 16.527 1.00 33.12 221 GLU A N 1
ATOM 1770 C CA . GLU A 1 221 ? 19.309 20.941 15.487 1.00 33.12 221 GLU A CA 1
ATOM 1771 C C . GLU A 1 221 ? 20.146 19.652 15.304 1.00 33.12 221 GLU A C 1
ATOM 1773 O O . GLU A 1 221 ? 19.952 18.919 14.336 1.00 33.12 221 GLU A O 1
ATOM 1778 N N . GLU A 1 222 ? 21.044 19.310 16.230 1.00 29.98 222 GLU A N 1
ATOM 1779 C CA . GLU A 1 222 ? 21.971 18.175 16.071 1.00 29.98 222 GLU A CA 1
ATOM 1780 C C . GLU A 1 222 ? 21.463 16.835 16.650 1.00 29.98 222 GLU A C 1
ATOM 1782 O O . GLU A 1 222 ? 22.150 15.821 16.555 1.00 29.98 222 GLU A O 1
ATOM 1787 N N . GLU A 1 223 ? 20.234 16.762 17.180 1.00 29.48 223 GLU A N 1
ATOM 1788 C CA . GLU A 1 223 ? 19.685 15.518 17.767 1.00 29.48 223 GLU A CA 1
ATOM 1789 C C . GLU A 1 223 ? 18.534 14.846 16.990 1.00 29.48 223 GLU A C 1
ATOM 1791 O O . GLU A 1 223 ? 18.046 13.792 17.400 1.00 29.48 223 GLU A O 1
ATOM 1796 N N . ILE A 1 224 ? 18.116 15.372 15.833 1.00 39.66 224 ILE A N 1
ATOM 1797 C CA . ILE A 1 224 ? 16.912 14.884 15.119 1.00 39.66 224 ILE A CA 1
ATOM 1798 C C . ILE A 1 224 ? 17.159 13.568 14.337 1.00 39.66 224 ILE A C 1
ATOM 1800 O O . ILE A 1 224 ? 16.220 12.926 13.869 1.00 39.66 224 ILE A O 1
ATOM 1804 N N . VAL A 1 225 ? 18.406 13.086 14.260 1.00 33.81 225 VAL A N 1
ATOM 1805 C CA . VAL A 1 225 ? 18.764 11.794 13.623 1.00 33.81 225 VAL A CA 1
ATOM 1806 C C . VAL A 1 225 ? 18.939 10.659 14.650 1.00 33.81 225 VAL A C 1
ATOM 1808 O O . VAL A 1 225 ? 19.382 9.559 14.326 1.00 33.81 225 VAL A O 1
ATOM 1811 N N . LYS A 1 226 ? 18.538 10.857 15.911 1.00 29.78 226 LYS A N 1
ATOM 1812 C CA . LYS A 1 226 ? 18.430 9.753 16.875 1.00 29.78 226 LYS A CA 1
ATOM 1813 C C . LYS A 1 226 ? 17.043 9.122 16.743 1.00 29.78 226 LYS A C 1
ATOM 1815 O O . LYS A 1 226 ? 16.070 9.735 17.159 1.00 29.78 226 LYS A O 1
ATOM 1820 N N . LYS A 1 227 ? 16.983 7.924 16.132 1.00 34.88 227 LYS A N 1
ATOM 1821 C CA . LYS A 1 227 ? 15.876 6.933 16.116 1.00 34.88 227 LYS A CA 1
ATOM 1822 C C . LYS A 1 227 ? 14.529 7.494 16.579 1.00 34.88 227 LYS A C 1
ATOM 1824 O O . LYS A 1 227 ? 14.370 7.710 17.775 1.00 34.88 227 LYS A O 1
ATOM 1829 N N . ALA A 1 228 ? 13.563 7.624 15.665 1.00 41.75 228 ALA A N 1
ATOM 1830 C CA . ALA A 1 228 ? 12.166 7.930 15.977 1.00 41.75 228 ALA A CA 1
ATOM 1831 C C . ALA A 1 228 ? 11.667 7.070 17.157 1.00 41.75 228 ALA A C 1
ATOM 1833 O O . ALA A 1 228 ? 11.238 5.930 16.975 1.00 41.75 228 ALA A O 1
ATOM 1834 N N . LYS A 1 229 ? 11.788 7.594 18.383 1.00 44.81 229 LYS A N 1
ATOM 1835 C CA . LYS A 1 229 ? 11.237 6.974 19.583 1.00 44.81 229 LYS A CA 1
ATOM 1836 C C . LYS A 1 229 ? 9.728 6.920 19.384 1.00 44.81 229 LYS A C 1
ATOM 1838 O O . LYS A 1 229 ? 9.142 7.863 18.844 1.00 44.81 229 LYS A O 1
ATOM 1843 N N . SER A 1 230 ? 9.114 5.817 19.802 1.00 51.62 230 SER A N 1
ATOM 1844 C CA . SER A 1 230 ? 7.661 5.682 19.838 1.00 51.62 230 SER A CA 1
ATOM 1845 C C . SER A 1 230 ? 7.075 6.913 20.518 1.00 51.62 230 SER A C 1
ATOM 1847 O O . SER A 1 230 ? 7.373 7.200 21.675 1.00 51.62 230 SER A O 1
ATOM 1849 N N . THR A 1 231 ? 6.305 7.702 19.771 1.00 68.38 231 THR A N 1
ATOM 1850 C CA . THR A 1 231 ? 5.835 9.002 20.256 1.00 68.38 231 THR A CA 1
ATOM 1851 C C . THR A 1 231 ? 4.834 8.815 21.404 1.00 68.38 231 THR A C 1
ATOM 1853 O O . THR A 1 231 ? 4.648 9.732 22.198 1.00 68.38 231 THR A O 1
ATOM 1856 N N . TYR A 1 232 ? 4.214 7.636 21.498 1.00 82.00 232 TYR A N 1
ATOM 1857 C CA . TYR A 1 232 ? 3.259 7.196 22.515 1.00 82.00 232 TYR A CA 1
ATOM 1858 C C . TYR A 1 232 ? 3.373 5.672 22.724 1.00 82.00 232 TYR A C 1
ATOM 1860 O O . TYR A 1 232 ? 3.973 4.980 21.896 1.00 82.00 232 TYR A O 1
ATOM 1868 N N . ASP A 1 233 ? 2.783 5.154 23.803 1.00 85.56 233 ASP A N 1
ATOM 1869 C CA . ASP A 1 233 ? 2.836 3.728 24.144 1.00 85.56 233 ASP A CA 1
ATOM 1870 C C . ASP A 1 233 ? 2.016 2.861 23.180 1.00 85.56 233 ASP A C 1
ATOM 1872 O O . ASP A 1 233 ? 0.844 3.138 22.904 1.00 85.56 233 ASP A O 1
ATOM 1876 N N . GLY A 1 234 ? 2.627 1.777 22.701 1.00 89.06 234 GLY A N 1
ATOM 1877 C CA . GLY A 1 234 ? 2.021 0.822 21.772 1.00 89.06 234 GLY A CA 1
ATOM 1878 C C . GLY A 1 234 ? 1.132 -0.236 22.438 1.00 89.06 234 GLY A C 1
ATOM 1879 O O . GLY A 1 234 ? 0.565 -0.037 23.516 1.00 89.06 234 GLY A O 1
ATOM 1880 N N . GLY A 1 235 ? 0.989 -1.379 21.762 1.00 88.75 235 GLY A N 1
ATOM 1881 C CA . GLY A 1 235 ? 0.290 -2.548 22.297 1.00 88.75 235 GLY A CA 1
ATOM 1882 C C . GLY A 1 235 ? 1.032 -3.193 23.472 1.00 88.75 235 GLY A C 1
ATOM 1883 O O . GLY A 1 235 ? 2.250 -3.069 23.592 1.00 88.75 235 GLY A O 1
ATOM 1884 N N . LEU A 1 236 ? 0.285 -3.886 24.331 1.00 91.56 236 LEU A N 1
ATOM 1885 C CA . LEU A 1 236 ? 0.840 -4.685 25.420 1.00 91.56 236 LEU A CA 1
ATOM 1886 C C . LEU A 1 236 ? 1.294 -6.047 24.882 1.00 91.56 236 LEU A C 1
ATOM 1888 O O . LEU A 1 236 ? 0.560 -6.700 24.141 1.00 91.56 236 LEU A O 1
ATOM 1892 N N . VAL A 1 237 ? 2.486 -6.475 25.290 1.00 93.25 237 VAL A N 1
ATOM 1893 C CA . VAL A 1 237 ? 2.997 -7.828 25.061 1.00 93.25 237 VAL A CA 1
ATOM 1894 C C . VAL A 1 237 ? 3.102 -8.501 26.421 1.00 93.25 237 VAL A C 1
ATOM 1896 O O . VAL A 1 237 ? 3.816 -8.013 27.293 1.00 93.25 237 VAL A O 1
ATOM 1899 N N . LEU A 1 238 ? 2.358 -9.589 26.611 1.00 92.25 238 LEU A N 1
ATOM 1900 C CA . LEU A 1 238 ? 2.452 -10.395 27.824 1.00 92.25 238 LEU A CA 1
ATOM 1901 C C . LEU A 1 238 ? 3.782 -11.148 27.838 1.00 92.25 238 LEU A C 1
ATOM 1903 O O . LEU A 1 238 ? 4.249 -11.603 26.792 1.00 92.25 238 LEU A O 1
ATOM 1907 N N . GLU A 1 239 ? 4.376 -11.298 29.020 1.00 93.06 239 GLU A N 1
ATOM 1908 C CA . GLU A 1 239 ? 5.607 -12.071 29.160 1.00 93.06 239 GLU A CA 1
ATOM 1909 C C . GLU A 1 239 ? 5.352 -13.541 28.792 1.00 93.06 239 GLU A C 1
ATOM 1911 O O . GLU A 1 239 ? 4.481 -14.190 29.385 1.00 93.06 239 GLU A O 1
ATOM 1916 N N . PRO A 1 240 ? 6.074 -14.085 27.797 1.00 94.81 240 PRO A N 1
ATOM 1917 C CA . PRO A 1 240 ? 5.880 -15.461 27.386 1.00 94.81 240 PRO A CA 1
ATOM 1918 C C . PRO A 1 240 ? 6.435 -16.408 28.453 1.00 94.81 240 PRO A C 1
ATOM 1920 O O . PRO A 1 240 ? 7.578 -16.279 28.891 1.00 94.81 240 PRO A O 1
ATOM 1923 N N . LYS A 1 241 ? 5.650 -17.422 28.823 1.00 93.50 241 LYS A N 1
ATOM 1924 C CA . LYS A 1 241 ? 6.139 -18.548 29.624 1.00 93.50 241 LYS A CA 1
ATOM 1925 C C . LYS A 1 241 ? 6.937 -19.468 28.697 1.00 93.50 241 LYS A C 1
ATOM 1927 O O . LYS A 1 241 ? 6.370 -20.208 27.901 1.00 93.50 241 LYS A O 1
ATOM 1932 N N . ALA A 1 242 ? 8.263 -19.357 28.733 1.00 94.25 242 ALA A N 1
ATOM 1933 C CA . ALA A 1 242 ? 9.129 -20.173 27.893 1.00 94.25 242 ALA A CA 1
ATOM 1934 C C . ALA A 1 242 ? 9.080 -21.640 28.342 1.00 94.25 242 ALA A C 1
ATOM 1936 O O . ALA A 1 242 ? 9.285 -21.950 29.514 1.00 94.25 242 ALA A O 1
ATOM 1937 N N . GLY A 1 243 ? 8.825 -22.545 27.404 1.00 94.94 243 GLY A N 1
ATOM 1938 C CA . GLY A 1 243 ? 8.767 -23.970 27.686 1.00 94.94 243 GLY A CA 1
ATOM 1939 C C . GLY A 1 243 ? 8.303 -24.773 26.483 1.00 94.94 243 GLY A C 1
ATOM 1940 O O . GLY A 1 243 ? 7.751 -24.233 25.523 1.00 94.94 243 GLY A O 1
ATOM 1941 N N . PHE A 1 244 ? 8.538 -26.079 26.544 1.00 95.38 244 PHE A N 1
ATOM 1942 C CA . PHE A 1 244 ? 7.900 -27.030 25.647 1.00 95.38 244 PHE A CA 1
ATOM 1943 C C . PHE A 1 244 ? 6.555 -27.446 26.246 1.00 95.38 244 PHE A C 1
ATOM 1945 O O . PHE A 1 244 ? 6.483 -27.812 27.418 1.00 95.38 244 PHE A O 1
ATOM 1952 N N . TYR A 1 245 ? 5.501 -27.406 25.439 1.00 95.94 245 TYR A N 1
ATOM 1953 C CA . TYR A 1 245 ? 4.148 -27.744 25.864 1.00 95.94 245 TYR A CA 1
ATOM 1954 C C . TYR A 1 245 ? 3.702 -29.020 25.156 1.00 95.94 245 TYR A C 1
ATOM 1956 O O . TYR A 1 245 ? 3.540 -29.033 23.940 1.00 95.94 245 TYR A O 1
ATOM 1964 N N . SER A 1 246 ? 3.496 -30.093 25.921 1.00 95.06 246 SER A N 1
ATOM 1965 C CA . SER A 1 246 ? 2.929 -31.349 25.411 1.00 95.06 246 SER A CA 1
ATOM 1966 C C . SER A 1 246 ? 1.402 -31.308 25.283 1.00 95.06 246 SER A C 1
ATOM 1968 O O . SER A 1 246 ? 0.822 -32.122 24.571 1.00 95.06 246 SER A O 1
ATOM 1970 N N . ASN A 1 247 ? 0.751 -30.372 25.979 1.00 95.88 247 ASN A N 1
ATOM 1971 C CA . ASN A 1 247 ? -0.700 -30.209 25.984 1.00 95.88 247 ASN A CA 1
ATOM 1972 C C . ASN A 1 247 ? -1.165 -29.292 24.845 1.00 95.88 247 ASN A C 1
ATOM 1974 O O . ASN A 1 247 ? -0.406 -28.463 24.342 1.00 95.88 247 ASN A O 1
ATOM 1978 N N . VAL A 1 248 ? -2.443 -29.403 24.478 1.00 94.88 248 VAL A N 1
ATOM 1979 C CA . VAL A 1 248 ? -3.074 -28.520 23.487 1.00 94.88 248 VAL A CA 1
ATOM 1980 C C . VAL A 1 248 ? -3.094 -27.077 24.005 1.00 94.88 248 VAL A C 1
ATOM 1982 O O . VAL A 1 248 ? -3.563 -26.820 25.112 1.00 94.88 248 VAL A O 1
ATOM 1985 N N . ILE A 1 249 ? -2.615 -26.136 23.186 1.00 95.00 249 ILE A N 1
ATOM 1986 C CA . ILE A 1 249 ? -2.642 -24.696 23.471 1.00 95.00 249 ILE A CA 1
ATOM 1987 C C . ILE A 1 249 ? -3.801 -24.059 22.704 1.00 95.00 249 ILE A C 1
ATOM 1989 O O . ILE A 1 249 ? -3.863 -24.144 21.477 1.00 95.00 249 ILE A O 1
ATOM 1993 N N . LEU A 1 250 ? -4.695 -23.381 23.423 1.00 94.69 250 LEU A N 1
ATOM 1994 C CA . LEU A 1 250 ? -5.755 -22.573 22.828 1.00 94.69 250 LEU A CA 1
ATOM 1995 C C . LEU A 1 250 ? -5.259 -21.136 22.616 1.00 94.69 250 LEU A C 1
ATOM 1997 O O . LEU A 1 250 ? -4.878 -20.463 23.571 1.00 94.69 250 LEU A O 1
ATOM 2001 N N . LEU A 1 251 ? -5.285 -20.661 21.368 1.00 94.69 251 LEU A N 1
ATOM 2002 C CA . LEU A 1 251 ? -4.969 -19.275 21.014 1.00 94.69 251 LEU A CA 1
ATOM 2003 C C . LEU A 1 251 ? -6.264 -18.502 20.744 1.00 94.69 251 LEU A C 1
ATOM 2005 O O . LEU A 1 251 ? -6.983 -18.808 19.792 1.00 94.69 251 LEU A O 1
ATOM 2009 N N . LEU A 1 252 ? -6.531 -17.486 21.562 1.00 93.69 252 LEU A N 1
ATOM 2010 C CA . LEU A 1 252 ? -7.652 -16.560 21.394 1.00 93.69 252 LEU A CA 1
ATOM 2011 C C . LEU A 1 252 ? -7.125 -15.201 20.918 1.00 93.69 252 LEU A C 1
ATOM 2013 O O . LEU A 1 252 ? -6.115 -14.719 21.424 1.00 93.69 252 LEU A O 1
ATOM 2017 N N . ASP A 1 253 ? -7.803 -14.592 19.944 1.00 92.50 253 ASP A N 1
ATOM 2018 C CA . ASP A 1 253 ? -7.431 -13.290 19.378 1.00 92.50 253 ASP A CA 1
ATOM 2019 C C . ASP A 1 253 ? -8.674 -12.434 19.100 1.00 92.50 253 ASP A C 1
ATOM 2021 O O . ASP A 1 253 ? -9.736 -12.935 18.713 1.00 92.50 253 ASP A O 1
ATOM 2025 N N . TYR A 1 254 ? -8.527 -11.121 19.258 1.00 90.19 254 TYR A N 1
ATOM 2026 C CA . TYR A 1 254 ? -9.577 -10.157 18.964 1.00 90.19 254 TYR A CA 1
ATOM 2027 C C . TYR A 1 254 ? -9.700 -9.915 17.462 1.00 90.19 254 TYR A C 1
ATOM 2029 O O . TYR A 1 254 ? -8.753 -9.548 16.764 1.00 90.19 254 TYR A O 1
ATOM 2037 N N . MET A 1 255 ? -10.924 -10.004 16.948 1.00 86.12 255 MET A N 1
ATOM 2038 C CA . MET A 1 255 ? -11.201 -9.672 15.554 1.00 86.12 255 MET A CA 1
ATOM 2039 C C . MET A 1 255 ? -11.124 -8.160 15.330 1.00 86.12 255 MET A C 1
ATOM 2041 O O . MET A 1 255 ? -12.070 -7.437 15.618 1.00 86.12 255 MET A O 1
ATOM 2045 N N . SER A 1 256 ? -10.013 -7.687 14.754 1.00 87.12 256 SER A N 1
ATOM 2046 C CA . SER A 1 256 ? -9.802 -6.260 14.457 1.00 87.12 256 SER A CA 1
ATOM 2047 C C . SER A 1 256 ? -9.985 -5.385 15.709 1.00 87.12 256 SER A C 1
ATOM 2049 O O . SER A 1 256 ? -10.873 -4.533 15.758 1.00 87.12 256 SER A O 1
ATOM 2051 N N . LEU A 1 257 ? -9.119 -5.598 16.709 1.00 92.81 257 LEU A N 1
ATOM 2052 C CA . LEU A 1 257 ? -9.145 -4.921 18.013 1.00 92.81 257 LEU A CA 1
ATOM 2053 C C . LEU A 1 257 ? -9.324 -3.397 17.904 1.00 92.81 257 LEU A C 1
ATOM 2055 O O . LEU A 1 257 ? -10.334 -2.868 18.353 1.00 92.81 257 LEU A O 1
ATOM 2059 N N . TYR A 1 258 ? -8.386 -2.683 17.272 1.00 94.88 258 TYR A N 1
ATOM 2060 C CA . TYR A 1 258 ? -8.421 -1.213 17.242 1.00 94.88 258 TYR A CA 1
ATOM 2061 C C . TYR A 1 258 ? -9.635 -0.627 16.505 1.00 94.88 258 TYR A C 1
ATOM 2063 O O . TYR A 1 258 ? -10.276 0.253 17.073 1.00 94.88 258 TYR A O 1
ATOM 2071 N N . PRO A 1 259 ? -10.034 -1.111 15.310 1.00 94.44 259 PRO A N 1
ATOM 2072 C CA . PRO A 1 259 ? -11.296 -0.685 14.699 1.00 94.44 259 PRO A CA 1
ATOM 2073 C C . PRO A 1 259 ? -12.526 -0.908 15.589 1.00 94.44 259 PRO A C 1
ATOM 2075 O O . PRO A 1 259 ? -13.470 -0.122 15.537 1.00 94.44 259 PRO A O 1
ATOM 2078 N N . SER A 1 260 ? -12.529 -1.967 16.400 1.00 93.94 260 SER A N 1
ATOM 2079 C CA . SER A 1 260 ? -13.628 -2.254 17.328 1.00 93.94 260 SER A CA 1
ATOM 2080 C C . SER A 1 260 ? -13.625 -1.285 18.511 1.00 93.94 260 SER A C 1
ATOM 2082 O O . SER A 1 260 ? -14.662 -0.707 18.803 1.00 93.94 260 SER A O 1
ATOM 2084 N N . LEU A 1 261 ? -12.461 -1.005 19.111 1.00 95.19 261 LEU A N 1
ATOM 2085 C CA . LEU A 1 261 ? -12.330 -0.020 20.196 1.00 95.19 261 LEU A CA 1
ATOM 2086 C C . LEU A 1 261 ? -12.739 1.391 19.760 1.00 95.19 261 LEU A C 1
ATOM 2088 O O . LEU A 1 261 ? -13.386 2.104 20.520 1.00 95.19 261 LEU A O 1
ATOM 2092 N N . ILE A 1 262 ? -12.386 1.791 18.533 1.00 95.25 262 ILE A N 1
ATOM 2093 C CA . ILE A 1 262 ? -12.787 3.093 17.985 1.00 95.25 262 ILE A CA 1
ATOM 2094 C C . ILE A 1 262 ? -14.316 3.209 17.919 1.00 95.25 262 ILE A C 1
ATOM 2096 O O . ILE A 1 262 ? -14.860 4.265 18.228 1.00 95.25 262 ILE A O 1
ATOM 2100 N N . GLN A 1 263 ? -15.010 2.135 17.534 1.00 94.25 263 GLN A N 1
ATOM 2101 C CA . GLN A 1 263 ? -16.474 2.113 17.490 1.00 94.25 263 GLN A CA 1
ATOM 2102 C C . GLN A 1 263 ? -17.096 2.068 18.886 1.00 94.25 263 GLN A C 1
ATOM 2104 O O . GLN A 1 263 ? -18.000 2.850 19.156 1.00 94.25 263 GLN A O 1
ATOM 2109 N N . GLU A 1 264 ? -16.594 1.190 19.754 1.00 93.56 264 GLU A N 1
ATOM 2110 C CA . GLU A 1 264 ? -17.133 0.953 21.098 1.00 93.56 264 GLU A CA 1
ATOM 2111 C C . GLU A 1 264 ? -17.066 2.210 21.970 1.00 93.56 264 GLU A C 1
ATOM 2113 O O . GLU A 1 264 ? -18.055 2.617 22.567 1.00 93.56 264 GLU A O 1
ATOM 2118 N N . PHE A 1 265 ? -15.911 2.879 21.981 1.00 93.00 265 PHE A N 1
ATOM 2119 C CA . PHE A 1 265 ? -15.690 4.091 22.773 1.00 93.00 265 PHE A CA 1
ATOM 2120 C C . PHE A 1 265 ? -15.961 5.382 21.986 1.00 93.00 265 PHE A C 1
ATOM 2122 O O . PHE A 1 265 ? -15.570 6.459 22.431 1.00 93.00 265 PHE A O 1
ATOM 2129 N N . ASN A 1 266 ? -16.588 5.277 20.805 1.00 94.62 266 ASN A N 1
ATOM 2130 C CA . ASN A 1 266 ? -16.906 6.394 19.912 1.00 94.62 266 ASN A CA 1
ATOM 2131 C C . ASN A 1 266 ? -15.721 7.367 19.730 1.00 94.62 266 ASN A C 1
ATOM 2133 O O . ASN A 1 266 ? -15.872 8.571 19.904 1.00 94.62 266 ASN A O 1
ATOM 2137 N N . ILE A 1 267 ? -14.520 6.855 19.436 1.00 94.69 267 ILE A N 1
ATOM 2138 C CA . ILE A 1 267 ? -13.281 7.651 19.387 1.00 94.69 267 ILE A CA 1
ATOM 2139 C C . ILE A 1 267 ? -13.196 8.415 18.062 1.00 94.69 267 ILE A C 1
ATOM 2141 O O . ILE A 1 267 ? -12.965 7.824 17.008 1.00 94.69 267 ILE A O 1
ATOM 2145 N N . ASP A 1 268 ? -13.339 9.737 18.108 1.00 94.19 268 ASP A N 1
ATOM 2146 C CA . ASP A 1 268 ? -13.312 10.602 16.929 1.00 94.19 268 ASP A CA 1
ATOM 2147 C C . ASP A 1 268 ? -12.809 12.011 17.267 1.00 94.19 268 ASP A C 1
ATOM 2149 O O . ASP A 1 268 ? -12.763 12.416 18.427 1.00 94.19 268 ASP A O 1
ATOM 2153 N N . PHE A 1 269 ? -12.485 12.791 16.236 1.00 91.50 269 PHE A N 1
ATOM 2154 C CA . PHE A 1 269 ? -12.201 14.220 16.384 1.00 91.50 269 PHE A CA 1
ATOM 2155 C C . PHE A 1 269 ? -13.407 15.030 16.883 1.00 91.50 269 PHE A C 1
ATOM 2157 O O . PHE A 1 269 ? -13.215 16.085 17.476 1.00 91.50 269 PHE A O 1
ATOM 2164 N N . THR A 1 270 ? -14.636 14.566 16.627 1.00 89.25 270 THR A N 1
ATOM 2165 C CA . THR A 1 270 ? -15.872 15.287 16.990 1.00 89.25 270 THR A CA 1
ATOM 2166 C C . THR A 1 270 ? -16.437 14.903 18.359 1.00 89.25 270 THR A C 1
ATOM 2168 O O . THR A 1 270 ? -17.271 15.620 18.903 1.00 89.25 270 THR A O 1
ATOM 2171 N N . THR A 1 271 ? -15.990 13.782 18.924 1.00 91.31 271 THR A N 1
ATOM 2172 C CA . THR A 1 271 ? -16.522 13.193 20.167 1.00 91.31 271 THR A CA 1
ATOM 2173 C C . THR A 1 271 ? -15.541 13.296 21.332 1.00 91.31 271 THR A C 1
ATOM 2175 O O . THR A 1 271 ? -15.904 13.013 22.473 1.00 91.31 271 THR A O 1
ATOM 2178 N N . MET A 1 272 ? -14.301 13.699 21.049 1.00 90.88 272 MET A N 1
ATOM 2179 C CA . MET A 1 272 ? -13.225 13.845 22.020 1.00 90.88 272 MET A CA 1
ATOM 2180 C C . MET A 1 272 ? -12.798 15.307 22.115 1.00 90.88 272 MET A C 1
ATOM 2182 O O . MET A 1 272 ? -12.618 15.983 21.103 1.00 90.88 272 MET A O 1
ATOM 2186 N N . LYS A 1 273 ? -12.573 15.780 23.339 1.00 89.94 273 LYS A N 1
ATOM 2187 C CA . LYS A 1 273 ? -11.885 17.043 23.623 1.00 89.94 273 LYS A CA 1
ATOM 2188 C C . LYS A 1 273 ? -10.412 16.769 23.906 1.00 89.94 273 LYS A C 1
ATOM 2190 O O . LYS A 1 273 ? -10.061 15.735 24.476 1.00 89.94 273 LYS A O 1
ATOM 2195 N N . PHE A 1 274 ? -9.548 17.695 23.504 1.00 88.50 274 PHE A N 1
ATOM 2196 C CA . PHE A 1 274 ? -8.115 17.607 23.769 1.00 88.50 274 PHE A CA 1
ATOM 2197 C C . PHE A 1 274 ? -7.747 18.512 24.940 1.00 88.50 274 PHE A C 1
ATOM 2199 O O . PHE A 1 274 ? -7.931 19.726 24.866 1.00 88.50 274 PHE A O 1
ATOM 2206 N N . GLU A 1 275 ? -7.217 17.920 26.005 1.00 87.31 275 GLU A N 1
ATOM 2207 C CA . GLU A 1 275 ? -6.840 18.617 27.235 1.00 87.31 275 GLU A CA 1
ATOM 2208 C C . GLU A 1 275 ? -5.355 18.413 27.532 1.00 87.31 275 GLU A C 1
ATOM 2210 O O . GLU A 1 275 ? -4.791 17.358 27.240 1.00 87.31 275 GLU A O 1
ATOM 2215 N N . LEU A 1 276 ? -4.711 19.427 28.109 1.00 84.81 276 LEU A N 1
ATOM 2216 C CA . LEU A 1 276 ? -3.335 19.324 28.589 1.00 84.81 276 LEU A CA 1
ATOM 2217 C C . LEU A 1 276 ? -3.346 18.777 30.018 1.00 84.81 276 LEU A C 1
ATOM 2219 O O . LEU A 1 276 ? -3.825 19.439 30.935 1.00 84.81 276 LEU A O 1
ATOM 2223 N N . GLN A 1 277 ? -2.800 17.579 30.201 1.00 82.62 277 GLN A N 1
ATOM 2224 C CA . GLN A 1 277 ? -2.594 16.950 31.502 1.00 82.62 277 GLN A CA 1
ATOM 2225 C C . GLN A 1 277 ? -1.097 16.690 31.676 1.00 82.62 277 GLN A C 1
ATOM 2227 O O . GLN A 1 277 ? -0.508 15.958 30.884 1.00 82.62 277 GLN A O 1
ATOM 2232 N N . ASN A 1 278 ? -0.472 17.300 32.688 1.00 82.50 278 ASN A N 1
ATOM 2233 C CA . ASN A 1 278 ? 0.975 17.200 32.940 1.00 82.50 278 ASN A CA 1
ATOM 2234 C C . ASN A 1 278 ? 1.825 17.485 31.682 1.00 82.50 278 ASN A C 1
ATOM 2236 O O . ASN A 1 278 ? 2.692 16.691 31.322 1.00 82.50 278 ASN A O 1
ATOM 2240 N N . ASP A 1 279 ? 1.517 18.576 30.972 1.00 77.88 279 ASP A N 1
ATOM 2241 C CA . ASP A 1 279 ? 2.141 18.984 29.698 1.00 77.88 279 ASP A CA 1
ATOM 2242 C C . ASP A 1 279 ? 1.980 17.993 28.527 1.00 77.88 279 ASP A C 1
ATOM 2244 O O . ASP A 1 279 ? 2.595 18.145 27.467 1.00 77.88 279 ASP A O 1
ATOM 2248 N N . ILE A 1 280 ? 1.109 16.992 28.670 1.00 80.00 280 ILE A N 1
ATOM 2249 C CA . ILE A 1 280 ? 0.787 16.014 27.632 1.00 80.00 280 ILE A CA 1
ATOM 2250 C C . ILE A 1 280 ? -0.644 16.254 27.156 1.00 80.00 280 ILE A C 1
ATOM 2252 O O . ILE A 1 280 ? -1.584 16.302 27.943 1.00 80.00 280 ILE A O 1
ATOM 2256 N N . LEU A 1 281 ? -0.821 16.387 25.841 1.00 81.69 281 LEU A N 1
ATOM 2257 C CA . LEU A 1 281 ? -2.146 16.488 25.237 1.00 81.69 281 LEU A CA 1
ATOM 2258 C C . LEU A 1 281 ? -2.826 15.110 25.237 1.00 81.69 281 LEU A C 1
ATOM 2260 O O . LEU A 1 281 ? -2.333 14.175 24.599 1.00 81.69 281 LEU A O 1
ATOM 2264 N N . VAL A 1 282 ? -3.961 15.000 25.921 1.00 84.00 282 VAL A N 1
ATOM 2265 C CA . VAL A 1 282 ? -4.753 13.773 26.081 1.00 84.00 282 VAL A CA 1
ATOM 2266 C C . VAL A 1 282 ? -6.139 13.969 25.465 1.00 84.00 282 VAL A C 1
ATOM 2268 O O . VAL A 1 282 ? -6.675 15.075 25.463 1.00 84.00 282 VAL A O 1
ATOM 2271 N N . ALA A 1 283 ? -6.707 12.900 24.902 1.00 86.94 283 ALA A N 1
ATOM 2272 C CA . ALA A 1 283 ? -8.079 12.882 24.406 1.00 86.94 283 ALA A CA 1
ATOM 2273 C C . ALA A 1 283 ? -9.030 12.387 25.502 1.00 86.94 283 ALA A C 1
ATOM 2275 O O . ALA A 1 283 ? -8.833 11.295 26.035 1.00 86.94 283 ALA A O 1
ATOM 2276 N N . VAL A 1 284 ? -10.056 13.177 25.807 1.00 88.00 284 VAL A N 1
ATOM 2277 C CA . VAL A 1 284 ? -11.072 12.872 26.821 1.00 88.00 284 VAL A CA 1
ATOM 2278 C C . VAL A 1 284 ? -12.455 12.892 26.160 1.00 88.00 284 VAL A C 1
ATOM 2280 O O . VAL A 1 284 ? -12.699 13.779 25.337 1.00 88.00 284 VAL A O 1
ATOM 2283 N N . PRO A 1 285 ? -13.365 11.954 26.481 1.00 87.75 285 PRO A N 1
ATOM 2284 C CA . PRO A 1 285 ? -14.721 11.957 25.937 1.00 87.75 285 PRO A CA 1
ATOM 2285 C C . PRO A 1 285 ? -15.488 13.248 26.237 1.00 87.75 285 PRO A C 1
ATOM 2287 O O . PRO A 1 285 ? -15.299 13.883 27.277 1.00 87.75 285 PRO A O 1
ATOM 2290 N N . ILE A 1 286 ? -16.367 13.632 25.313 1.00 86.62 286 ILE A N 1
ATOM 2291 C CA . ILE A 1 286 ? -17.351 14.696 25.512 1.00 86.62 286 ILE A CA 1
ATOM 2292 C C . ILE A 1 286 ? -18.683 14.035 25.886 1.00 86.62 286 ILE A C 1
ATOM 2294 O O . ILE A 1 286 ? -19.344 13.446 25.031 1.00 86.62 286 ILE A O 1
ATOM 2298 N N . ASP A 1 287 ? -19.094 14.158 27.150 1.00 76.56 287 ASP A N 1
ATOM 2299 C CA . ASP A 1 287 ? -20.259 13.450 27.715 1.00 76.56 287 ASP A CA 1
ATOM 2300 C C . ASP A 1 287 ? -21.601 13.771 27.027 1.00 76.56 287 ASP A C 1
ATOM 2302 O O . ASP A 1 287 ? -22.572 13.029 27.154 1.00 76.56 287 ASP A O 1
ATOM 2306 N N . THR A 1 288 ? -21.678 14.873 26.280 1.00 72.12 288 THR A N 1
ATOM 2307 C CA . THR A 1 288 ? -22.910 15.352 25.636 1.00 72.12 288 THR A CA 1
ATOM 2308 C C . THR A 1 288 ? -23.127 14.821 24.217 1.00 72.12 288 THR A C 1
ATOM 2310 O O . THR A 1 288 ? -24.178 15.079 23.624 1.00 72.12 288 THR A O 1
ATOM 2313 N N . VAL A 1 289 ? -22.173 14.082 23.639 1.00 72.25 289 VAL A N 1
ATOM 2314 C CA . VAL A 1 289 ? -22.257 13.637 22.239 1.00 72.25 289 VAL A CA 1
ATOM 2315 C C . VAL A 1 289 ? -22.930 12.267 22.141 1.00 72.25 289 VAL A C 1
ATOM 2317 O O . VAL A 1 289 ? -22.288 11.226 22.247 1.00 72.25 289 VAL A O 1
ATOM 2320 N N . ALA A 1 290 ? -24.240 12.266 21.878 1.00 71.12 290 ALA A N 1
ATOM 2321 C CA . ALA A 1 290 ? -25.014 11.034 21.687 1.00 71.12 290 ALA A CA 1
ATOM 2322 C C . ALA A 1 290 ? -24.827 10.392 20.295 1.00 71.12 290 ALA A C 1
ATOM 2324 O O . ALA A 1 290 ? -25.099 9.206 20.109 1.00 71.12 290 ALA A O 1
ATOM 2325 N N . SER A 1 291 ? -24.390 11.160 19.290 1.00 87.25 291 SER A N 1
ATOM 2326 C CA . SER A 1 291 ? -24.235 10.668 17.917 1.00 87.25 291 SER A CA 1
ATOM 2327 C C . SER A 1 291 ? -22.869 10.031 17.665 1.00 87.25 291 SER A C 1
ATOM 2329 O O . SER A 1 291 ? -21.841 10.508 18.144 1.00 87.25 291 SER A O 1
ATOM 2331 N N . LEU A 1 292 ? -22.845 9.001 16.819 1.00 90.12 292 LEU A N 1
ATOM 2332 C CA . LEU A 1 292 ? -21.609 8.363 16.372 1.00 90.12 292 LEU A CA 1
ATOM 2333 C C . LEU A 1 292 ? -20.751 9.347 15.552 1.00 90.12 292 LEU A C 1
ATOM 2335 O O . LEU A 1 292 ? -21.236 9.908 14.558 1.00 90.12 292 LEU A O 1
ATOM 2339 N N . GLY A 1 293 ? -19.486 9.516 15.946 1.00 92.88 293 GLY A N 1
ATOM 2340 C CA . GLY A 1 293 ? -18.511 10.369 15.262 1.00 92.88 293 GLY A CA 1
ATOM 2341 C C . GLY A 1 293 ? -18.215 9.914 13.830 1.00 92.88 293 GLY A C 1
ATOM 2342 O O . GLY A 1 293 ? -18.661 8.850 13.386 1.00 92.88 293 GLY A O 1
ATOM 2343 N N . VAL A 1 294 ? -17.444 10.710 13.090 1.00 94.44 294 VAL A N 1
ATOM 2344 C CA . VAL A 1 294 ? -17.168 10.453 11.667 1.00 94.44 294 VAL A CA 1
ATOM 2345 C C . VAL A 1 294 ? -16.314 9.198 11.493 1.00 94.44 294 VAL A C 1
ATOM 2347 O O . VAL A 1 294 ? -16.720 8.284 10.774 1.00 94.44 294 VAL A O 1
ATOM 2350 N N . ILE A 1 295 ? -15.174 9.093 12.188 1.00 95.44 295 ILE A N 1
ATOM 2351 C CA . ILE A 1 295 ? -14.291 7.921 12.061 1.00 95.44 295 ILE A CA 1
ATOM 2352 C C . ILE A 1 295 ? -15.004 6.615 12.465 1.00 95.44 295 ILE A C 1
ATOM 2354 O O . ILE A 1 295 ? -14.988 5.672 11.665 1.00 95.44 295 ILE A O 1
ATOM 2358 N N . PRO A 1 296 ? -15.660 6.513 13.642 1.00 95.69 296 PRO A N 1
ATOM 2359 C CA . PRO A 1 296 ? -16.400 5.313 14.026 1.00 95.69 296 PRO A CA 1
ATOM 2360 C C . PRO A 1 296 ? -17.481 4.920 13.012 1.00 95.69 296 PRO A C 1
ATOM 2362 O O . PRO A 1 296 ? -17.664 3.734 12.732 1.00 95.69 296 PRO A O 1
ATOM 2365 N N . ARG A 1 297 ? -18.168 5.900 12.412 1.00 95.62 297 ARG A N 1
ATOM 2366 C CA . ARG A 1 297 ? -19.187 5.670 11.380 1.00 95.62 297 ARG A CA 1
ATOM 2367 C C . ARG A 1 297 ? -18.594 5.103 10.095 1.00 95.62 297 ARG A C 1
ATOM 2369 O O . ARG A 1 297 ? -19.141 4.135 9.567 1.00 95.62 297 ARG A O 1
ATOM 2376 N N . GLU A 1 298 ? -17.475 5.645 9.619 1.00 95.94 298 GLU A N 1
ATOM 2377 C CA . GLU A 1 298 ? -16.782 5.112 8.441 1.00 95.94 298 GLU A CA 1
ATOM 2378 C C . GLU A 1 298 ? -16.258 3.693 8.687 1.00 95.94 298 GLU A C 1
ATOM 2380 O O . GLU A 1 298 ? -16.439 2.805 7.853 1.00 95.94 298 GLU A O 1
ATOM 2385 N N . ILE A 1 299 ? -15.703 3.420 9.872 1.00 95.88 299 ILE A N 1
ATOM 2386 C CA . ILE A 1 299 ? -15.300 2.058 10.246 1.00 95.88 299 ILE A CA 1
ATOM 2387 C C . ILE A 1 299 ? -16.510 1.118 10.256 1.00 95.88 299 ILE A C 1
ATOM 2389 O O . ILE A 1 299 ? -16.429 0.021 9.698 1.00 95.88 299 ILE A O 1
ATOM 2393 N N . LYS A 1 300 ? -17.637 1.541 10.839 1.00 95.56 300 LYS A N 1
ATOM 2394 C CA . LYS A 1 300 ? -18.868 0.743 10.879 1.00 95.56 300 LYS A CA 1
ATOM 2395 C C . LYS A 1 300 ? -19.357 0.391 9.475 1.00 95.56 300 LYS A C 1
ATOM 2397 O O . LYS A 1 300 ? -19.601 -0.785 9.203 1.00 95.56 300 LYS A O 1
ATOM 2402 N N . LYS A 1 301 ? -19.395 1.364 8.551 1.00 95.75 301 LYS A N 1
ATOM 2403 C CA . LYS A 1 301 ? -19.716 1.132 7.128 1.00 95.75 301 LYS A CA 1
ATOM 2404 C C . LYS A 1 301 ? -18.816 0.040 6.525 1.00 95.75 301 LYS A C 1
ATOM 2406 O O . LYS A 1 301 ? -19.317 -0.894 5.897 1.00 95.75 301 LYS A O 1
ATOM 2411 N N . LEU A 1 302 ? -17.499 0.113 6.745 1.00 96.56 302 LEU A N 1
ATOM 2412 C CA . LEU A 1 302 ? -16.536 -0.872 6.229 1.00 96.56 302 LEU A CA 1
ATOM 2413 C C . LEU A 1 302 ? -16.743 -2.270 6.828 1.00 96.56 302 LEU A C 1
ATOM 2415 O O . LEU A 1 302 ? -16.732 -3.269 6.101 1.00 96.56 302 LEU A O 1
ATOM 2419 N N . VAL A 1 303 ? -16.931 -2.354 8.146 1.00 94.88 303 VAL A N 1
ATOM 2420 C CA . VAL A 1 303 ? -17.107 -3.617 8.875 1.00 94.88 303 VAL A CA 1
ATOM 2421 C C . VAL A 1 303 ? -18.418 -4.293 8.484 1.00 94.88 303 VAL A C 1
ATOM 2423 O O . VAL A 1 303 ? -18.419 -5.487 8.178 1.00 94.88 303 VAL A O 1
ATOM 2426 N N . ASP A 1 304 ? -19.520 -3.549 8.430 1.00 95.38 304 ASP A N 1
ATOM 2427 C CA . ASP A 1 304 ? -20.828 -4.097 8.075 1.00 95.38 304 ASP A CA 1
ATOM 2428 C C . ASP A 1 304 ? -20.872 -4.520 6.606 1.00 95.38 304 ASP A C 1
ATOM 2430 O O . ASP A 1 304 ? -21.333 -5.623 6.292 1.00 95.38 304 ASP A O 1
ATOM 2434 N N . ARG A 1 305 ? -20.270 -3.736 5.701 1.00 96.50 305 ARG A N 1
ATOM 2435 C CA . ARG A 1 305 ? -20.124 -4.154 4.303 1.00 96.50 305 ARG A CA 1
ATOM 2436 C C . ARG A 1 305 ? -19.287 -5.424 4.180 1.00 96.50 305 ARG A C 1
ATOM 2438 O O . ARG A 1 305 ? -19.610 -6.300 3.380 1.00 96.50 305 ARG A O 1
ATOM 2445 N N . ARG A 1 306 ? -18.244 -5.574 4.998 1.00 96.38 306 ARG A N 1
ATOM 2446 C CA . ARG A 1 306 ? -17.415 -6.786 5.015 1.00 96.38 306 ARG A CA 1
ATOM 2447 C C . ARG A 1 306 ? -18.184 -8.000 5.532 1.00 96.38 306 ARG A C 1
ATOM 2449 O O . ARG A 1 306 ? -17.996 -9.087 4.988 1.00 96.38 306 ARG A O 1
ATOM 2456 N N . LYS A 1 307 ? -19.055 -7.839 6.535 1.00 95.12 307 LYS A N 1
ATOM 2457 C CA . LYS A 1 307 ? -19.950 -8.911 7.010 1.00 95.12 307 LYS A CA 1
ATOM 2458 C C . LYS A 1 307 ? -20.887 -9.379 5.894 1.00 95.12 307 LYS A C 1
ATOM 2460 O O . LYS A 1 307 ? -20.974 -10.581 5.668 1.00 95.12 307 LYS A O 1
ATOM 2465 N N . GLN A 1 308 ? -21.498 -8.448 5.158 1.00 96.38 308 GLN A N 1
ATOM 2466 C CA . GLN A 1 308 ? -22.358 -8.759 4.006 1.00 96.38 308 GLN A CA 1
ATOM 2467 C C . GLN A 1 308 ? -21.598 -9.504 2.899 1.00 96.38 308 GLN A C 1
ATOM 2469 O O . GLN A 1 308 ? -22.072 -10.502 2.366 1.00 96.38 308 GLN A O 1
ATOM 2474 N N . VAL A 1 309 ? -20.384 -9.064 2.560 1.00 96.31 309 VAL A N 1
ATOM 2475 C CA . VAL A 1 309 ? -19.563 -9.773 1.564 1.00 96.31 309 VAL A CA 1
ATOM 2476 C C . VAL A 1 309 ? -19.208 -11.176 2.061 1.00 96.31 309 VAL A C 1
ATOM 2478 O O . VAL A 1 309 ? -19.311 -12.137 1.309 1.00 96.31 309 VAL A O 1
ATOM 2481 N N . LYS A 1 310 ? -18.866 -11.336 3.345 1.00 95.31 310 LYS A N 1
ATOM 2482 C CA . LYS A 1 310 ? -18.598 -12.657 3.928 1.00 95.31 310 LYS A CA 1
ATOM 2483 C C . LYS A 1 310 ? -19.815 -13.580 3.947 1.00 95.31 310 LYS A C 1
ATOM 2485 O O . LYS A 1 310 ? -19.628 -14.783 3.791 1.00 95.31 310 LYS A O 1
ATOM 2490 N N . SER A 1 311 ? -21.030 -13.064 4.142 1.00 95.62 311 SER A N 1
ATOM 2491 C CA . SER A 1 311 ? -22.231 -13.899 4.030 1.00 95.62 311 SER A CA 1
ATOM 2492 C C . SER A 1 311 ? -22.441 -14.380 2.598 1.00 95.62 311 SER A C 1
ATOM 2494 O O . SER A 1 311 ? -22.740 -15.553 2.417 1.00 95.62 311 SER A O 1
ATOM 2496 N N . LEU A 1 312 ? -22.189 -13.528 1.596 1.00 94.88 312 LEU A N 1
ATOM 2497 C CA . LEU A 1 312 ? -22.251 -13.924 0.184 1.00 94.88 312 LEU A CA 1
ATOM 2498 C C . LEU A 1 312 ? -21.194 -14.978 -0.167 1.00 94.88 312 LEU A C 1
ATOM 2500 O O . LEU A 1 312 ? -21.496 -15.939 -0.862 1.00 94.88 312 LEU A O 1
ATOM 2504 N N . ILE A 1 313 ? -19.971 -14.854 0.359 1.00 93.62 313 ILE A N 1
ATOM 2505 C CA . ILE A 1 313 ? -18.911 -15.859 0.160 1.00 93.62 313 ILE A CA 1
ATOM 2506 C C . ILE A 1 313 ? -19.357 -17.240 0.656 1.00 93.62 313 ILE A C 1
ATOM 2508 O O . ILE A 1 313 ? -19.095 -18.232 -0.008 1.00 93.62 313 ILE A O 1
ATOM 2512 N N . ARG A 1 314 ? -20.056 -17.318 1.797 1.00 93.50 314 ARG A N 1
ATOM 2513 C CA . ARG A 1 314 ? -20.534 -18.598 2.354 1.00 93.50 314 ARG A CA 1
ATOM 2514 C C . ARG A 1 314 ? -21.569 -19.294 1.470 1.00 93.50 314 ARG A C 1
ATOM 2516 O O . ARG A 1 314 ? -21.695 -20.507 1.558 1.00 93.50 314 ARG A O 1
ATOM 2523 N N . THR A 1 315 ? -22.321 -18.536 0.676 1.00 92.69 315 THR A N 1
ATOM 2524 C CA . THR A 1 315 ? -23.355 -19.065 -0.226 1.00 92.69 315 THR A CA 1
ATOM 2525 C C . THR A 1 315 ? -22.862 -19.246 -1.659 1.00 92.69 315 THR A C 1
ATOM 2527 O O . THR A 1 315 ? -23.585 -19.803 -2.476 1.00 92.69 315 THR A O 1
ATOM 2530 N N . THR A 1 316 ? -21.670 -18.743 -1.985 1.00 91.50 316 THR A N 1
ATOM 2531 C CA . THR A 1 316 ? -21.111 -18.784 -3.340 1.00 91.50 316 THR A CA 1
ATOM 2532 C C . THR A 1 316 ? -20.186 -19.985 -3.471 1.00 91.50 316 THR A C 1
ATOM 2534 O O . THR A 1 316 ? -19.332 -20.205 -2.613 1.00 91.50 316 THR A O 1
ATOM 2537 N N . ASP A 1 317 ? -20.330 -20.743 -4.556 1.00 88.50 317 ASP A N 1
ATOM 2538 C CA . ASP A 1 317 ? -19.420 -21.844 -4.867 1.00 88.50 317 ASP A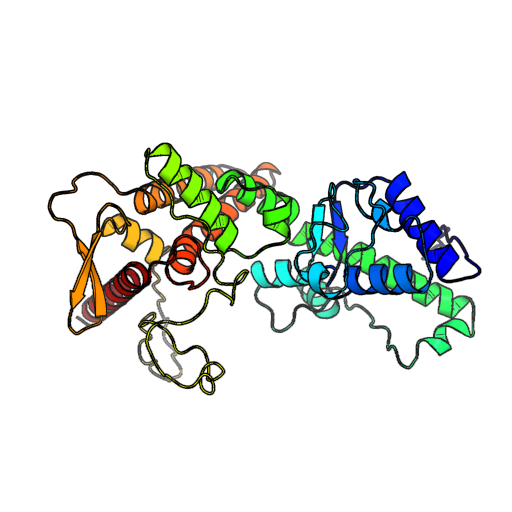 CA 1
ATOM 2539 C C . ASP A 1 317 ? -17.997 -21.320 -5.126 1.00 88.50 317 ASP A C 1
ATOM 2541 O O . ASP A 1 317 ? -17.801 -20.336 -5.843 1.00 88.50 317 ASP A O 1
ATOM 2545 N N . SER A 1 318 ? -16.999 -21.993 -4.556 1.00 83.31 318 SER A N 1
ATOM 2546 C CA . SER A 1 318 ? -15.588 -21.616 -4.660 1.00 83.31 318 SER A CA 1
ATOM 2547 C C . SER A 1 318 ? -15.038 -21.733 -6.083 1.00 83.31 318 SER A C 1
ATOM 2549 O O . SER A 1 318 ? -14.074 -21.047 -6.419 1.00 83.31 318 SER A O 1
ATOM 2551 N N . ALA A 1 319 ? -15.669 -22.547 -6.935 1.00 82.62 319 ALA A N 1
ATOM 2552 C CA . ALA A 1 319 ? -15.326 -22.666 -8.350 1.00 82.62 319 ALA A CA 1
ATOM 2553 C C . ALA A 1 319 ? -15.827 -21.486 -9.207 1.00 82.62 319 ALA A C 1
ATOM 2555 O O . ALA A 1 319 ? -15.393 -21.321 -10.349 1.00 82.62 319 ALA A O 1
ATOM 2556 N N . CYS A 1 320 ? -16.737 -20.657 -8.684 1.00 86.25 320 CYS A N 1
ATOM 2557 C CA . CYS A 1 320 ? -17.287 -19.523 -9.417 1.00 86.25 320 CYS A CA 1
ATOM 2558 C C . CYS A 1 320 ? -16.295 -18.347 -9.460 1.00 86.25 320 CYS A C 1
ATOM 2560 O O . CYS A 1 320 ? -15.685 -17.995 -8.450 1.00 86.25 320 CYS A O 1
ATOM 2562 N N . SER A 1 321 ? -16.191 -17.665 -10.608 1.00 84.00 321 SER A N 1
ATOM 2563 C CA . SER A 1 321 ? -15.380 -16.441 -10.744 1.00 84.00 321 SER A CA 1
ATOM 2564 C C . SER A 1 321 ? -15.786 -15.353 -9.736 1.00 84.00 321 SER A C 1
ATOM 2566 O O . SER A 1 321 ? -14.934 -14.617 -9.229 1.00 84.00 321 SER A O 1
ATOM 2568 N N . ASP A 1 322 ? -17.068 -15.308 -9.369 1.00 88.88 322 ASP A N 1
ATOM 2569 C CA . ASP A 1 322 ? -17.604 -14.361 -8.391 1.00 88.88 322 ASP A CA 1
ATOM 2570 C C . ASP A 1 322 ? -17.003 -14.558 -6.995 1.00 88.88 322 ASP A C 1
ATOM 2572 O O . ASP A 1 322 ? -16.812 -13.584 -6.263 1.00 88.88 322 ASP A O 1
ATOM 2576 N N . TYR A 1 323 ? -16.630 -15.792 -6.629 1.00 92.75 323 TYR A N 1
ATOM 2577 C CA . TYR A 1 323 ? -15.989 -16.075 -5.344 1.00 92.75 323 TYR A CA 1
ATOM 2578 C C . TYR A 1 323 ? -14.680 -15.295 -5.199 1.00 92.75 323 TYR A C 1
ATOM 2580 O O . TYR A 1 323 ? -14.449 -14.650 -4.172 1.00 92.75 323 TYR A O 1
ATOM 2588 N N . LEU A 1 324 ? -13.847 -15.292 -6.247 1.00 91.75 324 LEU A N 1
ATOM 2589 C CA . LEU A 1 324 ? -12.580 -14.563 -6.255 1.00 91.75 324 LEU A CA 1
ATOM 2590 C C . LEU A 1 324 ? -12.810 -13.057 -6.077 1.00 91.75 324 LEU A C 1
ATOM 2592 O O . LEU A 1 324 ? -12.131 -12.416 -5.274 1.00 91.75 324 LEU A O 1
ATOM 2596 N N . GLN A 1 325 ? -13.798 -12.486 -6.772 1.00 93.44 325 GLN A N 1
ATOM 2597 C CA . GLN A 1 325 ? -14.126 -11.063 -6.643 1.00 93.44 325 GLN A CA 1
ATOM 2598 C C . GLN A 1 325 ? -14.603 -10.707 -5.228 1.00 93.44 325 GLN A C 1
ATOM 2600 O O . GLN A 1 325 ? -14.193 -9.684 -4.667 1.00 93.44 325 GLN A O 1
ATOM 2605 N N . LEU A 1 326 ? -15.444 -11.554 -4.629 1.00 95.62 326 LEU A N 1
ATOM 2606 C CA . LEU A 1 326 ? -15.924 -11.372 -3.262 1.00 95.62 326 LEU A CA 1
ATOM 2607 C C . LEU A 1 326 ? -14.785 -11.491 -2.240 1.00 95.62 326 LEU A C 1
ATOM 2609 O O . LEU A 1 326 ? -14.711 -10.668 -1.320 1.00 95.62 326 LEU A O 1
ATOM 2613 N N . ASP A 1 327 ? -13.867 -12.448 -2.408 1.00 95.06 327 ASP A N 1
ATOM 2614 C CA . ASP A 1 327 ? -12.700 -12.567 -1.530 1.00 95.06 327 ASP A CA 1
ATOM 2615 C C . ASP A 1 327 ? -11.782 -11.338 -1.634 1.00 95.06 327 ASP A C 1
ATOM 2617 O O . ASP A 1 327 ? -11.403 -10.737 -0.624 1.00 95.06 327 ASP A O 1
ATOM 2621 N N . ILE A 1 328 ? -11.499 -10.871 -2.851 1.00 95.75 328 ILE A N 1
ATOM 2622 C CA . ILE A 1 328 ? -10.719 -9.647 -3.071 1.00 95.75 328 ILE A CA 1
ATOM 2623 C C . ILE A 1 328 ? -11.392 -8.449 -2.387 1.00 95.75 328 ILE A C 1
ATOM 2625 O O . ILE A 1 328 ? -10.731 -7.666 -1.697 1.00 95.75 328 ILE A O 1
ATOM 2629 N N . ARG A 1 329 ? -12.720 -8.329 -2.494 1.00 96.81 329 ARG A N 1
ATOM 2630 C CA . ARG A 1 329 ? -13.482 -7.253 -1.852 1.00 96.81 329 ARG A CA 1
ATOM 2631 C C . ARG A 1 329 ? -13.429 -7.323 -0.324 1.00 96.81 329 ARG A C 1
ATOM 2633 O O . ARG A 1 329 ? -13.223 -6.290 0.318 1.00 96.81 329 ARG A O 1
ATOM 2640 N N . GLN A 1 330 ? -13.579 -8.503 0.288 1.00 96.50 330 GLN A N 1
ATOM 2641 C CA . GLN A 1 330 ? -13.480 -8.612 1.752 1.00 96.50 330 GLN A CA 1
ATOM 2642 C C . GLN A 1 330 ? -12.057 -8.334 2.252 1.00 96.50 330 GLN A C 1
ATOM 2644 O O . GLN A 1 330 ? -11.901 -7.733 3.322 1.00 96.50 330 GLN A O 1
ATOM 2649 N N . ARG A 1 331 ? -11.029 -8.714 1.475 1.00 95.75 331 ARG A N 1
ATOM 2650 C CA . ARG A 1 331 ? -9.622 -8.388 1.753 1.00 95.75 331 ARG A CA 1
ATOM 2651 C C . ARG A 1 331 ? -9.389 -6.880 1.722 1.00 95.75 331 ARG A C 1
ATOM 2653 O O . ARG A 1 331 ? -8.822 -6.356 2.679 1.00 95.75 331 ARG A O 1
ATOM 2660 N N . ALA A 1 332 ? -9.879 -6.182 0.696 1.00 96.25 332 ALA A N 1
ATOM 2661 C CA . ALA A 1 332 ? -9.777 -4.725 0.592 1.00 96.25 332 ALA A CA 1
ATOM 2662 C C . ALA A 1 332 ? -10.406 -4.021 1.808 1.00 96.25 332 ALA A C 1
ATOM 2664 O O . ALA A 1 332 ? -9.746 -3.223 2.472 1.00 96.25 332 ALA A O 1
ATOM 2665 N N . LEU A 1 333 ? -11.642 -4.390 2.173 1.00 96.69 333 LEU A N 1
ATOM 2666 C CA . LEU A 1 333 ? -12.333 -3.835 3.346 1.00 96.69 333 LEU A CA 1
ATOM 2667 C C . LEU A 1 333 ? -11.551 -4.075 4.649 1.00 96.69 333 LEU A C 1
ATOM 2669 O O . LEU A 1 333 ? -11.450 -3.177 5.484 1.00 96.69 333 LEU A O 1
ATOM 2673 N N . LYS A 1 334 ? -10.961 -5.269 4.818 1.00 94.94 334 LYS A N 1
ATOM 2674 C CA . LYS A 1 334 ? -10.117 -5.598 5.980 1.00 94.94 334 LYS A CA 1
ATOM 2675 C C . LYS A 1 334 ? -8.873 -4.708 6.045 1.00 94.94 334 LYS A C 1
ATOM 2677 O O . LYS A 1 334 ? -8.556 -4.196 7.116 1.00 94.94 334 LYS A O 1
ATOM 2682 N N . LEU A 1 335 ? -8.163 -4.561 4.924 1.00 93.56 335 LEU A N 1
ATOM 2683 C CA . LEU A 1 335 ? -6.919 -3.790 4.847 1.00 93.56 335 LEU A CA 1
ATOM 2684 C C . LEU A 1 335 ? -7.151 -2.320 5.202 1.00 93.56 335 LEU A C 1
ATOM 2686 O O . LEU A 1 335 ? -6.396 -1.760 5.996 1.00 93.56 335 LEU A O 1
ATOM 2690 N N . ILE A 1 336 ? -8.218 -1.722 4.667 1.00 94.88 336 ILE A N 1
ATOM 2691 C CA . ILE A 1 336 ? -8.566 -0.324 4.938 1.00 94.88 336 ILE A CA 1
ATOM 2692 C C . ILE A 1 336 ? -8.983 -0.133 6.392 1.00 94.88 336 ILE A C 1
ATOM 2694 O O . ILE A 1 336 ? -8.385 0.697 7.073 1.00 94.88 336 ILE A O 1
ATOM 2698 N N . ALA A 1 337 ? -9.909 -0.949 6.909 1.00 94.25 337 ALA A N 1
ATOM 2699 C CA . ALA A 1 337 ? -10.357 -0.834 8.297 1.00 94.25 337 ALA A CA 1
ATOM 2700 C C . ALA A 1 337 ? -9.186 -0.928 9.294 1.00 94.25 337 ALA A C 1
ATOM 2702 O O . ALA A 1 337 ? -9.061 -0.099 10.192 1.00 94.25 337 ALA A O 1
ATOM 2703 N N . ASN A 1 338 ? -8.274 -1.883 9.093 1.00 92.00 338 ASN A N 1
ATOM 2704 C CA . ASN A 1 338 ? -7.111 -2.063 9.965 1.00 92.00 338 ASN A CA 1
ATOM 2705 C C . ASN A 1 338 ? -6.063 -0.939 9.837 1.00 92.00 338 ASN A C 1
ATOM 2707 O O . ASN A 1 338 ? -5.258 -0.756 10.748 1.00 92.00 338 ASN A O 1
ATOM 2711 N N . SER A 1 339 ? -6.058 -0.186 8.733 1.00 92.75 339 SER A N 1
ATOM 2712 C CA . SER A 1 339 ? -5.084 0.887 8.488 1.00 92.75 339 SER A CA 1
ATOM 2713 C C . SER A 1 339 ? -5.500 2.240 9.078 1.00 92.75 339 SER A C 1
ATOM 2715 O O . SER A 1 339 ? -4.649 3.120 9.211 1.00 92.75 339 SER A O 1
ATOM 2717 N N . ILE A 1 340 ? -6.771 2.415 9.469 1.00 93.75 340 ILE A N 1
ATOM 2718 C CA . ILE A 1 340 ? -7.295 3.694 9.983 1.00 93.75 340 ILE A CA 1
ATOM 2719 C C . ILE A 1 340 ? -6.560 4.137 11.252 1.00 93.75 340 ILE A C 1
ATOM 2721 O O . ILE A 1 340 ? -6.090 5.271 11.318 1.00 93.75 340 ILE A O 1
ATOM 2725 N N . TYR A 1 341 ? -6.363 3.232 12.217 1.00 93.31 341 TYR A N 1
ATOM 2726 C CA . TYR A 1 341 ? -5.592 3.529 13.431 1.00 93.31 341 TYR A CA 1
ATOM 2727 C C . TYR A 1 341 ? -4.162 3.997 13.109 1.00 93.31 341 TYR A C 1
ATOM 2729 O O . TYR A 1 341 ? -3.701 5.007 13.642 1.00 93.31 341 TYR A O 1
ATOM 2737 N N . GLY A 1 342 ? -3.472 3.300 12.198 1.00 91.12 342 GLY A N 1
ATOM 2738 C CA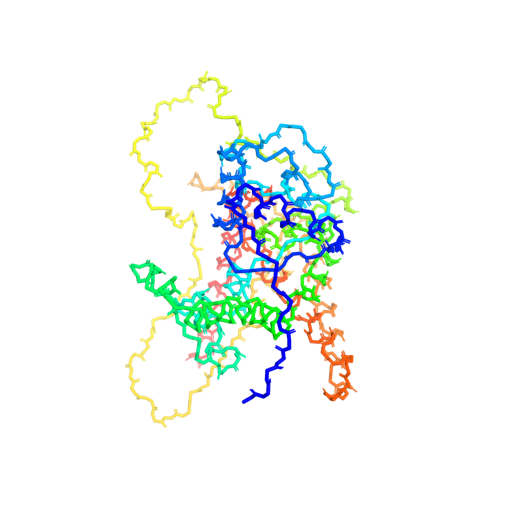 . GLY A 1 342 ? -2.097 3.639 11.824 1.00 91.12 342 GLY A CA 1
ATOM 2739 C C . GLY A 1 342 ? -1.979 5.050 11.241 1.00 91.12 342 GLY A C 1
ATOM 2740 O O . GLY A 1 342 ? -0.978 5.725 11.460 1.00 91.12 342 GLY A O 1
ATOM 2741 N N . CYS A 1 343 ? -3.026 5.523 10.562 1.00 91.56 343 CYS A N 1
ATOM 2742 C CA . CYS A 1 343 ? -3.106 6.881 10.031 1.00 91.56 343 CYS A CA 1
ATOM 2743 C C . CYS A 1 343 ? -3.165 7.948 11.139 1.00 91.56 343 CYS A C 1
ATOM 2745 O O . CYS A 1 343 ? -2.498 8.974 11.023 1.00 91.56 343 CYS A O 1
ATOM 2747 N N . LEU A 1 344 ? -3.897 7.696 12.231 1.00 91.44 344 LEU A N 1
ATOM 2748 C CA . LEU A 1 344 ? -3.991 8.620 13.373 1.00 91.44 344 LEU A CA 1
ATOM 2749 C C . LEU A 1 344 ? -2.656 8.749 14.120 1.00 91.44 344 LEU A C 1
ATOM 2751 O O . LEU A 1 344 ? -2.325 9.820 14.623 1.00 91.44 344 LEU A O 1
ATOM 2755 N N . GLY A 1 345 ? -1.873 7.669 14.169 1.00 89.25 345 GLY A N 1
ATOM 2756 C CA . GLY A 1 345 ? -0.555 7.642 14.806 1.00 89.25 345 GLY A CA 1
ATOM 2757 C C . GLY A 1 345 ? 0.609 8.101 13.920 1.00 89.25 345 GLY A C 1
ATOM 2758 O O . GLY A 1 345 ? 1.725 8.230 14.420 1.00 89.25 345 GLY A O 1
ATOM 2759 N N . TYR A 1 346 ? 0.385 8.331 12.624 1.00 89.69 346 TYR A N 1
ATOM 2760 C CA . TYR A 1 346 ? 1.440 8.687 11.675 1.00 89.69 346 TYR A CA 1
ATOM 2761 C C . TYR A 1 346 ? 1.645 10.202 11.606 1.00 89.69 346 TYR A C 1
ATOM 2763 O O . TYR A 1 346 ? 0.761 10.932 11.168 1.00 89.69 346 TYR A O 1
ATOM 2771 N N . SER A 1 347 ? 2.834 10.677 11.980 1.00 86.44 347 SER A N 1
ATOM 2772 C CA . SER A 1 347 ? 3.149 12.111 12.094 1.00 86.44 347 SER A CA 1
ATOM 2773 C C . SER A 1 347 ? 2.993 12.914 10.799 1.00 86.44 347 SER A C 1
ATOM 2775 O O . SER A 1 347 ? 2.677 14.100 10.864 1.00 86.44 347 SER A O 1
ATOM 2777 N N . ASN A 1 348 ? 3.182 12.293 9.628 1.00 85.12 348 ASN A N 1
ATOM 2778 C CA . ASN A 1 348 ? 2.977 12.965 8.338 1.00 85.12 348 ASN A CA 1
ATOM 2779 C C . ASN A 1 348 ? 1.556 12.776 7.778 1.00 85.12 348 ASN A C 1
ATOM 2781 O O . ASN A 1 348 ? 1.299 13.144 6.632 1.00 85.12 348 ASN A O 1
ATOM 2785 N N . SER A 1 349 ? 0.639 12.174 8.539 1.00 89.69 349 SER A N 1
ATOM 2786 C CA . SER A 1 349 ? -0.768 12.091 8.153 1.00 89.69 349 SER A CA 1
ATOM 2787 C C . SER A 1 349 ? -1.425 13.468 8.214 1.00 89.69 349 SER A C 1
ATOM 2789 O O . SER A 1 349 ? -1.205 14.236 9.150 1.00 89.69 349 SER A O 1
ATOM 2791 N N . ARG A 1 350 ? -2.303 13.763 7.249 1.00 90.62 350 ARG A N 1
ATOM 2792 C CA . ARG A 1 350 ? -3.172 14.949 7.293 1.00 90.62 350 ARG A CA 1
ATOM 2793 C C . ARG A 1 350 ? -4.117 14.931 8.498 1.00 90.62 350 ARG A C 1
ATOM 2795 O O . ARG A 1 350 ? -4.437 15.986 9.033 1.00 90.62 350 ARG A O 1
ATOM 2802 N N . PHE A 1 351 ? -4.522 13.738 8.929 1.00 92.31 351 PHE A N 1
ATOM 2803 C CA . PHE A 1 351 ? -5.374 13.503 10.095 1.00 92.31 351 PHE A CA 1
ATOM 2804 C C . PHE A 1 351 ? -4.556 12.946 11.269 1.00 92.31 351 PHE A C 1
ATOM 2806 O O . PHE A 1 351 ? -5.008 12.057 11.988 1.00 92.31 351 PHE A O 1
ATOM 2813 N N . TYR A 1 352 ? -3.319 13.418 11.439 1.00 92.06 352 TYR A N 1
ATOM 2814 C CA . TYR A 1 352 ? -2.484 13.020 12.567 1.00 92.06 352 TYR A CA 1
ATOM 2815 C C . TYR A 1 352 ? -3.119 13.457 13.891 1.00 92.06 352 TYR A C 1
ATOM 2817 O O . TYR A 1 352 ? -3.392 14.637 14.108 1.00 92.06 352 TYR A O 1
ATOM 2825 N N . ALA A 1 353 ? -3.321 12.496 14.788 1.00 90.69 353 ALA A N 1
ATOM 2826 C CA . ALA A 1 353 ? -3.958 12.693 16.080 1.00 90.69 353 ALA A CA 1
ATOM 2827 C C . ALA A 1 353 ? -3.349 11.752 17.118 1.00 90.69 353 ALA A C 1
ATOM 2829 O O . ALA A 1 353 ? -3.946 10.753 17.530 1.00 90.69 353 ALA A O 1
ATOM 2830 N N . LYS A 1 354 ? -2.142 12.098 17.570 1.00 90.62 354 LYS A N 1
ATOM 2831 C CA . LYS A 1 354 ? -1.428 11.358 18.615 1.00 90.62 354 LYS A CA 1
ATOM 2832 C C . LYS A 1 354 ? -2.281 11.063 19.861 1.00 90.62 354 LYS A C 1
ATOM 2834 O O . LYS A 1 354 ? -2.229 9.918 20.305 1.00 90.62 354 LYS A O 1
ATOM 2839 N N . PRO A 1 355 ? -3.066 12.009 20.422 1.00 91.75 355 PRO A N 1
ATOM 2840 C CA . PRO A 1 355 ? -3.849 11.724 21.624 1.00 91.75 355 PRO A CA 1
ATOM 2841 C C . PRO A 1 355 ? -4.923 10.653 21.390 1.00 91.75 355 PRO A C 1
ATOM 2843 O O . PRO A 1 355 ? -5.111 9.789 22.240 1.00 91.75 355 PRO A O 1
ATOM 2846 N N . LEU A 1 356 ? -5.563 10.645 20.212 1.00 93.25 356 LEU A N 1
ATOM 2847 C CA . LEU A 1 356 ? -6.525 9.600 19.840 1.00 93.25 356 LEU A CA 1
ATOM 2848 C C . LEU A 1 356 ? -5.829 8.244 19.682 1.00 93.25 356 LEU A C 1
ATOM 2850 O O . LEU A 1 356 ? -6.305 7.241 20.206 1.00 93.25 356 LEU A O 1
ATOM 2854 N N . ALA A 1 357 ? -4.678 8.208 19.004 1.00 93.44 357 ALA A N 1
ATOM 2855 C CA . ALA A 1 357 ? -3.905 6.979 18.834 1.00 93.44 357 ALA A CA 1
ATOM 2856 C C . ALA A 1 357 ? -3.447 6.391 20.182 1.00 93.44 357 ALA A C 1
ATOM 2858 O O . ALA A 1 357 ? -3.538 5.180 20.380 1.00 93.44 357 ALA A O 1
ATOM 2859 N N . ALA A 1 358 ? -3.015 7.243 21.115 1.00 93.00 358 ALA A N 1
ATOM 2860 C CA . ALA A 1 358 ? -2.626 6.847 22.465 1.00 93.00 358 ALA A CA 1
ATOM 2861 C C . ALA A 1 358 ? -3.816 6.347 23.301 1.00 93.00 358 ALA A C 1
ATOM 2863 O O . ALA A 1 358 ? -3.680 5.366 24.028 1.00 93.00 358 ALA A O 1
ATOM 2864 N N . LEU A 1 359 ? -4.992 6.972 23.173 1.00 94.06 359 LEU A N 1
ATOM 2865 C CA . LEU A 1 359 ? -6.216 6.511 23.835 1.00 94.06 359 LEU A CA 1
ATOM 2866 C C . LEU A 1 359 ? -6.630 5.116 23.343 1.00 94.06 359 LEU A C 1
ATOM 2868 O O . LEU A 1 359 ? -6.943 4.240 24.149 1.00 94.06 359 LEU A O 1
ATOM 2872 N N . ILE A 1 360 ? -6.573 4.883 22.027 1.00 95.19 360 ILE A N 1
ATOM 2873 C CA . ILE A 1 360 ? -6.884 3.580 21.421 1.00 95.19 360 ILE A CA 1
ATOM 2874 C C . ILE A 1 360 ? -5.944 2.496 21.958 1.00 95.19 360 ILE A C 1
ATOM 2876 O O . ILE A 1 360 ? -6.402 1.413 22.329 1.00 95.19 360 ILE A O 1
ATOM 2880 N N . THR A 1 361 ? -4.634 2.764 22.024 1.00 95.25 361 THR A N 1
ATOM 2881 C CA . THR A 1 361 ? -3.689 1.777 22.561 1.00 95.25 361 THR A CA 1
ATOM 2882 C C . THR A 1 361 ? -3.879 1.568 24.056 1.00 95.25 361 THR A C 1
ATOM 2884 O O . THR A 1 361 ? -3.854 0.419 24.487 1.00 95.25 361 THR A O 1
ATOM 2887 N N . ALA A 1 362 ? -4.144 2.621 24.834 1.00 94.50 362 ALA A N 1
ATOM 2888 C CA . ALA A 1 362 ? -4.438 2.514 26.262 1.00 94.50 362 ALA A CA 1
ATOM 2889 C C . ALA A 1 362 ? -5.647 1.606 26.532 1.00 94.50 362 ALA A C 1
ATOM 2891 O O . ALA A 1 362 ? -5.523 0.646 27.293 1.00 94.50 362 ALA A O 1
ATOM 2892 N N . LYS A 1 363 ? -6.767 1.820 25.826 1.00 95.00 363 LYS A N 1
ATOM 2893 C CA . LYS A 1 363 ? -7.949 0.946 25.907 1.00 95.00 363 LYS A CA 1
ATOM 2894 C C . LYS A 1 363 ? -7.667 -0.483 25.449 1.00 95.00 363 LYS A C 1
ATOM 2896 O O . LYS A 1 363 ? -8.178 -1.427 26.041 1.00 95.00 363 LYS A O 1
ATOM 2901 N N . GLY A 1 364 ? -6.805 -0.665 24.449 1.00 95.44 364 GLY A N 1
ATOM 2902 C CA . GLY A 1 364 ? -6.362 -1.996 24.031 1.00 95.44 364 GLY A CA 1
ATOM 2903 C C . GLY A 1 364 ? -5.569 -2.739 25.110 1.00 95.44 364 GLY A C 1
ATOM 2904 O O . GLY A 1 364 ? -5.762 -3.940 25.279 1.00 95.44 364 GLY A O 1
ATOM 2905 N N . ARG A 1 365 ? -4.702 -2.041 25.858 1.00 95.69 365 ARG A N 1
ATOM 2906 C CA . ARG A 1 365 ? -3.949 -2.633 26.977 1.00 95.69 365 ARG A CA 1
ATOM 2907 C C . ARG A 1 365 ? -4.859 -2.974 28.156 1.00 95.69 365 ARG A C 1
ATOM 2909 O O . ARG A 1 365 ? -4.733 -4.062 28.705 1.00 95.69 365 ARG A O 1
ATOM 2916 N N . GLU A 1 366 ? -5.780 -2.075 28.502 1.00 95.56 366 GLU A N 1
ATOM 2917 C CA . GLU A 1 366 ? -6.795 -2.286 29.546 1.00 95.56 366 GLU A CA 1
ATOM 2918 C C . GLU A 1 366 ? -7.631 -3.540 29.256 1.00 95.56 366 GLU A C 1
ATOM 2920 O O . GLU A 1 366 ? -7.725 -4.431 30.097 1.00 95.56 366 GLU A O 1
ATOM 2925 N N . LEU A 1 367 ? -8.148 -3.660 28.028 1.00 94.88 367 LEU A N 1
ATOM 2926 C CA . LEU A 1 367 ? -8.950 -4.809 27.615 1.00 94.88 367 LEU A CA 1
ATOM 2927 C C . LEU A 1 367 ? -8.151 -6.123 27.642 1.00 94.88 367 LEU A C 1
ATOM 2929 O O . LEU A 1 367 ? -8.663 -7.146 28.097 1.00 94.88 367 LEU A O 1
ATOM 2933 N N . LEU A 1 368 ? -6.895 -6.107 27.178 1.00 94.44 368 LEU A N 1
ATOM 2934 C CA . LEU A 1 368 ? -6.045 -7.300 27.188 1.00 94.44 368 LEU A CA 1
ATOM 2935 C C . LEU A 1 368 ? -5.716 -7.756 28.618 1.00 94.44 368 LEU A C 1
ATOM 2937 O O . LEU A 1 368 ? -5.754 -8.955 28.886 1.00 94.44 368 LEU A O 1
ATOM 2941 N N . ASN A 1 369 ? -5.440 -6.820 29.532 1.00 94.50 369 ASN A N 1
ATOM 2942 C CA . ASN A 1 369 ? -5.217 -7.129 30.947 1.00 94.50 369 ASN A CA 1
ATOM 2943 C C . ASN A 1 369 ? -6.472 -7.701 31.606 1.00 94.50 369 ASN A C 1
ATOM 2945 O O . ASN A 1 369 ? -6.394 -8.761 32.213 1.00 94.50 369 ASN A O 1
ATOM 2949 N N . SER A 1 370 ? -7.630 -7.069 31.407 1.00 94.94 370 SER A N 1
ATOM 2950 C CA . SER A 1 370 ? -8.898 -7.574 31.944 1.00 94.94 370 SER A CA 1
ATOM 2951 C C . SER A 1 370 ? -9.222 -8.983 31.430 1.00 94.94 370 SER A C 1
ATOM 2953 O O . SER A 1 370 ? -9.685 -9.836 32.182 1.00 94.94 370 SER A O 1
ATOM 2955 N N . THR A 1 371 ? -8.916 -9.268 30.162 1.00 95.19 371 THR A N 1
ATOM 2956 C CA . THR A 1 371 ? -9.124 -10.603 29.576 1.00 95.19 371 THR A CA 1
ATOM 2957 C C . THR A 1 371 ? -8.155 -11.632 30.133 1.00 95.19 371 THR A C 1
ATOM 2959 O O . THR A 1 371 ? -8.548 -12.768 30.375 1.00 95.19 371 THR A O 1
ATOM 2962 N N . LYS A 1 372 ? -6.895 -11.246 30.357 1.00 94.50 372 LYS A N 1
ATOM 2963 C CA . LYS A 1 372 ? -5.920 -12.098 31.039 1.00 94.50 372 LYS A CA 1
ATOM 2964 C C . LYS A 1 372 ? -6.409 -12.442 32.447 1.00 94.50 372 LYS A C 1
ATOM 2966 O O . LYS A 1 372 ? -6.452 -13.617 32.782 1.00 94.50 372 LYS A O 1
ATOM 2971 N N . GLU A 1 373 ? -6.805 -11.438 33.225 1.00 95.75 373 GLU A N 1
ATOM 2972 C CA . GLU A 1 373 ? -7.310 -11.616 34.592 1.00 95.75 373 GLU A CA 1
ATOM 2973 C C . GLU A 1 373 ? -8.542 -12.527 34.626 1.00 95.75 373 GLU A C 1
ATOM 2975 O O . GLU A 1 373 ? -8.601 -13.428 35.451 1.00 95.75 373 GLU A O 1
ATOM 2980 N N . MET A 1 374 ? -9.475 -12.362 33.682 1.00 96.56 374 MET A N 1
ATOM 2981 C CA . MET A 1 374 ? -10.666 -13.213 33.552 1.00 96.56 374 MET A CA 1
ATOM 2982 C C . MET A 1 374 ? -10.345 -14.675 33.214 1.00 96.56 374 MET A C 1
ATOM 2984 O O . MET A 1 374 ? -11.091 -15.569 33.593 1.00 96.56 374 MET A O 1
ATOM 2988 N N . VAL A 1 375 ? -9.284 -14.932 32.446 1.00 94.69 375 VAL A N 1
ATOM 2989 C CA . VAL A 1 375 ? -8.869 -16.302 32.094 1.00 94.69 375 VAL A CA 1
ATOM 2990 C C . VAL A 1 375 ? -8.027 -16.936 33.208 1.00 94.69 375 VAL A C 1
ATOM 2992 O O . VAL A 1 375 ? -7.970 -18.159 33.309 1.00 94.69 375 VAL A O 1
ATOM 2995 N N . GLU A 1 376 ? -7.348 -16.121 34.019 1.00 92.50 376 GLU A N 1
ATOM 2996 C CA . GLU A 1 376 ? -6.568 -16.569 35.180 1.00 92.50 376 GLU A CA 1
ATOM 2997 C C . GLU A 1 376 ? -7.427 -16.794 36.439 1.00 92.50 376 GLU A C 1
ATOM 2999 O O . GLU A 1 376 ? -6.999 -17.559 37.307 1.00 92.50 376 GLU A O 1
ATOM 3004 N N . SER A 1 377 ? -8.603 -16.155 36.536 1.00 87.25 377 SER A N 1
ATOM 3005 C CA . SER A 1 377 ? -9.626 -16.397 37.570 1.00 87.25 377 SER A CA 1
ATOM 3006 C C . SER A 1 377 ? -10.415 -17.672 37.310 1.00 87.25 377 SER A C 1
ATOM 3008 O O . SER A 1 377 ? -10.635 -18.428 38.282 1.00 87.25 377 SER A O 1
#

pLDDT: mean 86.35, std 16.58, range [27.83, 97.06]

Secondary structure (DSSP, 8-state):
-----------SSHHHHHHHHHHHHHHH--SEEEESSIIIIIHHHHHHHHHHTT-TTGGGGSSS--SSPPPGGGGGG-TTTTTTSEEEEHHHHHHHHS--S--SHHHHHHHHH---PPPPPGGGHHHHTSSHHHHHHHHHHHHHHHHHHHHHHHHTTHHHHHHHHHHHHTS-HHHHHHS-HHHHHHHHHHHHHHHTTPPPPP---TTT---S---S----GGGTTS----SS-----PPP--S---SPPPP---TTHHHHHHHHTT-STTTEEEEEETTEEEEEE-TT--SPPHHHHHHHHHHHHHHHHHHHHHHS-TTSHHHHHHHHHHHHHHHHHHHHHHHHH-TT-TT--HHHHHHHHHHHHHHHHHHHHHHH-

Organism: Myxobolus squamalis (NCBI:txid59785)

Sequence (377 aa):
MKSRNLSIDITSSERSLLTLLFTKISLADPDILVGHDIFEYVFKLLIHVAANQKVAIWSRLGRFKQTKMPKNSKIHEGMSIYCGRLAVDLKPLSEELVKYSNYDLNELCNRLLDINRSSVDWMNINNYFTKSSILLSLIQLLMNDGFYCLQIMDKLNIIPLFYQISSICGHPLSRALALGRAERIEYLLLHGFTESACICPDKSRKNMYKTIPNQVSTLKEEEIVKKAKSTYDGGLVLEPKAGFYSNVILLLDYMSLYPSLIQEFNIDFTTMKFELQNDILVAVPIDTVASLGVIPREIKKLVDRRKQVKSLIRTTDSACSDYLQLDIRQRALKLIANSIYGCLGYSNSRFYAKPLAALITAKGRELLNSTKEMVES